Protein AF-A0A7C7XBT0-F1 (afdb_monomer_lite)

Radius of gyration: 28.01 Å; chains: 1; bounding box: 62×60×92 Å

Secondary structure (DSSP, 8-state):
--SSSHHHHHHHHHHHHHHGGGT-SSEEEEEBTTBEEEEPPEEE-SSEEEEEEEEES---TT--SEEEESSTTS--B-------TTT---EEEEE-TTS-EEEEETTTTS----SPP-SS-EEEEEEEE-TT--EEEEETTEEEEEESSPPPPPSEEESEEEESS-SSS-----EEEEEEEEESSPPPHHHHHHHHHHGGGGSPPPSEEE-S-S--SSEEPPSBSS--EEEES--GGGEEE--TTSPEETTEE-TTGGGGB--EEEEEE--BTB-TTTT-GGGGSSSTT-SSS--SSS----EE--BT-EEEEE-SS--B---SSSS--EEEEE-SSS--EEEEEEESSSSS-EEEEEEESSEEEE-SGGGGGGT--TT--B-EEEEEESS--S-TTB-S-EEEEEEES--S-HHHHHHHHHHHHHS-----EE--TT--PPPTTTHHHHHHHHHHHHSGGGTTEEEEEEE---S---SS-EEE-TTS-B-S-GGG-SEEESSHHHHHHHHHHHHHHHHHHHHHHHS---GGGEEEEE-TTS--SSSSTT-GGGSEEEEEEEE-

Structure (mmCIF, N/CA/C/O backbone):
data_AF-A0A7C7XBT0-F1
#
_entry.id   AF-A0A7C7XBT0-F1
#
loop_
_atom_site.group_PDB
_atom_site.id
_atom_site.type_symbol
_atom_site.label_atom_id
_atom_site.label_alt_id
_atom_site.label_comp_id
_atom_site.label_asym_id
_atom_site.label_entity_id
_atom_site.label_seq_id
_atom_site.pdbx_PDB_ins_code
_atom_site.Cartn_x
_atom_site.Cartn_y
_atom_site.Cartn_z
_atom_site.occupancy
_atom_site.B_iso_or_equiv
_atom_site.auth_seq_id
_atom_site.auth_comp_id
_atom_site.auth_asym_id
_atom_site.auth_atom_id
_atom_site.pdbx_PDB_model_num
ATOM 1 N N . MET A 1 1 ? 19.752 -38.143 -22.756 1.00 38.31 1 MET A N 1
ATOM 2 C CA . MET A 1 1 ? 20.437 -37.019 -22.075 1.00 38.31 1 MET A CA 1
ATOM 3 C C . MET A 1 1 ? 19.421 -36.127 -21.348 1.00 38.31 1 MET A C 1
ATOM 5 O O . MET A 1 1 ? 19.382 -34.933 -21.590 1.00 38.31 1 MET A O 1
ATOM 9 N N . GLN A 1 2 ? 18.586 -36.691 -20.465 1.00 30.14 2 GLN A N 1
ATOM 10 C CA . GLN A 1 2 ? 17.463 -35.963 -19.836 1.00 30.14 2 GLN A CA 1
ATOM 11 C C . GLN A 1 2 ? 17.474 -36.006 -18.294 1.00 30.14 2 GLN A C 1
ATOM 13 O O . GLN A 1 2 ? 16.633 -35.385 -17.664 1.00 30.14 2 GLN A O 1
ATOM 18 N N . ASN A 1 3 ? 18.472 -36.656 -17.679 1.00 28.39 3 ASN A N 1
ATOM 19 C CA . ASN A 1 3 ? 18.536 -36.851 -16.221 1.00 28.39 3 ASN A CA 1
ATOM 20 C C . ASN A 1 3 ? 19.531 -35.931 -15.486 1.00 28.39 3 ASN A C 1
ATOM 22 O O . ASN A 1 3 ? 19.706 -36.090 -14.288 1.00 28.39 3 ASN A O 1
ATOM 26 N N . ASN A 1 4 ? 20.175 -34.970 -16.163 1.00 30.59 4 ASN A N 1
ATOM 27 C CA . ASN A 1 4 ? 21.164 -34.073 -15.532 1.00 30.59 4 ASN A CA 1
ATOM 28 C C . ASN A 1 4 ? 20.646 -32.654 -15.233 1.00 30.59 4 ASN A C 1
ATOM 30 O O . ASN A 1 4 ? 21.347 -31.878 -14.585 1.00 30.59 4 ASN A O 1
ATOM 34 N N . THR A 1 5 ? 19.439 -32.303 -15.685 1.00 32.84 5 THR A N 1
ATOM 35 C CA . THR A 1 5 ? 18.875 -30.951 -15.520 1.00 32.84 5 THR A CA 1
ATOM 36 C C . THR A 1 5 ? 18.061 -30.826 -14.229 1.00 32.84 5 THR A C 1
ATOM 38 O O . THR A 1 5 ? 18.164 -29.822 -13.534 1.00 32.84 5 THR A O 1
ATOM 41 N N . ILE A 1 6 ? 17.334 -31.881 -13.841 1.00 30.75 6 ILE A N 1
ATOM 42 C CA . ILE A 1 6 ? 16.465 -31.879 -12.651 1.00 30.75 6 ILE A CA 1
ATOM 43 C C . ILE A 1 6 ? 17.291 -31.955 -11.354 1.00 30.75 6 ILE A C 1
ATOM 45 O O . ILE A 1 6 ? 17.006 -31.250 -10.393 1.00 30.75 6 ILE A O 1
ATOM 49 N N . THR A 1 7 ? 18.388 -32.717 -11.332 1.00 28.88 7 THR A N 1
ATOM 50 C CA . THR A 1 7 ? 19.242 -32.846 -10.136 1.00 28.88 7 THR A CA 1
ATOM 51 C C . THR A 1 7 ? 20.073 -31.588 -9.861 1.00 28.88 7 THR A C 1
ATOM 53 O O . THR A 1 7 ? 20.378 -31.294 -8.708 1.00 28.88 7 THR A O 1
ATOM 56 N N . LYS A 1 8 ? 20.399 -30.802 -10.899 1.00 30.12 8 LYS A N 1
ATOM 57 C CA . LYS A 1 8 ? 21.030 -29.486 -10.722 1.00 30.12 8 LYS A CA 1
ATOM 58 C C . LYS A 1 8 ? 20.042 -28.450 -10.192 1.00 30.12 8 LYS A C 1
ATOM 60 O O . LYS A 1 8 ? 20.445 -27.661 -9.354 1.00 30.12 8 LYS A O 1
ATOM 65 N N . LEU A 1 9 ? 18.770 -28.503 -10.594 1.00 28.83 9 LEU A N 1
ATOM 66 C CA . LEU A 1 9 ? 17.730 -27.590 -10.109 1.00 28.83 9 LEU A CA 1
ATOM 67 C C . LEU A 1 9 ? 17.439 -27.785 -8.609 1.00 28.83 9 LEU A C 1
ATOM 69 O O . LEU A 1 9 ? 17.327 -26.813 -7.874 1.00 28.83 9 LEU A O 1
ATOM 73 N N . VAL A 1 10 ? 17.417 -29.034 -8.130 1.00 30.97 10 VAL A N 1
ATOM 74 C CA . VAL A 1 10 ? 17.135 -29.353 -6.715 1.00 30.97 10 VAL A CA 1
ATOM 75 C C . VAL A 1 10 ? 18.308 -29.001 -5.784 1.00 30.97 10 VAL A C 1
ATOM 77 O O . VAL A 1 10 ? 18.088 -28.524 -4.674 1.00 30.97 10 VAL A O 1
ATOM 80 N N . ILE A 1 11 ? 19.560 -29.161 -6.235 1.00 30.64 11 ILE A N 1
ATOM 81 C CA . ILE A 1 11 ? 20.747 -28.757 -5.452 1.00 30.64 11 ILE A CA 1
ATOM 82 C C . ILE A 1 11 ? 20.946 -27.229 -5.492 1.00 30.64 11 ILE A C 1
ATOM 84 O O . ILE A 1 11 ? 21.426 -26.653 -4.518 1.00 30.64 11 ILE A O 1
ATOM 88 N N . PHE A 1 12 ? 20.521 -26.557 -6.570 1.00 28.55 12 PHE A N 1
ATOM 89 C CA . PHE A 1 12 ? 20.516 -25.092 -6.650 1.00 28.55 12 PHE A CA 1
ATOM 90 C C . PHE A 1 12 ? 19.424 -24.484 -5.750 1.00 28.55 12 PHE A C 1
ATOM 92 O O . PHE A 1 12 ? 19.720 -23.540 -5.028 1.00 28.55 12 PHE A O 1
ATOM 99 N N . LEU A 1 13 ? 18.221 -25.078 -5.675 1.00 30.48 13 LEU A N 1
ATOM 100 C CA . LEU A 1 13 ? 17.164 -24.637 -4.748 1.00 30.48 13 LEU A CA 1
ATOM 101 C C . LEU A 1 13 ? 17.579 -24.740 -3.267 1.00 30.48 13 LEU A C 1
ATOM 103 O O . LEU A 1 13 ? 17.298 -23.828 -2.496 1.00 30.48 13 LEU A O 1
ATOM 107 N N . ALA A 1 14 ? 18.284 -25.806 -2.870 1.00 27.77 14 ALA A N 1
ATOM 108 C CA . ALA A 1 14 ? 18.691 -26.013 -1.474 1.00 27.77 14 ALA A CA 1
ATOM 109 C C . ALA A 1 14 ? 19.860 -25.111 -1.017 1.00 27.77 14 ALA A C 1
ATOM 111 O O . ALA A 1 14 ? 19.977 -24.801 0.171 1.00 27.77 14 ALA A O 1
ATOM 112 N N . LEU A 1 15 ? 20.726 -24.667 -1.941 1.00 27.78 15 LEU A N 1
ATOM 113 C CA . LEU A 1 15 ? 21.741 -23.642 -1.652 1.00 27.78 15 LEU A CA 1
ATOM 114 C C . LEU A 1 15 ? 21.156 -22.222 -1.672 1.00 27.78 15 LEU A C 1
ATOM 116 O O . LEU A 1 15 ? 21.616 -21.376 -0.908 1.00 27.78 15 LEU A O 1
ATOM 120 N N . ILE A 1 16 ? 20.126 -21.980 -2.488 1.00 32.88 16 ILE A N 1
ATOM 121 C CA . ILE A 1 16 ? 19.391 -20.711 -2.540 1.00 32.88 16 ILE A CA 1
ATOM 122 C C . ILE A 1 16 ? 18.647 -20.468 -1.223 1.00 32.88 16 ILE A C 1
ATOM 124 O O . ILE A 1 16 ? 18.780 -19.380 -0.684 1.00 32.88 16 ILE A O 1
ATOM 128 N N . THR A 1 17 ? 18.000 -21.468 -0.613 1.00 31.31 17 THR A N 1
ATOM 129 C CA . THR A 1 17 ? 17.238 -21.281 0.644 1.00 31.31 17 THR A CA 1
ATOM 130 C C . THR A 1 17 ? 18.045 -20.750 1.838 1.00 31.31 17 THR A C 1
ATOM 132 O O . THR A 1 17 ? 17.464 -20.124 2.716 1.00 31.31 17 THR A O 1
ATOM 135 N N . ASN A 1 18 ? 19.370 -20.953 1.881 1.00 33.28 18 ASN A N 1
ATOM 136 C CA . ASN A 1 18 ? 20.229 -20.406 2.946 1.00 33.28 18 ASN A CA 1
ATOM 137 C C . ASN A 1 18 ? 20.965 -19.113 2.547 1.00 33.28 18 ASN A C 1
ATOM 139 O O . ASN A 1 18 ? 21.581 -18.482 3.403 1.00 33.28 18 ASN A O 1
ATOM 143 N N . ILE A 1 19 ? 20.926 -18.721 1.268 1.00 30.55 19 ILE A N 1
ATOM 144 C CA . ILE A 1 19 ? 21.583 -17.509 0.751 1.00 30.55 19 ILE A CA 1
ATOM 145 C C . ILE A 1 19 ? 20.554 -16.400 0.459 1.00 30.55 19 ILE A C 1
ATOM 147 O O . ILE A 1 19 ? 20.890 -15.227 0.594 1.00 30.55 19 ILE A O 1
ATOM 151 N N . THR A 1 20 ? 19.295 -16.733 0.153 1.00 37.12 20 THR A N 1
ATOM 152 C CA . THR A 1 20 ? 18.245 -15.754 -0.187 1.00 37.12 20 THR A CA 1
ATOM 153 C C . THR A 1 20 ? 17.803 -14.875 0.971 1.00 37.12 20 THR A C 1
ATOM 155 O O . THR A 1 20 ? 17.506 -13.708 0.745 1.00 37.12 20 THR A O 1
ATOM 158 N N . LEU A 1 21 ? 17.828 -15.369 2.211 1.00 39.34 21 LEU A N 1
ATOM 159 C CA . LEU A 1 21 ? 17.514 -14.540 3.386 1.00 39.34 21 LEU A CA 1
ATOM 160 C C . LEU A 1 21 ? 18.564 -13.446 3.644 1.00 39.34 21 LEU A C 1
ATOM 162 O O . LEU A 1 21 ? 18.267 -12.450 4.287 1.00 39.34 21 LEU A O 1
ATOM 166 N N . ALA A 1 22 ? 19.792 -13.602 3.136 1.00 35.84 22 ALA A N 1
ATOM 167 C CA . ALA A 1 22 ? 20.868 -12.633 3.345 1.00 35.84 22 ALA A CA 1
ATOM 168 C C . ALA A 1 22 ? 20.976 -11.575 2.228 1.00 35.84 22 ALA A C 1
ATOM 170 O O . ALA A 1 22 ? 21.812 -10.677 2.337 1.00 35.84 22 ALA A O 1
ATOM 171 N N . SER A 1 23 ? 20.174 -11.679 1.157 1.00 38.41 23 SER A N 1
ATOM 172 C CA . SER A 1 23 ? 20.234 -10.775 -0.004 1.00 38.41 23 SER A CA 1
ATOM 173 C C . SER A 1 23 ? 18.881 -10.246 -0.487 1.00 38.41 23 SER A C 1
ATOM 175 O O . SER A 1 23 ? 18.843 -9.613 -1.541 1.00 38.41 23 SER A O 1
ATOM 177 N N . ALA A 1 24 ? 17.778 -10.526 0.207 1.00 43.75 24 ALA A N 1
ATOM 178 C CA . ALA A 1 24 ? 16.483 -9.982 -0.180 1.00 43.75 24 ALA A CA 1
ATOM 179 C C . ALA A 1 24 ? 16.438 -8.471 0.100 1.00 43.75 24 ALA A C 1
ATOM 181 O O . ALA A 1 24 ? 16.856 -8.025 1.166 1.00 43.75 24 ALA A O 1
ATOM 182 N N . ALA A 1 25 ? 15.949 -7.683 -0.857 1.00 55.78 25 ALA A N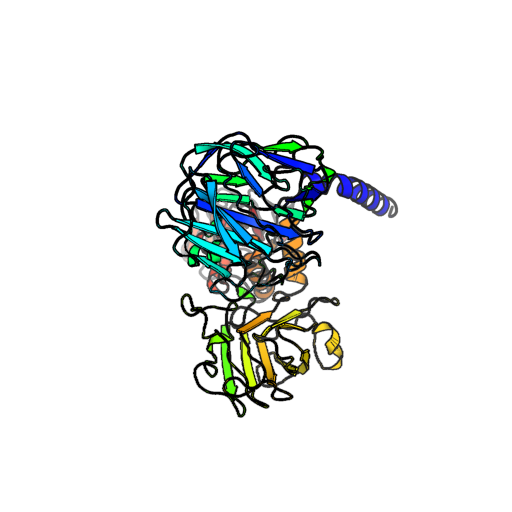 1
ATOM 183 C CA . ALA A 1 25 ? 15.379 -6.377 -0.539 1.00 55.78 25 ALA A CA 1
ATOM 184 C C . ALA A 1 25 ? 14.060 -6.632 0.217 1.00 55.78 25 ALA A C 1
ATOM 186 O O . ALA A 1 25 ? 13.335 -7.530 -0.206 1.00 55.78 25 ALA A O 1
ATOM 187 N N . ASN A 1 26 ? 13.753 -5.861 1.269 1.00 75.38 26 ASN A N 1
ATOM 188 C CA . ASN A 1 26 ? 12.565 -5.949 2.141 1.00 75.38 26 ASN A CA 1
ATOM 189 C C . ASN A 1 26 ? 12.674 -6.933 3.337 1.00 75.38 26 ASN A C 1
ATOM 191 O O . ASN A 1 26 ? 11.845 -7.836 3.507 1.00 75.38 26 ASN A O 1
ATOM 195 N N . ASN A 1 27 ? 13.714 -6.781 4.167 1.00 86.62 27 ASN A N 1
ATOM 196 C CA . ASN A 1 27 ? 13.883 -7.538 5.414 1.00 86.62 27 ASN A CA 1
ATOM 197 C C . ASN A 1 27 ? 13.342 -6.770 6.631 1.00 86.62 27 ASN A C 1
ATOM 199 O O . ASN A 1 27 ? 13.465 -5.559 6.720 1.00 86.62 27 ASN A O 1
ATOM 203 N N . ALA A 1 28 ? 12.871 -7.509 7.631 1.00 92.12 28 ALA A N 1
ATOM 204 C CA . ALA A 1 28 ? 12.618 -7.065 8.995 1.00 92.12 28 ALA A CA 1
ATOM 205 C C . ALA A 1 28 ? 13.650 -7.666 9.958 1.00 92.12 28 ALA A C 1
ATOM 207 O O . ALA A 1 28 ? 14.362 -8.623 9.636 1.00 92.12 28 ALA A O 1
ATOM 208 N N . LEU A 1 29 ? 13.697 -7.137 11.181 1.00 94.69 29 LEU A N 1
ATOM 209 C CA . LEU A 1 29 ? 14.474 -7.719 12.271 1.00 94.69 29 LEU A CA 1
ATOM 210 C C . LEU A 1 29 ? 13.549 -8.304 13.339 1.00 94.69 29 LEU A C 1
ATOM 212 O O . LEU A 1 29 ? 12.648 -7.629 13.837 1.00 94.69 29 LEU A O 1
ATOM 216 N N . LYS A 1 30 ? 13.802 -9.558 13.713 1.00 94.81 30 LYS A N 1
ATOM 217 C CA . LYS A 1 30 ? 13.073 -10.297 14.740 1.00 94.81 30 LYS A CA 1
ATOM 218 C C . LYS A 1 30 ? 13.691 -10.106 16.118 1.00 94.81 30 LYS A C 1
ATOM 220 O O . LYS A 1 30 ? 14.886 -10.312 16.341 1.00 94.81 30 LYS A O 1
ATOM 225 N N . PHE A 1 31 ? 12.828 -9.768 17.062 1.00 93.06 31 PHE A N 1
ATOM 226 C CA . PHE A 1 31 ? 13.111 -9.568 18.471 1.00 93.06 31 PHE A CA 1
ATOM 227 C C . PHE A 1 31 ? 12.440 -10.685 19.263 1.00 93.06 31 PHE A C 1
ATOM 229 O O . PHE A 1 31 ? 11.316 -11.099 18.985 1.00 93.06 31 PHE A O 1
ATOM 236 N N . SER A 1 32 ? 13.159 -11.201 20.248 1.00 89.88 32 SER A N 1
ATOM 237 C CA . SER A 1 32 ? 12.665 -12.228 21.158 1.00 89.88 32 SER A CA 1
ATOM 238 C C . SER A 1 32 ? 13.349 -12.067 22.506 1.00 89.88 32 SER A C 1
ATOM 240 O O . SER A 1 32 ? 14.327 -11.329 22.614 1.00 89.88 32 SER A O 1
ATOM 242 N N . HIS A 1 33 ? 12.927 -12.818 23.521 1.00 82.75 33 HIS A N 1
ATOM 243 C CA . HIS A 1 33 ? 13.588 -12.846 24.833 1.00 82.75 33 HIS A CA 1
ATOM 244 C C . HIS A 1 33 ? 15.131 -12.782 24.774 1.00 82.75 33 HIS A C 1
ATOM 246 O O . HIS A 1 33 ? 15.792 -13.686 24.263 1.00 82.75 33 HIS A O 1
ATOM 252 N N . GLY A 1 34 ? 15.701 -11.698 25.312 1.00 84.44 34 GLY A N 1
ATOM 253 C CA . GLY A 1 34 ? 17.145 -11.444 25.355 1.00 84.44 34 GLY A CA 1
ATOM 254 C C . GLY A 1 34 ? 17.773 -10.856 24.085 1.00 84.44 34 GLY A C 1
ATOM 255 O O . GLY A 1 34 ? 18.959 -10.528 24.130 1.00 84.44 34 GLY A O 1
ATOM 256 N N . LYS A 1 35 ? 17.022 -10.710 22.986 1.00 93.12 35 LYS A N 1
ATOM 257 C CA . LYS A 1 35 ? 17.480 -10.176 21.696 1.00 93.12 35 LYS A CA 1
ATOM 258 C C . LYS A 1 35 ? 16.935 -8.774 21.463 1.00 93.12 35 LYS A C 1
ATOM 260 O O . LYS A 1 35 ? 15.724 -8.593 21.394 1.00 93.12 35 LYS A O 1
ATOM 265 N N . TYR A 1 36 ? 17.821 -7.796 21.316 1.00 93.38 36 TYR A N 1
ATOM 266 C CA . TYR A 1 36 ? 17.428 -6.398 21.130 1.00 93.38 36 TYR A CA 1
ATOM 267 C C . TYR A 1 36 ? 18.518 -5.573 20.449 1.00 93.38 36 TYR A C 1
ATOM 269 O O . TYR A 1 36 ? 19.656 -6.025 20.305 1.00 93.38 36 TYR A O 1
ATOM 277 N N . VAL A 1 37 ? 18.173 -4.351 20.046 1.00 95.19 37 VAL A N 1
ATOM 278 C CA . VAL A 1 37 ? 19.134 -3.388 19.493 1.00 95.19 37 VAL A CA 1
ATOM 279 C C . VAL A 1 37 ? 19.412 -2.296 20.512 1.00 95.19 37 VAL A C 1
ATOM 281 O O . VAL A 1 37 ? 18.485 -1.782 21.127 1.00 95.19 37 VAL A O 1
ATOM 284 N N . GLU A 1 38 ? 20.682 -1.935 20.664 1.00 94.12 38 GLU A N 1
ATOM 285 C CA . GLU A 1 38 ? 21.156 -0.790 21.445 1.00 94.12 38 GLU A CA 1
ATOM 286 C C . GLU A 1 38 ? 21.759 0.252 20.492 1.00 94.12 38 GLU A C 1
ATOM 288 O O . GLU A 1 38 ? 22.805 0.018 19.892 1.00 94.12 38 GLU A O 1
ATOM 293 N N . LEU A 1 39 ? 21.080 1.379 20.307 1.00 94.31 39 LEU A N 1
ATOM 294 C CA . LEU A 1 39 ? 21.490 2.494 19.460 1.00 94.31 39 LEU A CA 1
ATOM 295 C C . LEU A 1 39 ? 22.598 3.328 20.115 1.00 94.31 39 LEU A C 1
ATOM 297 O O . LEU A 1 39 ? 22.603 3.534 21.330 1.00 94.31 39 LEU A O 1
ATOM 301 N N . ASP A 1 40 ? 23.501 3.855 19.287 1.00 95.38 40 ASP A N 1
ATOM 302 C CA . ASP A 1 40 ? 24.476 4.868 19.685 1.00 95.38 40 ASP A CA 1
ATOM 303 C C . ASP A 1 40 ? 23.755 6.088 20.279 1.00 95.38 40 ASP A C 1
ATOM 305 O O . ASP A 1 40 ? 22.656 6.443 19.855 1.00 95.38 40 ASP A O 1
ATOM 309 N N . ALA A 1 41 ? 24.386 6.766 21.241 1.00 91.50 41 ALA A N 1
ATOM 310 C CA . ALA A 1 41 ? 23.775 7.910 21.909 1.00 91.50 41 ALA A CA 1
ATOM 311 C C . ALA A 1 41 ? 23.495 9.066 20.935 1.00 91.50 41 ALA A C 1
ATOM 313 O O . ALA A 1 41 ? 24.349 9.424 20.119 1.00 91.50 41 ALA A O 1
ATOM 314 N N . PHE A 1 42 ? 22.331 9.707 21.063 1.00 91.12 42 PHE A N 1
ATOM 315 C CA . PHE A 1 42 ? 21.945 10.823 20.196 1.00 91.12 42 PHE A CA 1
ATOM 316 C C . PHE A 1 42 ? 21.062 11.848 20.901 1.00 91.12 42 PHE A C 1
ATOM 318 O O . PHE A 1 42 ? 20.382 11.544 21.878 1.00 91.12 42 PHE A O 1
ATOM 325 N N . GLU A 1 43 ? 21.099 13.089 20.421 1.00 90.00 43 GLU A N 1
ATOM 326 C CA . GLU A 1 43 ? 20.313 14.191 20.975 1.00 90.00 43 GLU A CA 1
ATOM 327 C C . GLU A 1 43 ? 18.926 14.280 20.328 1.00 90.00 43 GLU A C 1
ATOM 329 O O . GLU A 1 43 ? 18.792 14.303 19.098 1.00 90.00 43 GLU A O 1
ATOM 334 N N . MET A 1 44 ? 17.903 14.374 21.178 1.00 89.50 44 MET A N 1
ATOM 335 C CA . MET A 1 44 ? 16.505 14.569 20.791 1.00 89.50 44 MET A CA 1
ATOM 336 C C . MET A 1 44 ? 15.728 15.324 21.880 1.00 89.50 44 MET A C 1
ATOM 338 O O . MET A 1 44 ? 16.138 15.347 23.043 1.00 89.50 44 MET A O 1
ATOM 342 N N . GLY A 1 45 ? 14.577 15.879 21.509 1.00 89.31 45 GLY A N 1
ATOM 343 C CA . GLY A 1 45 ? 13.636 16.575 22.385 1.00 89.31 45 GLY A CA 1
ATOM 344 C C . GLY A 1 45 ? 12.719 17.493 21.578 1.00 89.31 45 GLY A C 1
ATOM 345 O O . GLY A 1 45 ? 12.881 17.603 20.364 1.00 89.31 45 GLY A O 1
ATOM 346 N N . GLY A 1 46 ? 11.774 18.146 22.252 1.00 91.94 46 GLY A N 1
ATOM 347 C CA . GLY A 1 46 ? 10.775 19.003 21.622 1.00 91.94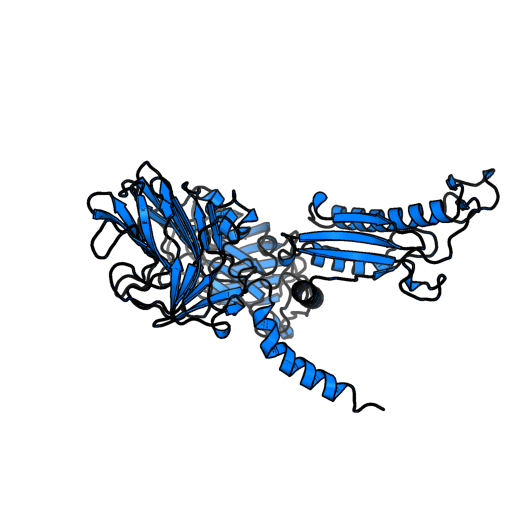 46 GLY A CA 1
ATOM 348 C C . GLY A 1 46 ? 9.810 18.221 20.733 1.00 91.94 46 GLY A C 1
ATOM 349 O O . GLY A 1 46 ? 9.420 17.093 21.055 1.00 91.94 46 GLY A O 1
ATOM 350 N N . SER A 1 47 ? 9.447 18.829 19.606 1.00 94.94 47 SER A N 1
ATOM 351 C CA . SER A 1 47 ? 8.632 18.202 18.569 1.00 94.94 47 SER A CA 1
ATOM 352 C C . SER A 1 47 ? 9.297 16.946 17.985 1.00 94.94 47 SER A C 1
ATOM 354 O O . SER A 1 47 ? 10.405 17.009 17.453 1.00 94.94 47 SER A O 1
ATOM 356 N N . LEU A 1 48 ? 8.604 15.807 18.028 1.00 94.00 48 LEU A N 1
ATOM 357 C CA . LEU A 1 48 ? 9.118 14.506 17.598 1.00 94.00 48 LEU A CA 1
ATOM 358 C C . LEU A 1 48 ? 8.038 13.667 16.906 1.00 94.00 48 LEU A C 1
ATOM 360 O O . LEU A 1 48 ? 6.861 13.739 17.260 1.00 94.00 48 LEU A O 1
ATOM 364 N N . THR A 1 49 ? 8.465 12.821 15.970 1.00 95.81 49 THR A N 1
ATOM 365 C CA . THR A 1 49 ? 7.673 11.704 15.441 1.00 95.81 49 THR A CA 1
ATOM 366 C C . THR A 1 49 ? 8.511 10.449 15.409 1.00 95.81 49 THR A C 1
ATOM 368 O O . THR A 1 49 ? 9.682 10.490 15.033 1.00 95.81 49 THR A O 1
ATOM 371 N N . PHE A 1 50 ? 7.876 9.334 15.735 1.00 94.62 50 PHE A N 1
ATOM 372 C CA . PHE A 1 50 ? 8.434 8.008 15.568 1.00 94.62 50 PHE A CA 1
ATOM 373 C C . PHE A 1 50 ? 7.448 7.151 14.785 1.00 94.62 50 PHE A C 1
ATOM 375 O O . PHE A 1 50 ? 6.247 7.210 15.048 1.00 94.62 50 PHE A O 1
ATOM 382 N N . SER A 1 51 ? 7.953 6.366 13.841 1.00 94.25 51 SER A N 1
ATOM 383 C CA . SER A 1 51 ? 7.161 5.445 13.023 1.00 94.25 51 SER A CA 1
ATOM 384 C C . SER A 1 51 ? 7.873 4.105 12.928 1.00 94.25 51 SER A C 1
ATOM 386 O O . SER A 1 51 ? 9.105 4.055 12.908 1.00 94.25 51 SER A O 1
ATOM 388 N N . SER A 1 52 ? 7.092 3.031 12.892 1.00 93.25 52 SER A N 1
ATOM 389 C CA . SER A 1 52 ? 7.579 1.701 12.563 1.00 93.25 52 SER A CA 1
ATOM 390 C C . SER A 1 52 ? 6.458 0.822 12.046 1.00 93.25 52 SER A C 1
ATOM 392 O O . SER A 1 52 ? 5.326 0.912 12.519 1.00 93.25 52 SER A O 1
ATOM 394 N N . TRP A 1 53 ? 6.792 -0.117 11.171 1.00 92.38 53 TRP A N 1
ATOM 395 C CA . TRP A 1 53 ? 5.986 -1.318 11.011 1.00 92.38 53 TRP A CA 1
ATOM 396 C C . TRP A 1 53 ? 6.380 -2.334 12.080 1.00 92.38 53 TRP A C 1
ATOM 398 O O . TRP A 1 53 ? 7.567 -2.529 12.352 1.00 92.38 53 TRP A O 1
ATOM 408 N N . VAL A 1 54 ? 5.380 -2.944 12.717 1.00 92.06 54 VAL A N 1
ATOM 409 C CA . VAL A 1 54 ? 5.559 -3.905 13.809 1.00 92.06 54 VAL A CA 1
ATOM 410 C C . VAL A 1 54 ? 4.640 -5.106 13.615 1.00 92.06 54 VAL A C 1
ATOM 412 O O . VAL A 1 54 ? 3.434 -4.938 13.453 1.00 92.06 54 VAL A O 1
ATOM 415 N N . LYS A 1 55 ? 5.186 -6.319 13.678 1.00 91.06 55 LYS A N 1
ATOM 416 C CA . LYS A 1 55 ? 4.415 -7.569 13.725 1.00 91.06 55 LYS A CA 1
ATOM 417 C C . LYS A 1 55 ? 4.624 -8.214 15.083 1.00 91.06 55 LYS A C 1
ATOM 419 O O . LYS A 1 55 ? 5.751 -8.541 15.445 1.00 91.06 55 LYS A O 1
ATOM 424 N N . PHE A 1 56 ? 3.561 -8.376 15.861 1.00 89.12 56 PHE A N 1
ATOM 425 C CA . PHE A 1 56 ? 3.672 -8.913 17.215 1.00 89.12 56 PHE A CA 1
ATOM 426 C C . PHE A 1 56 ? 3.582 -10.441 17.186 1.00 89.12 56 PHE A C 1
ATOM 428 O O . PHE A 1 56 ? 2.555 -10.996 16.810 1.00 89.12 56 PHE A O 1
ATOM 435 N N . ASP A 1 57 ? 4.630 -11.132 17.641 1.00 90.12 57 ASP A N 1
ATOM 436 C CA . ASP A 1 57 ? 4.571 -12.590 17.821 1.00 90.12 57 ASP A CA 1
ATOM 437 C C . ASP A 1 57 ? 3.774 -12.940 19.086 1.00 90.12 57 ASP A C 1
ATOM 439 O O . ASP A 1 57 ? 3.107 -13.974 19.165 1.00 90.12 57 ASP A O 1
ATOM 443 N N . LYS A 1 58 ? 3.858 -12.081 20.113 1.00 87.75 58 LYS A N 1
ATOM 444 C CA . LYS A 1 58 ? 3.074 -12.203 21.345 1.00 87.75 58 LYS A CA 1
ATOM 445 C C . LYS A 1 58 ? 2.663 -10.851 21.894 1.00 87.75 58 LYS A C 1
ATOM 447 O O . LYS A 1 58 ? 3.439 -9.901 21.931 1.00 87.75 58 LYS A O 1
ATOM 452 N N . ALA A 1 59 ? 1.467 -10.829 22.473 1.00 81.94 59 ALA A N 1
ATOM 453 C CA . ALA A 1 59 ? 0.929 -9.676 23.170 1.00 81.94 59 ALA A CA 1
ATOM 454 C C . ALA A 1 59 ? 1.272 -9.705 24.675 1.00 81.94 59 ALA A C 1
ATOM 456 O O . ALA A 1 59 ? 0.389 -9.863 25.526 1.00 81.94 59 ALA A O 1
ATOM 457 N N . THR A 1 60 ? 2.559 -9.628 25.019 1.00 80.75 60 THR A N 1
ATOM 458 C CA . THR A 1 60 ? 3.018 -9.660 26.421 1.00 80.75 60 THR A CA 1
ATOM 459 C C . THR A 1 60 ? 2.895 -8.277 27.059 1.00 80.75 60 THR A C 1
ATOM 461 O O . THR A 1 60 ? 3.213 -7.272 26.430 1.00 80.75 60 THR A O 1
ATOM 464 N N . SER A 1 61 ? 2.430 -8.210 28.314 1.00 80.56 61 SER A N 1
ATOM 465 C CA . SER A 1 61 ? 2.376 -6.930 29.034 1.00 80.56 61 SER A CA 1
ATOM 466 C C . SER A 1 61 ? 3.759 -6.308 29.104 1.00 80.56 61 SER A C 1
ATOM 468 O O . SER A 1 61 ? 4.735 -7.016 29.351 1.00 80.56 61 SER A O 1
ATOM 470 N N . TRP A 1 62 ? 3.829 -4.992 28.944 1.00 78.50 62 TRP A N 1
ATOM 471 C CA . TRP A 1 62 ? 5.083 -4.248 29.005 1.00 78.50 62 TRP A CA 1
ATOM 472 C C . TRP A 1 62 ? 6.125 -4.637 27.942 1.00 78.50 62 TRP A C 1
ATOM 474 O O . TRP A 1 62 ? 7.306 -4.353 28.135 1.00 78.50 62 TRP A O 1
ATOM 484 N N . SER A 1 63 ? 5.721 -5.184 26.793 1.00 81.38 63 SER A N 1
ATOM 485 C CA . SER A 1 63 ? 6.595 -5.196 25.610 1.00 81.38 63 SER A CA 1
ATOM 486 C C . SER A 1 63 ? 6.924 -3.766 25.138 1.00 81.38 63 SER A C 1
ATOM 488 O O . SER A 1 63 ? 6.252 -2.801 25.502 1.00 81.38 63 SER A O 1
ATOM 490 N N . ARG A 1 64 ? 8.014 -3.600 24.390 1.00 83.94 64 ARG A N 1
ATOM 491 C CA . ARG A 1 64 ? 8.527 -2.331 23.855 1.00 83.94 64 ARG A CA 1
ATOM 492 C C . ARG A 1 64 ? 8.911 -2.516 22.393 1.00 83.94 64 ARG A C 1
ATOM 494 O O . ARG A 1 64 ? 9.784 -3.321 22.088 1.00 83.94 64 ARG A O 1
ATOM 501 N N . VAL A 1 65 ? 8.339 -1.715 21.499 1.00 87.12 65 VAL A N 1
ATOM 502 C CA . VAL A 1 65 ? 8.910 -1.559 20.150 1.00 87.12 65 VAL A CA 1
ATOM 503 C C . VAL A 1 65 ? 10.227 -0.793 20.259 1.00 87.12 65 VAL A C 1
ATOM 505 O O . VAL A 1 65 ? 11.244 -1.244 19.737 1.00 87.12 65 VAL A O 1
ATOM 508 N N . PHE A 1 66 ? 10.251 0.284 21.046 1.00 88.62 66 PHE A N 1
ATOM 509 C CA . PHE A 1 66 ? 11.473 0.972 21.445 1.00 88.62 66 PHE A CA 1
ATOM 510 C C . PHE A 1 66 ? 11.337 1.661 22.809 1.00 88.62 66 PHE A C 1
ATOM 512 O O . PHE A 1 66 ? 10.242 1.746 23.363 1.00 88.62 66 PHE A O 1
ATOM 519 N N . ASP A 1 67 ? 12.462 2.101 23.373 1.00 86.12 67 ASP A N 1
ATOM 520 C CA . ASP A 1 67 ? 12.528 2.838 24.640 1.00 86.12 67 ASP A CA 1
ATOM 521 C C . ASP A 1 67 ? 13.832 3.645 24.726 1.00 86.12 67 ASP A C 1
ATOM 523 O O . ASP A 1 67 ? 14.924 3.069 24.658 1.00 86.12 67 ASP A O 1
ATOM 527 N N . PHE A 1 68 ? 13.727 4.975 24.851 1.00 86.00 68 PHE A N 1
ATOM 528 C CA . PHE A 1 68 ? 14.866 5.892 24.824 1.00 86.00 68 PHE A CA 1
ATOM 529 C C . PHE A 1 68 ? 15.005 6.690 26.130 1.00 86.00 68 PHE A C 1
ATOM 531 O O . PHE A 1 68 ? 14.173 7.529 26.473 1.00 86.00 68 PHE A O 1
ATOM 538 N N . GLY A 1 69 ? 16.117 6.516 26.844 1.00 78.50 69 GLY A N 1
ATOM 539 C CA . GLY A 1 69 ? 16.340 7.139 28.153 1.00 78.50 69 GLY A CA 1
ATOM 540 C C . GLY A 1 69 ? 17.770 7.617 28.401 1.00 78.50 69 GLY A C 1
ATOM 541 O O . GLY A 1 69 ? 18.676 7.426 27.585 1.00 78.50 69 GLY A O 1
ATOM 542 N N . ASP A 1 70 ? 17.982 8.247 29.560 1.00 72.88 70 ASP A N 1
ATOM 543 C CA . ASP A 1 70 ? 19.310 8.674 30.042 1.00 72.88 70 ASP A CA 1
ATOM 544 C C . ASP A 1 70 ? 19.711 7.997 31.374 1.00 72.88 70 ASP A C 1
ATOM 546 O O . ASP A 1 70 ? 20.619 8.446 32.076 1.00 72.88 70 ASP A O 1
ATOM 550 N N . GLY A 1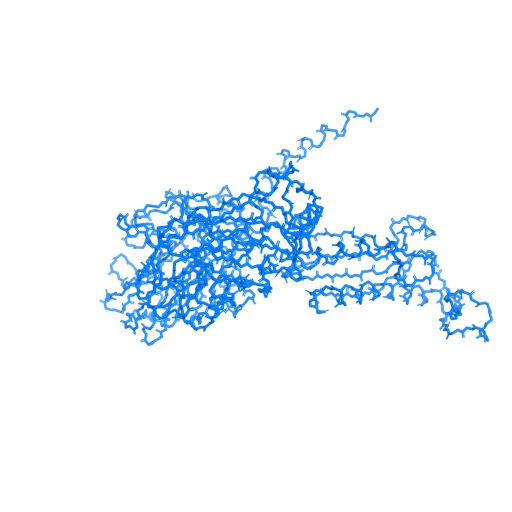 71 ? 19.039 6.896 31.739 1.00 62.56 71 GLY A N 1
ATOM 551 C CA . GLY A 1 71 ? 19.375 6.055 32.892 1.00 62.56 71 GLY A CA 1
ATOM 552 C C . GLY A 1 71 ? 18.172 5.385 33.551 1.00 62.56 71 GLY A C 1
ATOM 553 O O . GLY A 1 71 ? 17.025 5.790 33.379 1.00 62.56 71 GLY A O 1
ATOM 554 N N . ARG A 1 72 ? 18.462 4.360 34.361 1.00 54.03 72 ARG A N 1
ATOM 555 C CA . ARG A 1 72 ? 17.498 3.706 35.253 1.00 54.03 72 ARG A CA 1
ATOM 556 C C . ARG A 1 72 ? 17.108 4.732 36.324 1.00 54.03 72 ARG A C 1
ATOM 558 O O . ARG A 1 72 ? 17.879 4.936 37.258 1.00 54.03 72 ARG A O 1
ATOM 565 N N . ASN A 1 73 ? 15.964 5.401 36.151 1.00 52.16 73 ASN A N 1
ATOM 566 C CA . ASN A 1 73 ? 15.415 6.494 36.983 1.00 52.16 73 ASN A CA 1
ATOM 567 C C . ASN A 1 73 ? 15.741 7.949 36.564 1.00 52.16 73 ASN A C 1
ATOM 569 O O . ASN A 1 73 ? 15.600 8.850 37.392 1.00 52.16 73 ASN A O 1
ATOM 573 N N . SER A 1 74 ? 16.138 8.225 35.317 1.00 50.97 74 SER A N 1
ATOM 574 C CA . SER A 1 74 ? 16.268 9.604 34.800 1.00 50.97 74 SER A CA 1
ATOM 575 C C . SER A 1 74 ? 15.454 9.806 33.518 1.00 50.97 74 SER A C 1
ATOM 577 O O . SER A 1 74 ? 15.571 9.011 32.592 1.00 50.97 74 SER A O 1
ATOM 579 N N . ASN A 1 75 ? 14.637 10.873 33.497 1.00 49.44 75 ASN A N 1
ATOM 580 C CA . ASN A 1 75 ? 13.816 11.421 32.397 1.00 49.44 75 ASN A CA 1
ATOM 581 C C . ASN A 1 75 ? 13.781 10.560 31.127 1.00 49.44 75 ASN A C 1
ATOM 583 O O . ASN A 1 75 ? 14.601 10.709 30.216 1.00 49.44 75 ASN A O 1
ATOM 587 N N . ILE A 1 76 ? 12.836 9.634 31.095 1.00 48.56 76 ILE A N 1
ATOM 588 C CA . ILE A 1 76 ? 12.772 8.549 30.122 1.00 48.56 76 ILE A CA 1
ATOM 589 C C . ILE A 1 76 ? 11.842 8.991 29.012 1.00 48.56 76 ILE A C 1
ATOM 591 O O . ILE A 1 76 ? 10.668 9.156 29.262 1.00 48.56 76 ILE A O 1
ATOM 595 N N . ASN A 1 77 ? 12.308 9.185 27.786 1.00 52.84 77 ASN A N 1
ATOM 596 C CA . ASN A 1 77 ? 11.384 9.364 26.669 1.00 52.84 77 ASN A CA 1
ATOM 597 C C . ASN A 1 77 ? 11.030 7.983 26.122 1.00 52.84 77 ASN A C 1
ATOM 599 O O . ASN A 1 77 ? 11.535 7.567 25.079 1.00 52.84 77 ASN A O 1
ATOM 603 N N . ALA A 1 78 ? 10.190 7.245 26.833 1.00 46.81 78 ALA A N 1
ATOM 604 C CA . ALA A 1 78 ? 9.690 5.999 26.293 1.00 46.81 78 ALA A CA 1
ATOM 605 C C . ALA A 1 78 ? 8.538 6.326 25.352 1.00 46.81 78 ALA A C 1
ATOM 607 O O . ALA A 1 78 ? 7.405 6.395 25.818 1.00 46.81 78 ALA A O 1
ATOM 608 N N . LEU A 1 79 ? 8.770 6.412 24.036 1.00 48.62 79 LEU A N 1
ATOM 609 C CA . LEU A 1 79 ? 7.668 6.002 23.178 1.00 48.62 79 LEU A CA 1
ATOM 610 C C . LEU A 1 79 ? 7.493 4.502 23.386 1.00 48.62 79 LEU A C 1
ATOM 612 O O . LEU A 1 79 ? 8.113 3.664 22.736 1.00 48.62 79 LEU A O 1
ATOM 616 N N . MET A 1 80 ? 6.690 4.160 24.382 1.00 56.00 80 MET A N 1
ATOM 617 C CA . MET A 1 80 ? 6.195 2.816 24.462 1.00 56.00 80 MET A CA 1
ATOM 618 C C . MET A 1 80 ? 5.391 2.584 23.184 1.00 56.00 80 MET A C 1
ATOM 620 O O . MET A 1 80 ? 4.804 3.489 22.600 1.00 56.00 80 MET A O 1
ATOM 624 N N . VAL A 1 81 ? 5.436 1.356 22.715 1.00 52.38 81 VAL A N 1
ATOM 625 C CA . VAL A 1 81 ? 4.264 0.739 22.123 1.00 52.38 81 VAL A CA 1
ATOM 626 C C . VAL A 1 81 ? 4.031 -0.434 23.055 1.00 52.38 81 VAL A C 1
ATOM 628 O O . VAL A 1 81 ? 4.459 -1.564 22.822 1.00 52.38 81 VAL A O 1
ATOM 631 N N . GLY A 1 82 ? 3.612 -0.054 24.257 1.00 53.94 82 GLY A N 1
ATOM 632 C CA . GLY A 1 82 ? 3.530 -0.912 25.419 1.00 53.94 82 GLY A CA 1
ATOM 633 C C . GLY A 1 82 ? 2.151 -1.510 25.488 1.00 53.94 82 GLY A C 1
ATOM 634 O O . GLY A 1 82 ? 1.170 -0.800 25.616 1.00 53.94 82 GLY A O 1
ATOM 635 N N . LEU A 1 83 ? 2.071 -2.824 25.413 1.00 62.16 83 LEU A N 1
ATOM 636 C CA . LEU A 1 83 ? 0.824 -3.511 25.685 1.00 62.16 83 LEU A CA 1
ATOM 637 C C . LEU A 1 83 ? 0.562 -3.358 27.179 1.00 62.16 83 LEU A C 1
ATOM 639 O O . LEU A 1 83 ? 1.200 -4.046 27.983 1.00 62.16 83 LEU A O 1
ATOM 643 N N . GLU A 1 84 ? -0.271 -2.390 27.559 1.00 61.41 84 GLU A N 1
ATOM 644 C CA . GLU A 1 84 ? -0.621 -2.194 28.962 1.00 61.41 84 GLU A CA 1
ATOM 645 C C . GLU A 1 84 ? -1.283 -3.483 29.485 1.00 61.41 84 GLU A C 1
ATOM 647 O O . GLU A 1 84 ? -1.947 -4.216 28.738 1.00 61.41 84 GLU A O 1
ATOM 652 N N . ASP A 1 85 ? -1.020 -3.787 30.760 1.00 62.56 85 ASP A N 1
ATOM 653 C CA . ASP A 1 85 ? -1.880 -4.604 31.617 1.00 62.56 85 ASP A CA 1
ATOM 654 C C . ASP A 1 85 ? -2.517 -5.865 30.957 1.00 62.56 85 ASP A C 1
ATOM 656 O O . ASP A 1 85 ? -1.848 -6.649 30.268 1.00 62.56 85 ASP A O 1
ATOM 660 N N . SER A 1 86 ? -3.791 -6.138 31.250 1.00 64.00 86 SER A N 1
ATOM 661 C CA . SER A 1 86 ? -4.649 -7.123 30.599 1.00 64.00 86 SER A CA 1
ATOM 662 C C . SER A 1 86 ? -5.223 -6.672 29.243 1.00 64.00 86 SER A C 1
ATOM 664 O O . SER A 1 86 ? -5.638 -7.545 28.478 1.00 64.00 86 SER A O 1
ATOM 666 N N . SER A 1 87 ? -5.222 -5.369 28.921 1.00 75.25 87 SER A N 1
ATOM 667 C CA . SER A 1 87 ? -5.887 -4.794 27.737 1.00 75.25 87 SER A CA 1
ATOM 668 C C . SER A 1 87 ? -5.178 -5.104 26.419 1.00 75.25 87 SER A C 1
ATOM 670 O O . SER A 1 87 ? -5.836 -5.284 25.393 1.00 75.25 87 SER A O 1
ATOM 672 N N . LYS A 1 88 ? -3.844 -5.229 26.450 1.00 82.56 88 LYS A N 1
ATOM 673 C CA . LYS A 1 88 ? -3.000 -5.534 25.281 1.00 82.56 88 LYS A CA 1
ATOM 674 C C . LYS A 1 88 ? -3.130 -4.526 24.131 1.00 82.56 88 LYS A C 1
ATOM 676 O O . LYS A 1 88 ? -3.043 -4.916 22.964 1.00 82.56 88 LYS A O 1
ATOM 681 N N . LYS A 1 89 ? -3.347 -3.255 24.459 1.00 86.44 89 LYS A N 1
ATOM 682 C CA . LYS A 1 89 ? -3.470 -2.162 23.488 1.00 86.44 89 LYS A CA 1
ATOM 683 C C . LYS A 1 89 ? -2.180 -1.360 23.340 1.00 86.44 89 LYS A C 1
ATOM 685 O O . LYS A 1 89 ? -1.302 -1.452 24.188 1.00 86.44 89 LYS A O 1
ATOM 690 N N . LEU A 1 90 ? -2.068 -0.575 22.271 1.00 88.25 90 LEU A N 1
ATOM 691 C CA . LEU A 1 90 ? -0.942 0.339 22.056 1.00 88.25 90 LEU A CA 1
ATOM 692 C C . LEU A 1 90 ? -1.011 1.515 23.056 1.00 88.25 90 LEU A C 1
ATOM 694 O O . LEU A 1 90 ? -2.102 1.976 23.394 1.00 88.25 90 LEU A O 1
ATOM 698 N N . VAL A 1 91 ? 0.145 2.021 23.494 1.00 88.25 91 VAL A N 1
ATOM 699 C CA . VAL A 1 91 ? 0.272 3.196 24.378 1.00 88.25 91 VAL A CA 1
ATOM 700 C C . VAL A 1 91 ? 1.547 3.959 24.064 1.00 88.25 91 VAL A C 1
ATOM 702 O O . VAL A 1 91 ? 2.558 3.305 23.836 1.00 88.25 91 VAL A O 1
ATOM 705 N N . PHE A 1 92 ? 1.527 5.291 24.133 1.00 88.50 92 PHE A N 1
ATOM 706 C CA . PHE A 1 92 ? 2.684 6.183 24.002 1.00 88.50 92 PHE A CA 1
ATOM 707 C C . PHE A 1 92 ? 2.929 6.965 25.304 1.00 88.50 92 PHE A C 1
ATOM 709 O O . PHE A 1 92 ? 2.009 7.607 25.804 1.00 88.50 92 PHE A O 1
ATOM 716 N N . TYR A 1 93 ? 4.168 6.981 25.822 1.00 87.44 93 TYR A N 1
ATOM 717 C CA . TYR A 1 93 ? 4.556 7.845 26.941 1.00 87.44 93 TYR A CA 1
ATOM 718 C C . TYR A 1 93 ? 5.493 8.990 26.526 1.00 87.44 93 TYR A C 1
ATOM 720 O O . TYR A 1 93 ? 6.423 8.837 25.738 1.00 87.44 93 TYR A O 1
ATOM 728 N N . SER A 1 94 ? 5.310 10.162 27.121 1.00 86.62 94 SER A N 1
ATOM 729 C CA . SER A 1 94 ? 6.246 11.282 26.988 1.00 86.62 94 SER A CA 1
ATOM 730 C C . SER A 1 94 ? 6.573 11.845 28.362 1.00 86.62 94 SER A C 1
ATOM 732 O O . SER A 1 94 ? 5.681 11.955 29.198 1.00 86.62 94 SER A O 1
ATOM 734 N N . PHE A 1 95 ? 7.842 12.176 28.617 1.00 86.00 95 PHE A N 1
ATOM 735 C CA . PHE A 1 95 ? 8.299 12.654 29.923 1.00 86.00 95 PHE A CA 1
ATOM 736 C C . PHE A 1 95 ? 8.993 14.012 29.805 1.00 86.00 95 PHE A C 1
ATOM 738 O O . PHE A 1 95 ? 9.753 14.247 28.865 1.00 86.00 95 PHE A O 1
ATOM 745 N N . ASP A 1 96 ? 8.777 14.891 30.785 1.00 84.88 96 ASP A N 1
ATOM 746 C CA . ASP A 1 96 ? 9.507 16.154 30.897 1.00 84.88 96 ASP A CA 1
ATOM 747 C C . ASP A 1 96 ? 10.864 15.995 31.617 1.00 84.88 96 ASP A C 1
ATOM 749 O O . ASP A 1 96 ? 11.306 14.906 31.996 1.00 84.88 96 ASP A O 1
ATOM 753 N N . LYS A 1 97 ? 11.558 17.122 31.809 1.00 80.25 97 LYS A N 1
ATOM 754 C CA . LYS A 1 97 ? 12.847 17.196 32.520 1.00 80.25 97 LYS A CA 1
ATOM 755 C C . LYS A 1 97 ? 12.775 16.883 34.023 1.00 80.25 97 LYS A C 1
ATOM 757 O O . LYS A 1 97 ? 13.828 16.752 34.645 1.00 80.25 97 LYS A O 1
ATOM 762 N N . ASP A 1 98 ? 11.581 16.843 34.606 1.00 82.19 98 ASP A N 1
ATOM 763 C CA . ASP A 1 98 ? 11.355 16.596 36.031 1.00 82.19 98 ASP A CA 1
ATOM 764 C C . ASP A 1 98 ? 10.793 15.179 36.266 1.00 82.19 98 ASP A C 1
ATOM 766 O O . ASP A 1 98 ? 10.459 14.821 37.396 1.00 82.19 98 ASP A O 1
ATOM 770 N N . GLY A 1 99 ? 10.698 14.366 35.205 1.00 78.75 99 GLY A N 1
ATOM 771 C CA . GLY A 1 99 ? 10.207 12.993 35.243 1.00 78.75 99 GLY A CA 1
ATOM 772 C C . GLY A 1 99 ? 8.684 12.873 35.287 1.00 78.75 99 GLY A C 1
ATOM 773 O O . GLY A 1 99 ? 8.177 11.777 35.531 1.00 78.75 99 GLY A O 1
ATOM 774 N N . LYS A 1 100 ? 7.939 13.963 35.061 1.00 85.56 100 LYS A N 1
ATOM 775 C CA . LYS A 1 100 ? 6.480 13.888 34.896 1.00 85.56 100 LYS A CA 1
ATOM 776 C C . LYS A 1 100 ? 6.160 13.348 33.518 1.00 85.56 100 LYS A C 1
ATOM 778 O O . LYS A 1 100 ? 6.866 13.677 32.569 1.00 85.56 100 LYS A O 1
ATOM 783 N N . TYR A 1 101 ? 5.093 12.563 33.414 1.00 86.81 101 TYR A N 1
ATOM 784 C CA . TYR A 1 101 ? 4.750 11.887 32.173 1.00 86.81 101 TYR A CA 1
ATOM 785 C C . TYR A 1 101 ? 3.300 12.054 31.758 1.00 86.81 101 TYR A C 1
ATOM 787 O O . TYR A 1 101 ? 2.410 12.289 32.578 1.00 86.81 101 TYR A O 1
ATOM 795 N N . THR A 1 102 ? 3.087 11.936 30.453 1.00 89.88 102 THR A N 1
ATOM 796 C CA . THR A 1 102 ? 1.775 11.781 29.840 1.00 89.88 102 THR A CA 1
ATOM 797 C C . THR A 1 102 ? 1.734 10.448 29.136 1.00 89.88 102 THR A C 1
ATOM 799 O O . THR A 1 102 ? 2.693 10.064 28.476 1.00 89.88 102 THR A O 1
ATOM 802 N N . GLU A 1 103 ? 0.608 9.773 29.289 1.00 89.38 103 GLU A N 1
ATOM 803 C CA . GLU A 1 103 ? 0.260 8.555 28.585 1.00 89.38 103 GLU A CA 1
ATOM 804 C C . GLU A 1 103 ? -0.815 8.885 27.541 1.00 89.38 103 GLU A C 1
ATOM 806 O O . GLU A 1 103 ? -1.788 9.584 27.846 1.00 89.38 103 GLU A O 1
ATOM 811 N N . VAL A 1 104 ? -0.615 8.415 26.313 1.00 90.56 104 VAL A N 1
ATOM 812 C CA . VAL A 1 104 ? -1.612 8.421 25.240 1.00 90.56 104 VAL A CA 1
ATOM 813 C C . VAL A 1 104 ? -1.937 6.970 24.916 1.00 90.56 104 VAL A C 1
ATOM 815 O O . VAL A 1 104 ? -1.138 6.285 24.277 1.00 90.56 104 VAL A O 1
ATOM 818 N N . SER A 1 105 ? -3.097 6.513 25.364 1.00 89.75 105 SER A N 1
ATOM 819 C CA . SER A 1 105 ? -3.554 5.135 25.197 1.00 89.75 105 SER A CA 1
ATOM 820 C C . SER A 1 105 ? -4.519 5.007 24.024 1.00 89.75 105 SER A C 1
ATOM 822 O O . SER A 1 105 ? -5.239 5.941 23.670 1.00 89.75 105 SER A O 1
ATOM 824 N N . ASP A 1 106 ? -4.530 3.841 23.388 1.00 87.94 106 ASP A N 1
ATOM 825 C CA . ASP A 1 106 ? -5.491 3.515 22.336 1.00 87.94 106 ASP A CA 1
ATOM 826 C C . ASP A 1 106 ? -6.942 3.577 22.868 1.00 87.94 106 ASP A C 1
ATOM 828 O O . ASP A 1 106 ? -7.332 2.850 23.791 1.00 87.94 106 ASP A O 1
ATOM 832 N N . GLY A 1 107 ? -7.744 4.447 22.252 1.00 84.19 107 GLY A N 1
ATOM 833 C CA . GLY A 1 107 ? -9.098 4.822 22.656 1.00 84.19 107 GLY A CA 1
ATOM 834 C C . GLY A 1 107 ? -9.184 6.184 23.355 1.00 84.19 107 GLY A C 1
ATOM 835 O O . GLY A 1 107 ? -10.288 6.654 23.631 1.00 84.19 107 GLY A O 1
ATOM 836 N N . ASP A 1 108 ? -8.058 6.850 23.634 1.00 87.75 108 ASP A N 1
ATOM 837 C CA . ASP A 1 108 ? -8.065 8.199 24.205 1.00 87.75 108 ASP A CA 1
ATOM 838 C C . ASP A 1 108 ? -8.550 9.232 23.180 1.00 87.75 108 ASP A C 1
ATOM 840 O O . ASP A 1 108 ? -7.803 9.624 22.284 1.00 87.75 108 ASP A O 1
ATOM 844 N N . ASN A 1 109 ? -9.777 9.735 23.346 1.00 88.06 109 ASN A N 1
ATOM 845 C CA . ASN A 1 109 ? -10.367 10.768 22.479 1.00 88.06 109 ASN A CA 1
ATOM 846 C C . ASN A 1 109 ? -10.282 10.421 20.974 1.00 88.06 109 ASN A C 1
ATOM 848 O O . ASN A 1 109 ? -10.106 11.303 20.136 1.00 88.06 109 ASN A O 1
ATOM 852 N N . ALA A 1 110 ? -10.329 9.132 20.636 1.00 80.50 110 ALA A N 1
ATOM 853 C CA . ALA A 1 110 ? -10.222 8.614 19.276 1.00 80.50 110 ALA A CA 1
ATOM 854 C C . ALA A 1 110 ? -10.842 7.208 19.196 1.00 80.50 110 ALA A C 1
ATOM 856 O O . ALA A 1 110 ? -11.023 6.544 20.221 1.00 80.50 110 ALA A O 1
ATOM 857 N N . LYS A 1 111 ? -11.166 6.747 17.980 1.00 77.50 111 LYS A N 1
ATOM 858 C CA . LYS A 1 111 ? -11.659 5.380 17.746 1.00 77.50 111 LYS A CA 1
ATOM 859 C C . LYS A 1 111 ? -10.552 4.392 18.105 1.00 77.50 111 LYS A C 1
ATOM 861 O O . LYS A 1 111 ? -9.420 4.537 17.655 1.00 77.50 111 LYS A O 1
ATOM 866 N N . SER A 1 112 ? -10.885 3.399 18.926 1.00 81.44 112 SER A N 1
ATOM 867 C CA . SER A 1 112 ? -9.887 2.435 19.376 1.00 81.44 112 SER A CA 1
ATOM 868 C C . SER A 1 112 ? -9.537 1.446 18.263 1.00 81.44 112 SER A C 1
ATOM 870 O O . SER A 1 112 ? -10.443 0.899 17.636 1.00 81.44 112 SER A O 1
ATOM 872 N N . PHE A 1 113 ? -8.246 1.182 18.059 1.00 81.81 113 PHE A N 1
ATOM 873 C CA . PHE A 1 113 ? -7.769 0.077 17.218 1.00 81.81 113 PHE A CA 1
ATOM 874 C C . PHE A 1 113 ? -8.004 -1.273 17.902 1.00 81.81 113 PHE A C 1
ATOM 876 O O . PHE A 1 113 ? -8.394 -2.249 17.268 1.00 81.81 113 PHE A O 1
ATOM 883 N N . GLY A 1 114 ? -7.833 -1.310 19.223 1.00 82.50 114 GLY A N 1
ATOM 884 C CA . GLY A 1 114 ? -8.080 -2.477 20.048 1.00 82.50 114 GLY A CA 1
ATOM 885 C C . GLY A 1 114 ? -6.803 -3.237 20.387 1.00 82.50 114 GLY A C 1
ATOM 886 O O . GLY A 1 114 ? -5.692 -2.708 20.410 1.00 82.50 114 GLY A O 1
ATOM 887 N N . LYS A 1 115 ? -6.972 -4.509 20.741 1.00 84.69 115 LYS A N 1
ATOM 888 C CA . LYS A 1 115 ? -5.840 -5.367 21.090 1.00 84.69 115 LYS A CA 1
ATOM 889 C C . LYS A 1 115 ? -4.958 -5.583 19.861 1.00 84.69 115 LYS A C 1
ATOM 891 O O . LYS A 1 115 ? -5.470 -5.856 18.781 1.00 84.69 115 LYS A O 1
ATOM 896 N N . VAL A 1 116 ? -3.639 -5.554 20.050 1.00 84.44 116 VAL A N 1
ATOM 897 C CA . VAL A 1 116 ? -2.718 -5.837 18.944 1.00 84.44 116 VAL A CA 1
ATOM 898 C C . VAL A 1 116 ? -2.898 -7.259 18.396 1.00 84.44 116 VAL A C 1
ATOM 900 O O . VAL A 1 116 ? -3.049 -8.206 19.186 1.00 84.44 116 VAL A O 1
ATOM 903 N N . PRO A 1 117 ? -2.860 -7.431 17.064 1.00 81.94 117 PRO A N 1
ATOM 904 C CA . PRO A 1 117 ? -2.946 -8.744 16.445 1.00 81.94 117 PRO A CA 1
ATOM 905 C C . PRO A 1 117 ? -1.683 -9.562 16.734 1.00 81.94 117 PRO A C 1
ATOM 907 O O . PRO A 1 117 ? -0.578 -9.028 16.793 1.00 81.94 117 PRO A O 1
ATOM 910 N N . VAL A 1 118 ? -1.863 -10.870 16.928 1.00 85.94 118 VAL A N 1
ATOM 911 C CA . VAL A 1 118 ? -0.785 -11.871 17.101 1.00 85.94 118 VAL A CA 1
ATOM 912 C C . VAL A 1 118 ? -0.947 -13.031 16.114 1.00 85.94 118 VAL A C 1
ATOM 914 O O . VAL A 1 118 ? -0.581 -14.170 16.387 1.00 85.94 118 VAL A O 1
ATOM 917 N N . ASP A 1 119 ? -1.572 -12.735 14.980 1.00 75.88 119 ASP A N 1
ATOM 918 C CA . ASP A 1 119 ? -1.897 -13.656 13.887 1.00 75.88 119 ASP A CA 1
ATOM 919 C C . ASP A 1 119 ? -0.871 -13.600 12.740 1.00 75.88 119 ASP A C 1
ATOM 921 O O . ASP A 1 119 ? -1.020 -14.292 11.738 1.00 75.88 119 ASP A O 1
ATOM 925 N N . GLY A 1 120 ? 0.194 -12.808 12.902 1.00 77.94 120 GLY A N 1
ATOM 926 C CA . GLY A 1 120 ? 1.213 -12.576 11.880 1.00 77.94 120 GLY A CA 1
ATOM 927 C C . GLY A 1 120 ? 1.010 -11.294 11.067 1.00 77.94 120 GLY A C 1
ATOM 928 O O . GLY A 1 120 ? 1.843 -11.003 10.209 1.00 77.94 120 GLY A O 1
ATOM 929 N N . SER A 1 121 ? -0.032 -10.509 11.351 1.00 78.50 121 SER A N 1
ATOM 930 C CA . SER A 1 121 ? -0.277 -9.228 10.683 1.00 78.50 121 SER A CA 1
ATOM 931 C C . SER A 1 121 ? 0.697 -8.136 11.130 1.00 78.50 121 SER A C 1
ATOM 933 O O . SER A 1 121 ? 1.046 -8.017 12.309 1.00 78.50 121 SER A O 1
ATOM 935 N N . TRP A 1 122 ? 1.104 -7.295 10.179 1.00 86.00 122 TRP A N 1
ATOM 936 C CA . TRP A 1 122 ? 1.870 -6.079 10.440 1.00 86.00 122 TRP A CA 1
ATOM 937 C C . TRP A 1 122 ? 0.949 -4.908 10.797 1.00 86.00 122 TRP A C 1
ATOM 939 O O . TRP A 1 122 ? -0.111 -4.724 10.201 1.00 86.00 122 TRP A O 1
ATOM 949 N N . VAL A 1 123 ? 1.393 -4.076 11.738 1.00 86.31 123 VAL A N 1
ATOM 950 C CA . VAL A 1 123 ? 0.744 -2.822 12.130 1.00 86.31 123 VAL A CA 1
ATOM 951 C C . VAL A 1 123 ? 1.732 -1.679 11.939 1.00 86.31 123 VAL A C 1
ATOM 953 O O . VAL A 1 123 ? 2.835 -1.711 12.486 1.00 86.31 123 VAL A O 1
ATOM 956 N N . HIS A 1 124 ? 1.342 -0.653 11.188 1.00 89.81 124 HIS A N 1
ATOM 957 C CA . HIS A 1 124 ? 2.112 0.582 11.099 1.00 89.81 124 HIS A CA 1
ATOM 958 C C . HIS A 1 124 ? 1.772 1.471 12.294 1.00 89.81 124 HIS A C 1
ATOM 960 O O . HIS A 1 124 ? 0.667 2.003 12.377 1.00 89.81 124 HIS A O 1
ATOM 966 N N . VAL A 1 125 ? 2.701 1.619 13.233 1.00 92.38 125 VAL A N 1
ATOM 967 C CA . VAL A 1 125 ? 2.507 2.404 14.454 1.00 92.38 125 VAL A CA 1
ATOM 968 C C . VAL A 1 125 ? 3.264 3.714 14.330 1.00 92.38 125 VAL A C 1
ATOM 970 O O . VAL A 1 125 ? 4.473 3.719 14.092 1.00 92.38 125 VAL A O 1
ATOM 973 N N . VAL A 1 126 ? 2.559 4.827 14.522 1.00 94.25 126 VAL A N 1
ATOM 974 C CA . VAL A 1 126 ? 3.152 6.167 14.510 1.00 94.25 126 VAL A CA 1
ATOM 975 C C . VAL A 1 126 ? 2.726 6.921 15.751 1.00 94.25 126 VAL A C 1
ATOM 977 O O . VAL A 1 126 ? 1.562 6.887 16.139 1.00 94.25 126 VAL A O 1
ATOM 980 N N . ALA A 1 127 ? 3.647 7.649 16.366 1.00 94.31 127 ALA A N 1
ATOM 981 C CA . ALA A 1 127 ? 3.293 8.577 17.423 1.00 94.31 127 ALA A CA 1
ATOM 982 C C . ALA A 1 127 ? 4.075 9.882 17.305 1.00 94.31 127 ALA A C 1
ATOM 984 O O . ALA A 1 127 ? 5.261 9.909 16.967 1.00 94.31 127 ALA A O 1
ATOM 985 N N . THR A 1 128 ? 3.359 10.976 17.546 1.00 95.44 128 THR A N 1
ATOM 986 C CA . THR A 1 128 ? 3.817 12.346 17.319 1.00 95.44 128 THR A CA 1
ATOM 987 C C . THR A 1 128 ? 3.594 13.167 18.577 1.00 95.44 128 THR A C 1
ATOM 989 O O . THR A 1 128 ? 2.555 13.019 19.220 1.00 95.44 128 THR A O 1
ATOM 992 N N . ILE A 1 129 ? 4.495 14.092 18.882 1.00 94.69 129 ILE A N 1
ATOM 993 C CA . ILE A 1 129 ? 4.293 15.147 19.879 1.00 94.69 129 ILE A CA 1
ATOM 994 C C . ILE A 1 129 ? 4.881 16.447 19.343 1.00 94.69 129 ILE A C 1
ATOM 996 O O . ILE A 1 129 ? 5.955 16.426 18.750 1.00 94.69 129 ILE A O 1
ATOM 1000 N N . ASN A 1 130 ? 4.190 17.572 19.515 1.00 95.69 130 ASN A N 1
ATOM 1001 C CA . ASN A 1 130 ? 4.726 18.893 19.176 1.00 95.69 130 ASN A CA 1
ATOM 1002 C C . ASN A 1 130 ? 5.135 19.682 20.435 1.00 95.69 130 ASN A C 1
ATOM 1004 O O . ASN A 1 130 ? 4.813 19.299 21.559 1.00 95.69 130 ASN A O 1
ATOM 1008 N N . ASP A 1 131 ? 5.795 20.825 20.244 1.00 95.31 131 ASP A N 1
ATOM 1009 C CA . ASP A 1 131 ? 6.242 21.695 21.346 1.00 95.31 131 ASP A CA 1
ATOM 1010 C C . ASP A 1 131 ? 5.092 22.321 22.159 1.00 95.31 131 ASP A C 1
ATOM 1012 O O . ASP A 1 131 ? 5.320 22.830 23.255 1.00 95.31 131 ASP A O 1
ATOM 1016 N N . ALA A 1 132 ? 3.856 22.275 21.648 1.00 96.69 132 ALA A N 1
ATOM 1017 C CA . ALA A 1 132 ? 2.661 22.705 22.371 1.00 96.69 132 ALA A CA 1
ATOM 1018 C C . ALA A 1 132 ? 2.076 21.607 23.283 1.00 96.69 132 ALA A C 1
ATOM 1020 O O . ALA A 1 132 ? 1.161 21.891 24.051 1.00 96.69 132 ALA A O 1
ATOM 1021 N N . GLY A 1 133 ? 2.594 20.374 23.224 1.00 94.31 133 GLY A N 1
ATOM 1022 C CA . GLY A 1 133 ? 2.082 19.240 23.996 1.00 94.31 133 GLY A CA 1
ATOM 1023 C C . GLY A 1 133 ? 0.926 18.491 23.326 1.00 94.31 133 GLY A C 1
ATOM 1024 O O . GLY A 1 133 ? 0.276 17.678 23.982 1.00 94.31 133 GLY A O 1
ATOM 1025 N N . ASN A 1 134 ? 0.664 18.706 22.030 1.00 96.25 134 ASN A N 1
ATOM 1026 C CA . ASN A 1 134 ? -0.279 17.867 21.289 1.00 96.25 134 ASN A CA 1
ATOM 1027 C C . ASN A 1 134 ? 0.393 16.536 20.945 1.00 96.25 134 ASN A C 1
ATOM 1029 O O . ASN A 1 134 ? 1.170 16.453 19.992 1.00 96.25 134 ASN A O 1
ATOM 1033 N N . ALA A 1 135 ? 0.085 15.503 21.725 1.00 94.56 135 ALA A N 1
ATOM 1034 C CA . ALA A 1 135 ? 0.516 14.135 21.487 1.00 94.56 135 ALA A CA 1
ATOM 1035 C C . ALA A 1 135 ? -0.587 13.340 20.775 1.00 94.56 135 ALA A C 1
ATOM 1037 O O . ALA A 1 135 ? -1.774 13.465 21.102 1.00 94.56 135 ALA A O 1
ATOM 1038 N N . ARG A 1 136 ? -0.200 12.542 19.780 1.00 93.94 136 ARG A N 1
ATOM 1039 C CA . ARG A 1 136 ? -1.091 11.705 18.966 1.00 93.94 136 ARG A CA 1
ATOM 1040 C C . ARG A 1 136 ? -0.461 10.339 18.745 1.00 93.94 136 ARG A C 1
ATOM 1042 O O . ARG A 1 136 ? 0.760 10.242 18.623 1.00 93.94 136 ARG A O 1
ATOM 1049 N N . MET A 1 137 ? -1.300 9.318 18.655 1.00 92.25 137 MET A N 1
ATOM 1050 C CA . MET A 1 137 ? -0.914 7.957 18.311 1.00 92.25 137 MET A CA 1
ATOM 1051 C C . MET A 1 137 ? -1.798 7.453 17.179 1.00 92.25 137 MET A C 1
ATOM 1053 O O . MET A 1 137 ? -3.005 7.700 17.174 1.00 92.25 137 MET A O 1
ATOM 1057 N N . TYR A 1 138 ? -1.186 6.746 16.240 1.00 89.62 138 TYR A N 1
ATOM 1058 C CA . TYR A 1 138 ? -1.817 6.231 15.043 1.00 89.62 138 TYR A CA 1
ATOM 1059 C C . TYR A 1 138 ? -1.479 4.754 14.864 1.00 89.62 138 TYR A C 1
ATOM 1061 O O . TYR A 1 138 ? -0.341 4.342 15.110 1.00 89.62 138 TYR A O 1
ATOM 1069 N N . ALA A 1 139 ? -2.452 3.983 14.390 1.00 86.69 139 ALA A N 1
ATOM 1070 C CA . ALA A 1 139 ? -2.232 2.647 13.855 1.00 86.69 139 ALA A CA 1
ATOM 1071 C C . ALA A 1 139 ? -2.783 2.598 12.434 1.00 86.69 139 ALA A C 1
ATOM 1073 O O . ALA A 1 139 ? -3.912 3.019 12.189 1.00 86.69 139 ALA A O 1
ATOM 1074 N N . ASN A 1 140 ? -1.981 2.085 11.502 1.00 82.88 140 ASN A N 1
ATOM 1075 C CA . ASN A 1 140 ? -2.360 1.927 10.102 1.00 82.88 140 ASN A CA 1
ATOM 1076 C C . ASN A 1 140 ? -2.858 3.240 9.468 1.00 82.88 140 ASN A C 1
ATOM 1078 O O . ASN A 1 140 ? -3.856 3.259 8.765 1.00 82.88 140 ASN A O 1
ATOM 1082 N N . GLY A 1 141 ? -2.192 4.356 9.786 1.00 81.38 141 GLY A N 1
ATOM 1083 C CA . GLY A 1 141 ? -2.547 5.693 9.289 1.00 81.38 141 GLY A CA 1
ATOM 1084 C C . GLY A 1 141 ? -3.667 6.401 10.066 1.00 81.38 141 GLY A C 1
ATOM 1085 O O . GLY A 1 141 ? -3.735 7.628 10.041 1.00 81.38 141 GLY A O 1
ATOM 1086 N N . PHE A 1 142 ? -4.491 5.674 10.825 1.00 79.81 142 PHE A N 1
ATOM 1087 C CA . PHE A 1 142 ? -5.638 6.235 11.546 1.00 79.81 142 PHE A CA 1
ATOM 1088 C C . PHE A 1 142 ? -5.274 6.701 12.949 1.00 79.81 142 PHE A C 1
ATOM 1090 O O . PHE A 1 142 ? -4.489 6.052 13.636 1.00 79.81 142 PHE A O 1
ATOM 1097 N N . LEU A 1 143 ? -5.873 7.808 13.399 1.00 85.06 143 LEU A N 1
ATOM 1098 C CA . LEU A 1 143 ? -5.711 8.305 14.765 1.00 85.06 143 LEU A CA 1
ATOM 1099 C C . LEU A 1 143 ? -6.424 7.377 15.757 1.00 85.06 143 LEU A C 1
ATOM 1101 O O . LEU A 1 143 ? -7.632 7.184 15.655 1.00 85.06 143 LEU A O 1
ATOM 1105 N N . ILE A 1 144 ? -5.685 6.871 16.744 1.00 86.75 144 ILE A N 1
ATOM 1106 C CA . ILE A 1 144 ? -6.191 5.926 17.755 1.00 86.75 144 ILE A CA 1
ATOM 1107 C C . ILE A 1 144 ? -6.069 6.449 19.186 1.00 86.75 144 ILE A C 1
ATOM 1109 O O . ILE A 1 144 ? -6.631 5.864 20.104 1.00 86.75 144 ILE A O 1
ATOM 1113 N N . GLY A 1 145 ? -5.359 7.558 19.402 1.00 90.50 145 GLY A N 1
ATOM 1114 C CA . GLY A 1 145 ? -5.254 8.190 20.715 1.00 90.50 145 GLY A CA 1
ATOM 1115 C C . GLY A 1 145 ? -4.742 9.625 20.637 1.00 90.50 145 GLY A C 1
ATOM 1116 O O . GLY A 1 145 ? -3.873 9.939 19.817 1.00 90.50 145 GLY A O 1
ATOM 1117 N N . SER A 1 146 ? -5.258 10.513 21.491 1.00 95.00 146 SER A N 1
ATOM 1118 C CA . SER A 1 146 ? -4.844 11.917 21.529 1.00 95.00 146 SER A CA 1
ATOM 1119 C C . SER A 1 146 ? -4.891 12.569 22.919 1.00 95.00 146 SER A C 1
ATOM 1121 O O . SER A 1 146 ? -5.809 12.360 23.716 1.00 95.00 146 SER A O 1
ATOM 1123 N N . LYS A 1 147 ? -3.891 13.422 23.196 1.00 95.31 147 LYS A N 1
ATOM 1124 C CA . LYS A 1 147 ? -3.824 14.325 24.361 1.00 95.31 147 LYS A CA 1
ATOM 1125 C C . LYS A 1 147 ? -3.286 15.690 23.930 1.00 95.31 147 LYS A C 1
ATOM 1127 O O . LYS A 1 147 ? -2.335 15.758 23.159 1.00 95.31 147 LYS A O 1
ATOM 1132 N N . ASP A 1 148 ? -3.853 16.773 24.456 1.00 95.12 148 ASP A N 1
ATOM 1133 C CA . ASP A 1 148 ? -3.469 18.147 24.077 1.00 95.12 148 ASP A CA 1
ATOM 1134 C C . ASP A 1 148 ? -2.559 18.869 25.071 1.00 95.12 148 ASP A C 1
ATOM 1136 O O . ASP A 1 148 ? -2.112 19.974 24.796 1.00 95.12 148 ASP A O 1
ATOM 1140 N N . ASN A 1 149 ? -2.272 18.250 26.216 1.00 94.62 149 ASN A N 1
ATOM 1141 C CA . ASN A 1 149 ? -1.445 18.829 27.277 1.00 94.62 149 ASN A CA 1
ATOM 1142 C C . ASN A 1 149 ? -0.371 17.835 27.734 1.00 94.62 149 ASN A C 1
ATOM 1144 O O . ASN A 1 149 ? -0.194 17.603 28.931 1.00 94.62 149 ASN A O 1
ATOM 1148 N N . ALA A 1 150 ? 0.283 17.179 26.776 1.00 92.88 150 ALA A N 1
ATOM 1149 C CA . ALA A 1 150 ? 1.311 16.197 27.063 1.00 92.88 150 ALA A CA 1
ATOM 1150 C C . ALA A 1 150 ? 2.615 16.848 27.543 1.00 92.88 150 ALA A C 1
ATOM 1152 O O . ALA A 1 150 ? 3.012 17.911 27.063 1.00 92.88 150 ALA A O 1
ATOM 1153 N N . TYR A 1 151 ? 3.316 16.189 28.467 1.00 91.56 151 TYR A N 1
ATOM 1154 C CA . TYR A 1 151 ? 4.652 16.609 28.884 1.00 91.56 151 TYR A CA 1
ATOM 1155 C C . TYR A 1 151 ? 5.646 16.437 27.733 1.00 91.56 151 TYR A C 1
ATOM 1157 O O . TYR A 1 151 ? 5.873 15.323 27.255 1.00 91.56 151 TYR A O 1
ATOM 1165 N N . VAL A 1 152 ? 6.228 17.550 27.283 1.00 90.38 152 VAL A N 1
ATOM 1166 C CA . VAL A 1 152 ? 7.124 17.573 26.121 1.00 90.38 152 VAL A CA 1
ATOM 1167 C C . VAL A 1 152 ? 8.527 17.077 26.506 1.00 90.38 152 VAL A C 1
ATOM 1169 O O . VAL A 1 152 ? 9.111 17.584 27.471 1.00 90.38 152 VAL A O 1
ATOM 1172 N N . PRO A 1 153 ? 9.105 16.144 25.729 1.00 87.94 153 PRO A N 1
ATOM 1173 C CA . PRO A 1 153 ? 10.488 15.710 25.856 1.00 87.94 153 PRO A CA 1
ATOM 1174 C C . PRO A 1 153 ? 11.499 16.861 25.928 1.00 87.94 153 PRO A C 1
ATOM 1176 O O . PRO A 1 153 ? 11.555 17.681 25.010 1.00 87.94 153 PRO A O 1
ATOM 1179 N N . PRO A 1 154 ? 12.373 16.931 26.946 1.00 87.31 154 PRO A N 1
ATOM 1180 C CA . PRO A 1 154 ? 13.430 17.932 26.961 1.00 87.31 154 PRO A CA 1
ATOM 1181 C C . PRO A 1 154 ? 14.501 17.603 25.917 1.00 87.31 154 PRO A C 1
ATOM 1183 O O . PRO A 1 154 ? 14.798 16.432 25.667 1.00 87.31 154 PRO A O 1
ATOM 1186 N N . MET A 1 155 ? 15.126 18.639 25.357 1.00 89.56 155 MET A N 1
ATOM 1187 C CA . MET A 1 155 ? 16.332 18.489 24.540 1.00 89.56 155 MET A CA 1
ATOM 1188 C C . MET A 1 155 ? 17.468 17.914 25.388 1.00 89.56 155 MET A C 1
ATOM 1190 O O . MET A 1 155 ? 17.970 18.582 26.294 1.00 89.56 155 MET A O 1
ATOM 1194 N N . SER A 1 156 ? 17.848 16.664 25.118 1.00 86.12 156 SER A N 1
ATOM 1195 C CA . SER A 1 156 ? 18.970 16.003 25.785 1.00 86.12 156 SER A CA 1
ATOM 1196 C C . SER A 1 156 ? 19.536 14.843 24.966 1.00 86.12 156 SER A C 1
ATOM 1198 O O . SER A 1 156 ? 18.854 14.239 24.133 1.00 86.12 156 SER A O 1
ATOM 1200 N N . VAL A 1 157 ? 20.790 14.487 25.250 1.00 87.56 157 VAL A N 1
ATOM 1201 C CA . VAL A 1 157 ? 21.409 13.259 24.736 1.00 87.56 157 VAL A CA 1
ATOM 1202 C C . VAL A 1 157 ? 20.779 12.053 25.426 1.00 87.56 157 VAL A C 1
ATOM 1204 O O . VAL A 1 157 ? 20.756 11.972 26.653 1.00 87.56 157 VAL A O 1
ATOM 1207 N N . ARG A 1 158 ? 20.276 11.106 24.639 1.00 86.00 158 ARG A N 1
ATOM 1208 C CA . ARG A 1 158 ? 19.732 9.830 25.107 1.00 86.00 158 ARG A CA 1
ATOM 1209 C C . ARG A 1 158 ? 20.829 8.787 25.003 1.00 86.00 158 ARG A C 1
ATOM 1211 O O . ARG A 1 158 ? 21.290 8.485 23.907 1.00 86.00 158 ARG A O 1
ATOM 1218 N N . LYS A 1 159 ? 21.300 8.306 26.157 1.00 84.94 159 LYS A N 1
ATOM 1219 C CA . LYS A 1 159 ? 22.407 7.339 26.249 1.00 84.94 159 LYS A CA 1
ATOM 1220 C C . LYS A 1 159 ? 21.957 5.896 26.069 1.00 84.94 159 LYS A C 1
ATOM 1222 O O . LYS A 1 159 ? 22.773 5.067 25.693 1.00 84.94 159 LYS A O 1
ATOM 1227 N N . TYR A 1 160 ? 20.690 5.609 26.355 1.00 83.38 160 TYR A N 1
ATOM 1228 C CA . TYR A 1 160 ? 20.122 4.270 26.279 1.00 83.38 160 TYR A CA 1
ATOM 1229 C C . TYR A 1 160 ? 19.008 4.282 25.247 1.00 83.38 160 TYR A C 1
ATOM 1231 O O . TYR A 1 160 ? 17.880 4.654 25.565 1.00 83.38 160 TYR A O 1
ATOM 1239 N N . GLY A 1 161 ? 19.351 3.954 24.002 1.00 86.94 161 GLY A N 1
ATOM 1240 C CA . GLY A 1 161 ? 18.392 3.867 22.913 1.00 86.94 161 GLY A CA 1
ATOM 1241 C C . GLY A 1 161 ? 18.092 2.413 22.568 1.00 86.94 161 GLY A C 1
ATOM 1242 O O . GLY A 1 161 ? 18.924 1.795 21.919 1.00 86.94 161 GLY A O 1
ATOM 1243 N N . TYR A 1 162 ? 16.957 1.843 22.971 1.00 89.56 162 TYR A N 1
ATOM 1244 C CA . TYR A 1 162 ? 16.670 0.430 22.701 1.00 89.56 162 TYR A CA 1
ATOM 1245 C C . TYR A 1 162 ? 15.558 0.229 21.681 1.00 89.56 162 TYR A C 1
ATOM 1247 O O . TYR A 1 162 ? 14.560 0.937 21.725 1.00 89.56 162 TYR A O 1
ATOM 1255 N N . LEU A 1 163 ? 15.701 -0.784 20.820 1.00 92.12 163 LEU A N 1
ATOM 1256 C CA . LEU A 1 163 ? 14.596 -1.385 20.063 1.00 92.12 163 LEU A CA 1
ATOM 1257 C C . LEU A 1 163 ? 14.339 -2.791 20.616 1.00 92.12 163 LEU A C 1
ATOM 1259 O O . LEU A 1 163 ? 15.294 -3.545 20.816 1.00 92.12 163 LEU A O 1
ATOM 1263 N N . GLY A 1 164 ? 13.080 -3.146 20.875 1.00 88.62 164 GLY A N 1
ATOM 1264 C CA . GLY A 1 164 ? 12.691 -4.459 21.406 1.00 88.62 164 GLY A CA 1
ATOM 1265 C C . GLY A 1 164 ? 13.006 -4.708 22.889 1.00 88.62 164 GLY A C 1
ATOM 1266 O O . GLY A 1 164 ? 12.829 -5.833 23.361 1.00 88.62 164 GLY A O 1
ATOM 1267 N N . ASN A 1 165 ? 13.467 -3.695 23.631 1.00 86.94 165 ASN A N 1
ATOM 1268 C CA . ASN A 1 165 ? 13.817 -3.789 25.054 1.00 86.94 165 ASN A CA 1
ATOM 1269 C C . ASN A 1 165 ? 13.470 -2.491 25.808 1.00 86.94 165 ASN A C 1
ATOM 1271 O O . ASN A 1 165 ? 13.151 -1.477 25.191 1.00 86.94 165 ASN A O 1
ATOM 1275 N N . SER A 1 166 ? 13.532 -2.539 27.139 1.00 81.75 166 SER A N 1
ATOM 1276 C CA . SER A 1 166 ? 13.210 -1.436 28.051 1.00 81.75 166 SER A CA 1
ATOM 1277 C C . SER A 1 166 ? 14.469 -0.791 28.643 1.00 81.75 166 SER A C 1
ATOM 1279 O O . SER A 1 166 ? 15.473 -1.453 28.918 1.00 81.75 166 SER A O 1
ATOM 1281 N N . ALA A 1 167 ? 14.408 0.527 28.850 1.00 76.44 167 ALA A N 1
ATOM 1282 C CA . ALA A 1 167 ? 15.439 1.296 29.546 1.00 76.44 167 ALA A CA 1
ATOM 1283 C C . ALA A 1 167 ? 15.210 1.358 31.072 1.00 76.44 167 ALA A C 1
ATOM 1285 O O . ALA A 1 167 ? 16.112 1.752 31.818 1.00 76.44 167 ALA A O 1
ATOM 1286 N N . TRP A 1 168 ? 14.022 0.964 31.547 1.00 72.75 168 TRP A N 1
ATOM 1287 C CA . TRP A 1 168 ? 13.633 0.975 32.966 1.00 72.75 168 TRP A CA 1
ATOM 1288 C C . TRP A 1 168 ? 14.005 -0.325 33.696 1.00 72.75 168 TRP A C 1
ATOM 1290 O O . TRP A 1 168 ? 14.549 -0.328 34.807 1.00 72.75 168 TRP A O 1
ATOM 1300 N N . ASP A 1 169 ? 13.715 -1.447 33.054 1.00 71.12 169 ASP A N 1
ATOM 1301 C CA . ASP A 1 169 ? 13.829 -2.811 33.556 1.00 71.12 169 ASP A CA 1
ATOM 1302 C C . ASP A 1 169 ? 14.042 -3.787 32.392 1.00 71.12 169 ASP A C 1
ATOM 1304 O O . ASP A 1 169 ? 13.871 -3.435 31.232 1.00 71.12 169 ASP A O 1
ATOM 1308 N N . ASN A 1 170 ? 14.444 -5.025 32.678 1.00 64.44 170 ASN A N 1
ATOM 1309 C CA . ASN A 1 170 ? 14.601 -6.022 31.620 1.00 64.44 170 ASN A CA 1
ATOM 1310 C C . ASN A 1 170 ? 13.225 -6.571 31.228 1.00 64.44 170 ASN A C 1
ATOM 1312 O O . ASN A 1 170 ? 12.800 -7.592 31.769 1.00 64.44 170 ASN A O 1
ATOM 1316 N N . ASN A 1 171 ? 12.565 -5.903 30.285 1.00 69.06 171 ASN A N 1
ATOM 1317 C CA . ASN A 1 171 ? 11.340 -6.372 29.647 1.00 69.06 171 ASN A CA 1
ATOM 1318 C C . ASN A 1 171 ? 11.610 -6.615 28.163 1.00 69.06 171 ASN A C 1
ATOM 1320 O O . ASN A 1 171 ? 11.950 -5.695 27.420 1.00 69.06 171 ASN A O 1
ATOM 1324 N N . TYR A 1 172 ? 11.476 -7.873 27.749 1.00 74.12 172 TYR A N 1
ATOM 1325 C CA . TYR A 1 172 ? 11.744 -8.296 26.381 1.00 74.12 172 TYR A CA 1
ATOM 1326 C C . TYR A 1 172 ? 10.470 -8.315 25.545 1.00 74.12 172 TYR A C 1
ATOM 1328 O O . TYR A 1 172 ? 9.374 -8.578 26.049 1.00 74.12 172 TYR A O 1
ATOM 1336 N N . SER A 1 173 ? 10.641 -8.087 24.249 1.00 86.44 173 SER A N 1
ATOM 1337 C CA . SER A 1 173 ? 9.547 -8.091 23.283 1.00 86.44 173 SER A CA 1
ATOM 1338 C C . SER A 1 173 ? 9.707 -9.253 22.318 1.00 86.44 173 SER A C 1
ATOM 1340 O O . SER A 1 173 ? 10.809 -9.508 21.839 1.00 86.44 173 SER A O 1
ATOM 1342 N N . ASP A 1 174 ? 8.606 -9.952 22.053 1.00 90.44 174 ASP A N 1
ATOM 1343 C CA . ASP A 1 174 ? 8.523 -10.985 21.022 1.00 90.44 174 ASP A CA 1
ATOM 1344 C C . ASP A 1 174 ? 7.749 -10.368 19.835 1.00 90.44 174 ASP A C 1
ATOM 1346 O O . ASP A 1 174 ? 6.514 -10.325 19.844 1.00 90.44 174 ASP A O 1
ATOM 1350 N N . LEU A 1 175 ? 8.481 -9.788 18.878 1.00 92.00 175 LEU A N 1
ATOM 1351 C CA . LEU A 1 175 ? 7.943 -9.035 17.736 1.00 92.00 175 LEU A CA 1
ATOM 1352 C C . LEU A 1 175 ? 8.961 -8.939 16.589 1.00 92.00 175 LEU A C 1
ATOM 1354 O O . LEU A 1 175 ? 10.143 -9.216 16.770 1.00 92.00 175 LEU A O 1
ATOM 1358 N N . GLU A 1 176 ? 8.524 -8.488 15.421 1.00 94.25 176 GLU A N 1
ATOM 1359 C CA . GLU A 1 176 ? 9.373 -8.089 14.296 1.00 94.25 176 GLU A CA 1
ATOM 1360 C C . GLU A 1 176 ? 9.188 -6.591 14.026 1.00 94.25 176 GLU A C 1
ATOM 1362 O O . GLU A 1 176 ? 8.077 -6.073 14.149 1.00 94.25 176 GLU A O 1
ATOM 1367 N N . ILE A 1 177 ? 10.281 -5.898 13.696 1.00 93.88 177 ILE A N 1
ATOM 1368 C CA . ILE A 1 177 ? 10.300 -4.465 13.371 1.00 93.88 177 ILE A CA 1
ATOM 1369 C C . ILE A 1 177 ? 10.825 -4.291 11.955 1.00 93.88 177 ILE A C 1
ATOM 1371 O O . ILE A 1 177 ? 11.846 -4.881 11.593 1.00 93.88 177 ILE A O 1
ATOM 1375 N N . ASP A 1 178 ? 10.157 -3.426 11.204 1.00 93.69 178 ASP A N 1
ATOM 1376 C CA . ASP A 1 178 ? 10.647 -2.898 9.942 1.00 93.69 178 ASP A CA 1
ATOM 1377 C C . ASP A 1 178 ? 10.408 -1.378 9.864 1.00 93.69 178 ASP A C 1
ATOM 1379 O O . ASP A 1 178 ? 9.556 -0.827 10.572 1.00 93.69 178 ASP A O 1
ATOM 1383 N N . ASN A 1 179 ? 11.162 -0.699 8.998 1.00 91.62 179 ASN A N 1
ATOM 1384 C CA . ASN A 1 179 ? 10.972 0.698 8.616 1.00 91.62 179 ASN A CA 1
ATOM 1385 C C . ASN A 1 179 ? 10.873 1.663 9.810 1.00 91.62 179 ASN A C 1
ATOM 1387 O O . ASN A 1 179 ? 9.974 2.498 9.879 1.00 91.62 179 ASN A O 1
ATOM 1391 N N . PHE A 1 180 ? 11.821 1.564 10.744 1.00 94.75 180 PHE A N 1
ATOM 1392 C CA . PHE A 1 180 ? 11.861 2.408 11.935 1.00 94.75 180 PHE A CA 1
ATOM 1393 C C . PHE A 1 180 ? 12.426 3.794 11.604 1.00 94.75 180 PHE A C 1
ATOM 1395 O O . PHE A 1 180 ? 13.573 3.911 11.164 1.00 94.75 180 PHE A O 1
ATOM 1402 N N . GLY A 1 181 ? 11.641 4.848 11.830 1.00 94.75 181 GLY A N 1
ATOM 1403 C CA . GLY A 1 181 ? 11.990 6.232 11.507 1.00 94.75 181 GLY A CA 1
ATOM 1404 C C . GLY A 1 181 ? 11.788 7.202 12.670 1.00 94.75 181 GLY A C 1
ATOM 1405 O O . GLY A 1 181 ? 10.877 7.037 13.483 1.00 94.75 181 GLY A O 1
ATOM 1406 N N . ILE A 1 182 ? 12.627 8.241 12.723 1.00 95.06 182 ILE A N 1
ATOM 1407 C CA . ILE A 1 182 ? 12.558 9.337 13.698 1.00 95.06 182 ILE A CA 1
ATOM 1408 C C . ILE A 1 182 ? 12.623 10.683 12.971 1.00 95.06 182 ILE A C 1
ATOM 1410 O O . ILE A 1 182 ? 13.567 10.940 12.222 1.00 95.06 182 ILE A O 1
ATOM 1414 N N . TRP A 1 183 ? 11.674 11.571 13.265 1.00 95.69 183 TRP A N 1
ATOM 1415 C CA . TRP A 1 183 ? 11.671 12.967 12.827 1.00 95.69 183 TRP A CA 1
ATOM 1416 C C . TRP A 1 183 ? 11.778 13.893 14.037 1.00 95.69 183 TRP A C 1
ATOM 1418 O O . TRP A 1 183 ? 11.079 13.707 15.032 1.00 95.69 183 TRP A O 1
ATOM 1428 N N . LYS A 1 184 ? 12.574 14.955 13.922 1.00 94.62 184 LYS A N 1
ATOM 1429 C CA . LYS A 1 184 ? 12.675 16.073 14.878 1.00 94.62 184 LYS A CA 1
ATOM 1430 C C . LYS A 1 184 ? 11.593 17.131 14.634 1.00 94.62 184 LYS A C 1
ATOM 1432 O O . LYS A 1 184 ? 11.837 18.334 14.688 1.00 94.62 184 LYS A O 1
ATOM 1437 N N . ARG A 1 185 ? 10.396 16.651 14.290 1.00 95.81 185 ARG A N 1
ATOM 1438 C CA . ARG A 1 185 ? 9.155 17.412 14.135 1.00 95.81 185 ARG A CA 1
ATOM 1439 C C . ARG A 1 185 ? 7.957 16.487 14.334 1.00 95.81 185 ARG A C 1
ATOM 1441 O O . ARG A 1 185 ? 8.071 15.279 14.129 1.00 95.81 185 ARG A O 1
ATOM 1448 N N . ALA A 1 186 ? 6.801 17.056 14.653 1.00 95.50 186 ALA A N 1
ATOM 1449 C CA . ALA A 1 186 ? 5.535 16.335 14.596 1.00 95.50 186 ALA A CA 1
ATOM 1450 C C . ALA A 1 186 ? 5.056 16.233 13.135 1.00 95.50 186 ALA A C 1
ATOM 1452 O O . ALA A 1 186 ? 4.950 17.255 12.452 1.00 95.50 186 ALA A O 1
ATOM 1453 N N . LEU A 1 187 ? 4.791 15.018 12.652 1.00 95.88 187 LEU A N 1
ATOM 1454 C CA . LEU A 1 187 ? 4.065 14.794 11.402 1.00 95.88 187 LEU A CA 1
ATOM 1455 C C . LEU A 1 187 ? 2.583 15.141 11.607 1.00 95.88 187 LEU A C 1
ATOM 1457 O O . LEU A 1 187 ? 2.009 14.893 12.668 1.00 95.88 187 LEU A O 1
ATOM 1461 N N . SER A 1 188 ? 1.958 15.720 10.586 1.00 92.81 188 SER A N 1
ATOM 1462 C CA . SER A 1 188 ? 0.504 15.911 10.539 1.00 92.81 188 SER A CA 1
ATOM 1463 C C . SER A 1 188 ? -0.222 14.598 10.226 1.00 92.81 188 SER A C 1
ATOM 1465 O O . SER A 1 188 ? 0.376 13.682 9.671 1.00 92.81 188 SER A O 1
ATOM 1467 N N . ALA A 1 189 ? -1.527 14.515 10.508 1.00 84.94 189 ALA A N 1
ATOM 1468 C CA . ALA A 1 189 ? -2.330 13.324 10.197 1.00 84.94 189 ALA A CA 1
ATOM 1469 C C . ALA A 1 189 ? -2.232 12.907 8.715 1.00 84.94 189 ALA A C 1
ATOM 1471 O O . ALA A 1 189 ? -2.053 11.731 8.427 1.00 84.94 189 ALA A O 1
ATOM 1472 N N . LYS A 1 190 ? -2.232 13.877 7.788 1.00 79.25 190 LYS A N 1
ATOM 1473 C CA . LYS A 1 190 ? -2.057 13.619 6.348 1.00 79.25 190 LYS A CA 1
ATOM 1474 C C . LYS A 1 190 ? -0.684 13.046 6.011 1.00 79.25 190 LYS A C 1
ATOM 1476 O O . LYS A 1 190 ? -0.572 12.177 5.165 1.00 79.25 190 LYS A O 1
ATOM 1481 N N . GLU A 1 191 ? 0.368 13.527 6.668 1.00 88.44 191 GLU A N 1
ATOM 1482 C CA . GLU A 1 191 ? 1.706 12.962 6.476 1.00 88.44 191 GLU A CA 1
ATOM 1483 C C . GLU A 1 191 ? 1.803 11.552 7.064 1.00 88.44 191 GLU A C 1
ATOM 1485 O O . GLU A 1 191 ? 2.454 10.699 6.479 1.00 88.44 191 GLU A O 1
ATOM 1490 N N . VAL A 1 192 ? 1.146 11.276 8.194 1.00 86.56 192 VAL A N 1
ATOM 1491 C CA . VAL A 1 192 ? 1.094 9.922 8.769 1.00 86.56 192 VAL A CA 1
ATOM 1492 C C . VAL A 1 192 ? 0.345 8.953 7.853 1.00 86.56 192 VAL A C 1
ATOM 1494 O O . VAL A 1 192 ? 0.797 7.825 7.661 1.00 86.56 192 VAL A O 1
ATOM 1497 N N . GLU A 1 193 ? -0.756 9.403 7.258 1.00 78.19 193 GLU A N 1
ATOM 1498 C CA . GLU A 1 193 ? -1.485 8.670 6.225 1.00 78.19 193 GLU A CA 1
ATOM 1499 C C . GLU A 1 193 ? -0.591 8.412 5.004 1.00 78.19 193 GLU A C 1
ATOM 1501 O O . GLU A 1 193 ? -0.366 7.258 4.658 1.00 78.19 193 GLU A O 1
ATOM 1506 N N . SER A 1 194 ? 0.041 9.435 4.419 1.00 75.06 194 SER A N 1
ATOM 1507 C CA . SER A 1 194 ? 0.980 9.240 3.301 1.00 75.06 194 SER A CA 1
ATOM 1508 C C . SER A 1 194 ? 2.151 8.318 3.657 1.00 75.06 194 SER A C 1
ATOM 1510 O O . SER A 1 194 ? 2.575 7.519 2.831 1.00 75.06 194 SER A O 1
ATOM 1512 N N . LEU A 1 195 ? 2.663 8.372 4.889 1.00 83.62 195 LEU A N 1
ATOM 1513 C CA . LEU A 1 195 ? 3.711 7.461 5.356 1.00 83.62 195 LEU A CA 1
ATOM 1514 C C . LEU A 1 195 ? 3.221 6.008 5.442 1.00 83.62 195 LEU A C 1
ATOM 1516 O O . LEU A 1 195 ? 3.995 5.094 5.167 1.00 83.62 195 LEU A O 1
ATOM 1520 N N . TYR A 1 196 ? 1.960 5.785 5.815 1.00 80.88 196 TYR A N 1
ATOM 1521 C CA . TYR A 1 196 ? 1.353 4.455 5.825 1.00 80.88 196 TYR A CA 1
ATOM 1522 C C . TYR A 1 196 ? 1.155 3.905 4.408 1.00 80.88 196 TYR A C 1
ATOM 1524 O O . TYR A 1 196 ? 1.497 2.753 4.152 1.00 80.88 196 TYR A O 1
ATOM 1532 N N . LEU A 1 197 ? 0.631 4.736 3.503 1.00 68.62 197 LEU A N 1
ATOM 1533 C CA . LEU A 1 197 ? 0.232 4.334 2.154 1.00 68.62 197 LEU A CA 1
ATOM 1534 C C . LEU A 1 197 ? 1.421 4.222 1.189 1.00 68.62 197 LEU A C 1
ATOM 1536 O O . LEU A 1 197 ? 1.520 3.267 0.423 1.00 68.62 197 LEU A O 1
ATOM 1540 N N . ASP A 1 198 ? 2.337 5.188 1.239 1.00 67.31 198 ASP A N 1
ATOM 1541 C CA . ASP A 1 198 ? 3.415 5.343 0.255 1.00 67.31 198 ASP A CA 1
ATOM 1542 C C . ASP A 1 198 ? 4.804 5.050 0.849 1.00 67.31 198 ASP A C 1
ATOM 1544 O O . ASP A 1 198 ? 5.831 5.167 0.167 1.00 67.31 198 ASP A O 1
ATOM 1548 N N . GLY A 1 199 ? 4.871 4.698 2.136 1.00 78.12 199 GLY A N 1
ATOM 1549 C CA . GLY A 1 199 ? 6.121 4.558 2.873 1.00 78.12 199 GLY A CA 1
ATOM 1550 C C . GLY A 1 199 ? 6.887 5.881 2.981 1.00 78.12 199 GLY A C 1
ATOM 1551 O O . GLY A 1 199 ? 6.336 6.977 2.882 1.00 78.12 199 GLY A O 1
ATOM 1552 N N . ILE A 1 200 ? 8.207 5.793 3.167 1.00 80.69 200 ILE A N 1
ATOM 1553 C CA . ILE A 1 200 ? 9.065 6.969 3.393 1.00 80.69 200 ILE A CA 1
ATOM 1554 C C . ILE A 1 200 ? 9.041 7.991 2.242 1.00 80.69 200 ILE A C 1
ATOM 1556 O O . ILE A 1 200 ? 9.293 9.167 2.476 1.00 80.69 200 ILE A O 1
ATOM 1560 N N . SER A 1 201 ? 8.708 7.569 1.016 1.00 73.25 201 SER A N 1
ATOM 1561 C CA . SER A 1 201 ? 8.556 8.455 -0.148 1.00 73.25 201 SER A CA 1
ATOM 1562 C C . SER A 1 201 ? 7.342 9.383 -0.069 1.00 73.25 201 SER A C 1
ATOM 1564 O O . SER A 1 201 ? 7.339 10.413 -0.743 1.00 73.25 201 SER A O 1
ATOM 1566 N N . GLY A 1 202 ? 6.334 9.044 0.742 1.00 68.38 202 GLY A N 1
ATOM 1567 C CA . GLY A 1 202 ? 5.128 9.857 0.933 1.00 68.38 202 GLY A CA 1
ATOM 1568 C C . GLY A 1 202 ? 5.328 11.076 1.835 1.00 68.38 202 GLY A C 1
ATOM 1569 O O . GLY A 1 202 ? 4.457 11.939 1.916 1.00 68.38 202 GLY A O 1
ATOM 1570 N N . VAL A 1 203 ? 6.469 11.176 2.522 1.00 80.56 203 VAL A N 1
ATOM 1571 C CA . VAL A 1 203 ? 6.748 12.233 3.502 1.00 80.56 203 VAL A CA 1
ATOM 1572 C C . VAL A 1 203 ? 8.154 12.798 3.348 1.00 80.56 203 VAL A C 1
ATOM 1574 O O . VAL A 1 203 ? 9.019 12.226 2.692 1.00 80.56 203 VAL A O 1
ATOM 1577 N N . SER A 1 204 ? 8.420 13.946 3.978 1.00 84.88 204 SER A N 1
ATOM 1578 C CA . SER A 1 204 ? 9.795 14.447 4.058 1.00 84.88 204 SER A CA 1
ATOM 1579 C C . SER A 1 204 ? 10.687 13.430 4.768 1.00 84.88 204 SER A C 1
ATOM 1581 O O . SER A 1 204 ? 10.271 12.879 5.791 1.00 84.88 204 SER A O 1
ATOM 1583 N N . ASN A 1 205 ? 11.933 13.289 4.317 1.00 88.31 205 ASN A N 1
ATOM 1584 C CA . ASN A 1 205 ? 12.880 12.363 4.930 1.00 88.31 205 ASN A CA 1
ATOM 1585 C C . ASN A 1 205 ? 12.965 12.527 6.467 1.00 88.31 205 ASN A C 1
ATOM 1587 O O . ASN A 1 205 ? 13.038 13.662 6.949 1.00 88.31 205 ASN A O 1
ATOM 1591 N N . PRO A 1 206 ? 12.976 11.419 7.227 1.00 94.94 206 PRO A N 1
ATOM 1592 C CA . PRO A 1 206 ? 13.303 11.412 8.649 1.00 94.94 206 PRO A CA 1
ATOM 1593 C C . PRO A 1 206 ? 14.746 11.850 8.900 1.00 94.94 206 PRO A C 1
ATOM 1595 O O . PRO A 1 206 ? 15.614 11.737 8.032 1.00 94.94 206 PRO A O 1
ATOM 1598 N N . ASP A 1 207 ? 15.018 12.283 10.129 1.00 96.25 207 ASP A N 1
ATOM 1599 C CA . ASP A 1 207 ? 16.372 12.569 10.607 1.00 96.25 207 ASP A CA 1
ATOM 1600 C C . ASP A 1 207 ? 17.191 11.280 10.784 1.00 96.25 207 ASP A C 1
ATOM 1602 O O . ASP A 1 207 ? 18.397 11.261 10.523 1.00 96.25 207 ASP A O 1
ATOM 1606 N N . TYR A 1 208 ? 16.527 10.195 11.203 1.00 96.06 208 TYR A N 1
ATOM 1607 C CA . TYR A 1 208 ? 17.120 8.867 11.365 1.00 96.06 208 TYR A CA 1
ATOM 1608 C C . TYR A 1 208 ? 16.171 7.788 10.850 1.00 96.06 208 TYR A C 1
ATOM 1610 O O . TYR A 1 208 ? 14.981 7.824 11.157 1.00 96.06 208 TYR A O 1
ATOM 1618 N N . TYR A 1 209 ? 16.689 6.823 10.088 1.00 95.44 209 TYR A N 1
ATOM 1619 C CA . TYR A 1 209 ? 15.870 5.751 9.524 1.00 95.44 209 TYR A CA 1
ATOM 1620 C C . TYR A 1 209 ? 16.637 4.457 9.320 1.00 95.44 209 TYR A C 1
ATOM 1622 O O . TYR A 1 209 ? 17.764 4.458 8.815 1.00 95.44 209 TYR A O 1
ATOM 1630 N N . TRP A 1 210 ? 15.973 3.357 9.650 1.00 94.44 210 TRP A N 1
ATOM 1631 C CA . TRP A 1 210 ? 16.431 1.992 9.458 1.00 94.44 210 TRP A CA 1
ATOM 1632 C C . TRP A 1 210 ? 15.318 1.207 8.759 1.00 94.44 210 TRP A C 1
ATOM 1634 O O . TRP A 1 210 ? 14.273 0.951 9.345 1.00 94.44 210 TRP A O 1
ATOM 1644 N N . ASN A 1 211 ? 15.559 0.817 7.509 1.00 90.38 211 ASN A N 1
ATOM 1645 C CA . ASN A 1 211 ? 14.666 -0.037 6.713 1.00 90.38 211 ASN A CA 1
ATOM 1646 C C . ASN A 1 211 ? 15.004 -1.529 6.834 1.00 90.38 211 ASN A C 1
ATOM 1648 O O . ASN A 1 211 ? 14.528 -2.318 6.045 1.00 90.38 211 ASN A O 1
ATOM 1652 N N . PHE A 1 212 ? 15.957 -1.885 7.700 1.00 92.06 212 PHE A N 1
ATOM 1653 C CA . PHE A 1 212 ? 16.365 -3.265 7.977 1.00 92.06 212 PHE A CA 1
ATOM 1654 C C . PHE A 1 212 ? 16.803 -4.129 6.766 1.00 92.06 212 PHE A C 1
ATOM 1656 O O . PHE A 1 212 ? 17.141 -5.294 6.927 1.00 92.06 212 PHE A O 1
ATOM 1663 N N . ASP A 1 213 ? 16.995 -3.552 5.580 1.00 86.31 213 ASP A N 1
ATOM 1664 C CA . ASP A 1 213 ? 17.423 -4.304 4.388 1.00 86.31 213 ASP A CA 1
ATOM 1665 C C . ASP A 1 213 ? 18.921 -4.624 4.344 1.00 86.31 213 ASP A C 1
ATOM 1667 O O . ASP A 1 213 ? 19.372 -5.515 3.624 1.00 86.31 213 ASP A O 1
ATOM 1671 N N . LYS A 1 214 ? 19.732 -3.891 5.113 1.00 85.88 214 LYS A N 1
ATOM 1672 C CA . LYS A 1 214 ? 21.186 -4.091 5.176 1.00 85.88 214 LYS A CA 1
ATOM 1673 C C . LYS A 1 214 ? 21.534 -5.126 6.241 1.00 85.88 214 LYS A C 1
ATOM 1675 O O . LYS A 1 214 ? 22.009 -4.768 7.322 1.00 85.88 214 LYS A O 1
ATOM 1680 N N . VAL A 1 215 ? 21.333 -6.401 5.906 1.00 87.19 215 VAL A N 1
ATOM 1681 C CA . VAL A 1 215 ? 21.613 -7.540 6.793 1.00 87.19 215 VAL A CA 1
ATOM 1682 C C . VAL A 1 215 ? 23.045 -7.482 7.327 1.00 87.19 215 VAL A C 1
ATOM 1684 O O . VAL A 1 215 ? 24.028 -7.413 6.582 1.00 87.19 215 VAL A O 1
ATOM 1687 N N . ASN A 1 216 ? 23.175 -7.534 8.650 1.00 88.12 216 ASN A N 1
ATOM 1688 C CA . ASN A 1 216 ? 24.464 -7.543 9.326 1.00 88.12 216 ASN A CA 1
ATOM 1689 C C . ASN A 1 216 ? 24.373 -8.321 10.650 1.00 88.12 216 ASN A C 1
ATOM 1691 O O . ASN A 1 216 ? 23.435 -8.119 11.415 1.00 88.12 216 ASN A O 1
ATOM 1695 N N . PRO A 1 217 ? 25.350 -9.180 10.986 1.00 86.81 217 PRO A N 1
ATOM 1696 C CA . PRO A 1 217 ? 25.287 -9.998 12.199 1.00 86.81 217 PRO A CA 1
ATOM 1697 C C . PRO A 1 217 ? 25.541 -9.234 13.508 1.00 86.81 217 PRO A C 1
ATOM 1699 O O . PRO A 1 217 ? 25.419 -9.832 14.572 1.00 86.81 217 PRO A O 1
ATOM 1702 N N . LYS A 1 218 ? 26.001 -7.975 13.467 1.00 90.94 218 LYS A N 1
ATOM 1703 C CA . LYS A 1 218 ? 26.490 -7.265 14.667 1.00 90.94 218 LYS A CA 1
ATOM 1704 C C . LYS A 1 218 ? 26.022 -5.824 14.793 1.00 90.94 218 LYS A C 1
ATOM 1706 O O . LYS A 1 218 ? 25.928 -5.324 15.913 1.00 90.94 218 LYS A O 1
ATOM 1711 N N . ILE A 1 219 ? 25.816 -5.143 13.670 1.00 94.50 219 ILE A N 1
ATOM 1712 C CA . ILE A 1 219 ? 25.557 -3.706 13.640 1.00 94.50 219 ILE A CA 1
ATOM 1713 C C . ILE A 1 219 ? 24.313 -3.438 12.803 1.00 94.50 219 ILE A C 1
ATOM 1715 O O . ILE A 1 219 ? 24.307 -3.738 11.616 1.00 94.50 219 ILE A O 1
ATOM 1719 N N . LEU A 1 220 ? 23.308 -2.802 13.391 1.00 95.88 220 LEU A N 1
ATOM 1720 C CA . LEU A 1 220 ? 22.221 -2.175 12.657 1.00 95.88 220 LEU A CA 1
ATOM 1721 C C . LEU A 1 220 ? 22.739 -0.884 12.005 1.00 95.88 220 LEU A C 1
ATOM 1723 O O . LEU A 1 220 ? 23.179 0.045 12.690 1.00 95.88 220 LEU A O 1
ATOM 1727 N N . ILE A 1 221 ? 22.723 -0.838 10.674 1.00 91.69 221 ILE A N 1
ATOM 1728 C CA . ILE A 1 221 ? 23.244 0.284 9.886 1.00 91.69 221 ILE A CA 1
ATOM 1729 C C . ILE A 1 221 ? 22.074 1.193 9.484 1.00 91.69 221 ILE A C 1
ATOM 1731 O O . ILE A 1 221 ? 21.118 0.683 8.903 1.00 91.69 221 ILE A O 1
ATOM 1735 N N . PRO A 1 222 ? 22.135 2.513 9.742 1.00 94.12 222 PRO A N 1
ATOM 1736 C CA . PRO A 1 222 ? 21.098 3.433 9.290 1.00 94.12 222 PRO A CA 1
ATOM 1737 C C . PRO A 1 222 ? 21.089 3.557 7.764 1.00 94.12 222 PRO A C 1
ATOM 1739 O O . PRO A 1 222 ? 22.132 3.529 7.098 1.00 94.12 222 PRO A O 1
ATOM 1742 N N . THR A 1 223 ? 19.895 3.736 7.216 1.00 93.12 223 THR A N 1
ATOM 1743 C CA . THR A 1 223 ? 19.669 4.116 5.818 1.00 93.12 223 THR A CA 1
ATOM 1744 C C . THR A 1 223 ? 19.670 5.630 5.661 1.00 93.12 223 THR A C 1
ATOM 1746 O O . THR A 1 223 ? 20.260 6.127 4.703 1.00 93.12 223 THR A O 1
ATOM 1749 N N . ILE A 1 224 ? 19.125 6.363 6.640 1.00 91.56 224 ILE A N 1
ATOM 1750 C CA . ILE A 1 224 ? 19.261 7.824 6.757 1.00 91.56 224 ILE A CA 1
ATOM 1751 C C . ILE A 1 224 ? 19.793 8.172 8.148 1.00 91.56 224 ILE A C 1
ATOM 1753 O O . ILE A 1 224 ? 19.412 7.558 9.146 1.00 91.56 224 ILE A O 1
ATOM 1757 N N . GLY A 1 225 ? 20.682 9.162 8.208 1.00 94.44 225 GLY A N 1
ATOM 1758 C CA . GLY A 1 225 ? 21.335 9.595 9.439 1.00 94.44 225 GLY A CA 1
ATOM 1759 C C . GLY A 1 225 ? 22.605 8.800 9.754 1.00 94.44 225 GLY A C 1
ATOM 1760 O O . GLY A 1 225 ? 23.155 8.088 8.913 1.00 94.44 225 GLY A O 1
ATOM 1761 N N . ASN A 1 226 ? 23.122 8.975 10.968 1.00 95.06 226 ASN A N 1
ATOM 1762 C CA . ASN A 1 226 ? 24.446 8.482 11.367 1.00 95.06 226 ASN A CA 1
ATOM 1763 C C . ASN A 1 226 ? 24.453 7.637 12.649 1.00 95.06 226 ASN A C 1
ATOM 1765 O O . ASN A 1 226 ? 25.528 7.228 13.086 1.00 95.06 226 ASN A O 1
ATOM 1769 N N . ILE A 1 227 ? 23.287 7.365 13.235 1.00 96.00 227 ILE A N 1
ATOM 1770 C CA . ILE A 1 227 ? 23.159 6.583 14.469 1.00 96.00 227 ILE A CA 1
ATOM 1771 C C . ILE A 1 227 ? 23.162 5.097 14.116 1.00 96.00 227 ILE A C 1
ATOM 1773 O O . ILE A 1 227 ? 22.320 4.631 13.349 1.00 96.00 227 ILE A O 1
ATOM 1777 N N . LYS A 1 228 ? 24.133 4.341 14.629 1.00 96.44 228 LYS A N 1
ATOM 1778 C CA . LYS A 1 228 ? 24.189 2.886 14.442 1.00 96.44 228 LYS A CA 1
ATOM 1779 C C . LYS A 1 228 ? 23.555 2.192 15.636 1.00 96.44 228 LYS A C 1
ATOM 1781 O O . LYS A 1 228 ? 23.409 2.788 16.695 1.00 96.44 228 LYS A O 1
ATOM 1786 N N . GLY A 1 229 ? 23.193 0.927 15.463 1.00 96.06 229 GLY A N 1
ATOM 1787 C CA . GLY A 1 229 ? 22.774 0.061 16.559 1.00 96.06 229 GLY A CA 1
ATOM 1788 C C . GLY A 1 229 ? 23.713 -1.118 16.727 1.00 96.06 229 GLY A C 1
ATOM 1789 O O . GLY A 1 229 ? 24.160 -1.709 15.751 1.00 96.06 229 GLY A O 1
ATOM 1790 N N . LYS A 1 230 ? 24.001 -1.499 17.962 1.00 96.75 230 LYS A N 1
ATOM 1791 C CA . LYS A 1 230 ? 24.615 -2.774 18.306 1.00 96.75 230 LYS A CA 1
ATOM 1792 C C . LYS A 1 230 ? 23.516 -3.816 18.468 1.00 96.75 230 LYS A C 1
ATOM 1794 O O . LYS A 1 230 ? 22.566 -3.612 19.218 1.00 96.75 230 LYS A O 1
ATOM 1799 N N . LEU A 1 231 ? 23.665 -4.944 17.785 1.00 96.25 231 LEU A N 1
ATOM 1800 C CA . LEU A 1 231 ? 22.747 -6.069 17.912 1.00 96.25 231 LEU A CA 1
ATOM 1801 C C . LEU A 1 231 ? 23.148 -6.932 19.117 1.00 96.25 231 LEU A C 1
ATOM 1803 O O . LEU A 1 231 ? 24.277 -7.429 19.187 1.00 96.25 231 LEU A O 1
ATOM 1807 N N . ILE A 1 232 ? 22.247 -7.103 20.082 1.00 95.31 232 ILE A N 1
ATOM 1808 C CA . ILE A 1 232 ? 22.490 -7.857 21.315 1.00 95.31 232 ILE A CA 1
ATOM 1809 C C . ILE A 1 232 ? 21.849 -9.237 21.198 1.00 95.31 232 ILE A C 1
ATOM 1811 O O . ILE A 1 232 ? 20.645 -9.347 21.007 1.00 95.31 232 ILE A O 1
ATOM 1815 N N . ASN A 1 233 ? 22.665 -10.292 21.318 1.00 94.06 233 ASN A N 1
ATOM 1816 C CA . ASN A 1 233 ? 22.262 -11.705 21.205 1.00 94.06 233 ASN A CA 1
ATOM 1817 C C . ASN A 1 233 ? 21.542 -12.082 19.896 1.00 94.06 233 ASN A C 1
ATOM 1819 O O . ASN A 1 233 ? 20.867 -13.110 19.832 1.00 94.06 233 ASN A O 1
ATOM 1823 N N . MET A 1 234 ? 21.706 -11.274 18.852 1.00 93.88 234 MET A N 1
ATOM 1824 C CA . MET A 1 234 ? 21.126 -11.503 17.533 1.00 93.88 234 MET A CA 1
ATOM 1825 C C . MET A 1 234 ? 22.174 -12.016 16.545 1.00 93.88 234 MET A C 1
ATOM 1827 O O . MET A 1 234 ? 23.381 -11.853 16.741 1.00 93.88 234 MET A O 1
ATOM 1831 N N . ASN A 1 235 ? 21.702 -12.635 15.468 1.00 90.06 235 ASN A N 1
ATOM 1832 C CA . ASN A 1 235 ? 22.520 -13.128 14.369 1.00 90.06 235 ASN A CA 1
ATOM 1833 C C . ASN A 1 235 ? 21.765 -13.024 13.026 1.00 90.06 235 ASN A C 1
ATOM 1835 O O . ASN A 1 235 ? 20.658 -12.502 12.970 1.00 90.06 235 ASN A O 1
ATOM 1839 N N . ILE A 1 236 ? 22.360 -13.509 11.932 1.00 88.00 236 ILE A N 1
ATOM 1840 C CA . ILE A 1 236 ? 21.765 -13.412 10.584 1.00 88.00 236 ILE A CA 1
ATOM 1841 C C . ILE A 1 236 ? 20.389 -14.097 10.499 1.00 88.00 236 ILE A C 1
ATOM 1843 O O . ILE A 1 236 ? 19.534 -13.613 9.773 1.00 88.00 236 ILE A O 1
ATOM 1847 N N . SER A 1 237 ? 20.134 -15.162 11.269 1.00 89.31 237 SER A N 1
ATOM 1848 C CA . SER A 1 237 ? 18.831 -15.846 11.271 1.00 89.31 237 SER A CA 1
ATOM 1849 C C . SER A 1 237 ? 17.688 -15.019 11.863 1.00 89.31 237 SER A C 1
ATOM 1851 O O . SER A 1 237 ? 16.541 -15.445 11.794 1.00 89.31 237 SER A O 1
ATOM 1853 N N . ASP A 1 238 ? 18.003 -13.913 12.538 1.00 92.81 238 ASP A N 1
ATOM 1854 C CA . ASP A 1 238 ? 17.004 -13.020 13.125 1.00 92.81 238 ASP A CA 1
ATOM 1855 C C . ASP A 1 238 ? 16.503 -11.981 12.115 1.00 92.81 238 ASP A C 1
ATOM 1857 O O . ASP A 1 238 ? 15.562 -11.257 12.413 1.00 92.81 238 ASP A O 1
ATOM 1861 N N . TRP A 1 239 ? 17.097 -11.917 10.923 1.00 90.88 239 TRP A N 1
ATOM 1862 C CA . TRP A 1 239 ? 16.571 -11.135 9.811 1.00 90.88 239 TRP A CA 1
ATOM 1863 C C . TRP A 1 239 ? 15.549 -11.988 9.058 1.00 90.88 239 TRP A C 1
ATOM 1865 O O . TRP A 1 239 ? 15.839 -13.123 8.668 1.00 90.88 239 TRP A O 1
ATOM 1875 N N . THR A 1 240 ? 14.341 -11.464 8.896 1.00 88.44 240 THR A N 1
ATOM 1876 C CA . THR A 1 240 ? 13.197 -12.148 8.277 1.00 88.44 240 THR A CA 1
ATOM 1877 C C . THR A 1 240 ? 12.716 -11.354 7.071 1.00 88.44 240 THR A C 1
ATOM 1879 O O . THR A 1 240 ? 12.971 -10.162 6.980 1.00 88.44 240 THR A O 1
ATOM 1882 N N . LEU A 1 241 ? 12.009 -11.980 6.130 1.00 81.12 241 LEU A N 1
ATOM 1883 C CA . LEU A 1 241 ? 11.314 -11.225 5.083 1.00 81.12 241 LEU A CA 1
ATOM 1884 C C . LEU A 1 241 ? 10.135 -10.479 5.712 1.00 81.12 241 LEU A C 1
ATOM 1886 O O . LEU A 1 241 ? 9.321 -11.102 6.402 1.00 81.12 241 LEU A O 1
ATOM 1890 N N . SER A 1 242 ? 10.047 -9.165 5.495 1.00 72.50 242 SER A N 1
ATOM 1891 C CA . SER A 1 242 ? 8.987 -8.357 6.104 1.00 72.50 242 SER A CA 1
ATOM 1892 C C . SER A 1 242 ? 7.695 -8.410 5.294 1.00 72.50 242 SER A C 1
ATOM 1894 O O . SER A 1 242 ? 6.618 -8.478 5.877 1.00 72.50 242 SER A O 1
ATOM 1896 N N . ASN A 1 243 ? 7.784 -8.426 3.959 1.00 66.44 243 ASN A N 1
ATOM 1897 C CA . ASN A 1 243 ? 6.657 -8.193 3.046 1.00 66.44 243 ASN A CA 1
ATOM 1898 C C . ASN A 1 243 ? 5.937 -6.847 3.294 1.00 66.44 243 ASN A C 1
ATOM 1900 O O . ASN A 1 243 ? 4.865 -6.629 2.756 1.00 66.44 243 ASN A O 1
ATOM 1904 N N . VAL A 1 244 ? 6.519 -5.917 4.061 1.00 57.81 244 VAL A N 1
ATOM 1905 C CA . VAL A 1 244 ? 5.896 -4.627 4.423 1.00 57.81 244 VAL A CA 1
ATOM 1906 C C . VAL A 1 244 ? 5.827 -3.649 3.244 1.00 57.81 244 VAL A C 1
ATOM 1908 O O . VAL A 1 244 ? 4.986 -2.757 3.237 1.00 57.81 244 VAL A O 1
ATOM 1911 N N . ASP A 1 245 ? 6.634 -3.848 2.197 1.00 56.53 245 ASP A N 1
ATOM 1912 C CA . ASP A 1 245 ? 6.416 -3.204 0.891 1.00 56.53 245 ASP A CA 1
ATOM 1913 C C . ASP A 1 245 ? 5.033 -3.532 0.260 1.00 56.53 245 ASP A C 1
ATOM 1915 O O . ASP A 1 245 ? 4.662 -2.893 -0.725 1.00 56.53 245 ASP A O 1
ATOM 1919 N N . THR A 1 246 ? 4.241 -4.474 0.800 1.00 61.53 246 THR A N 1
ATOM 1920 C CA . THR A 1 246 ? 2.833 -4.625 0.401 1.00 61.53 246 THR A CA 1
ATOM 1921 C C . THR A 1 246 ? 1.970 -3.569 1.079 1.00 61.53 246 THR A C 1
ATOM 1923 O O . THR A 1 246 ? 1.950 -3.468 2.304 1.00 61.53 246 THR A O 1
ATOM 1926 N N . PHE A 1 247 ? 1.206 -2.824 0.289 1.00 69.00 247 PHE A N 1
ATOM 1927 C CA . PHE A 1 247 ? 0.232 -1.863 0.787 1.00 69.00 247 PHE A CA 1
ATOM 1928 C C . PHE A 1 247 ? -0.816 -2.558 1.666 1.00 69.00 247 PHE A C 1
ATOM 1930 O O . PHE A 1 247 ? -1.540 -3.433 1.196 1.00 69.00 247 PHE A O 1
ATOM 1937 N N . MET A 1 248 ? -0.881 -2.195 2.948 1.00 70.06 248 MET A N 1
ATOM 1938 C CA . MET A 1 248 ? -1.856 -2.748 3.890 1.00 70.06 248 MET A CA 1
ATOM 1939 C C . MET A 1 248 ? -2.971 -1.737 4.132 1.00 70.06 248 MET A C 1
ATOM 1941 O O . MET A 1 248 ? -2.724 -0.536 4.094 1.00 70.06 248 MET A O 1
ATOM 1945 N N . VAL A 1 249 ? -4.166 -2.217 4.471 1.00 72.19 249 VAL A N 1
ATOM 1946 C CA . VAL A 1 249 ? -5.287 -1.397 4.946 1.00 72.19 249 VAL A CA 1
ATOM 1947 C C . VAL A 1 249 ? -5.965 -2.117 6.108 1.00 72.19 249 VAL A C 1
ATOM 1949 O O . VAL A 1 249 ? -6.433 -3.240 5.955 1.00 72.19 249 VAL A O 1
ATOM 1952 N N . GLN A 1 250 ? -5.951 -1.501 7.296 1.00 71.44 250 GLN A N 1
ATOM 1953 C CA . GLN A 1 250 ? -6.475 -2.060 8.558 1.00 71.44 250 GLN A CA 1
ATOM 1954 C C . GLN A 1 250 ? -6.071 -3.533 8.828 1.00 71.44 250 GLN A C 1
ATOM 1956 O O . GLN A 1 250 ? -6.835 -4.305 9.394 1.00 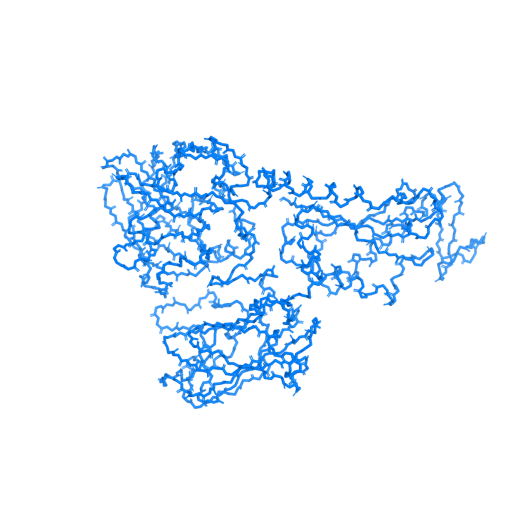71.44 250 GLN A O 1
ATOM 1961 N N . GLY A 1 251 ? -4.843 -3.919 8.460 1.00 66.19 251 GLY A N 1
ATOM 1962 C CA . GLY A 1 251 ? -4.302 -5.270 8.686 1.00 66.19 251 GLY A CA 1
ATOM 1963 C C . GLY A 1 251 ? -4.459 -6.243 7.512 1.00 66.19 251 GLY A C 1
ATOM 1964 O O . GLY A 1 251 ? -3.910 -7.338 7.567 1.00 66.19 251 GLY A O 1
ATOM 1965 N N . VAL A 1 252 ? -5.118 -5.835 6.427 1.00 72.62 252 VAL A N 1
ATOM 1966 C CA . VAL A 1 252 ? -5.299 -6.641 5.209 1.00 72.62 252 VAL A CA 1
ATOM 1967 C C . VAL A 1 252 ? -4.332 -6.177 4.128 1.00 72.62 252 VAL A C 1
ATOM 1969 O O . VAL A 1 252 ? -4.166 -4.975 3.932 1.00 72.62 252 VAL A O 1
ATOM 1972 N N . SER A 1 253 ? -3.687 -7.112 3.430 1.00 74.44 253 SER A N 1
ATOM 1973 C CA . SER A 1 253 ? -2.767 -6.797 2.332 1.00 74.44 253 SER A CA 1
ATOM 1974 C C . SER A 1 253 ? -3.524 -6.575 1.027 1.00 74.44 253 SER A C 1
ATOM 1976 O O . SER A 1 253 ? -4.357 -7.389 0.639 1.00 74.44 253 SER A O 1
ATOM 1978 N N . PHE A 1 254 ? -3.188 -5.495 0.332 1.00 77.81 254 PHE A N 1
ATOM 1979 C CA . PHE A 1 254 ? -3.686 -5.130 -0.989 1.00 77.81 254 PHE A CA 1
ATOM 1980 C C . PHE A 1 254 ? -2.481 -4.902 -1.906 1.00 77.81 254 PHE A C 1
ATOM 1982 O O . PHE A 1 254 ? -2.026 -3.770 -2.067 1.00 77.81 254 PHE A O 1
ATOM 1989 N N . PRO A 1 255 ? -1.929 -5.958 -2.529 1.00 72.69 255 PRO A N 1
ATOM 1990 C CA . PRO A 1 255 ? -0.674 -5.872 -3.282 1.00 72.69 255 PRO A CA 1
ATOM 1991 C C . PRO A 1 255 ? -0.679 -4.844 -4.424 1.00 72.69 255 PRO A C 1
ATOM 1993 O O . PRO A 1 255 ? 0.377 -4.356 -4.826 1.00 72.69 255 PRO A O 1
ATOM 1996 N N . GLN A 1 256 ? -1.860 -4.510 -4.957 1.00 71.88 256 GLN A N 1
ATOM 1997 C CA . GLN A 1 256 ? -2.013 -3.501 -6.008 1.00 71.88 256 GLN A CA 1
ATOM 1998 C C . GLN A 1 256 ? -2.094 -2.065 -5.474 1.00 71.88 256 GLN A C 1
ATOM 2000 O O . GLN A 1 256 ? -2.092 -1.130 -6.268 1.00 71.88 256 GLN A O 1
ATOM 2005 N N . GLY A 1 257 ? -2.079 -1.851 -4.158 1.00 72.69 257 GLY A N 1
ATOM 2006 C CA . GLY A 1 257 ? -2.071 -0.515 -3.572 1.00 72.69 257 GLY A CA 1
ATOM 2007 C C . GLY A 1 257 ? -3.465 0.097 -3.403 1.00 72.69 257 GLY A C 1
ATOM 2008 O O . GLY A 1 257 ? -4.469 -0.620 -3.465 1.00 72.69 257 GLY A O 1
ATOM 2009 N N . PRO A 1 258 ? -3.549 1.433 -3.250 1.00 75.44 258 PRO A N 1
ATOM 2010 C CA . PRO A 1 258 ? -4.814 2.165 -3.146 1.00 75.44 258 PRO A CA 1
ATOM 2011 C C . PRO A 1 258 ? -5.766 1.938 -4.323 1.00 75.44 258 PRO A C 1
ATOM 2013 O O . PRO A 1 258 ? -6.978 1.994 -4.142 1.00 75.44 258 PRO A O 1
ATOM 2016 N N . ILE A 1 259 ? -5.228 1.602 -5.504 1.00 77.75 259 ILE A N 1
ATOM 2017 C CA . ILE A 1 259 ? -6.016 1.233 -6.686 1.00 77.75 259 ILE A CA 1
ATOM 2018 C C . ILE A 1 259 ? -6.821 -0.051 -6.462 1.00 77.75 259 ILE A C 1
ATOM 2020 O O . ILE A 1 259 ? -7.451 -0.525 -7.377 1.00 77.75 259 ILE A O 1
ATOM 2024 N N . SER A 1 260 ? -6.769 -0.699 -5.303 1.00 87.00 260 SER A N 1
ATOM 2025 C CA . SER A 1 260 ? -7.565 -1.896 -5.010 1.00 87.00 260 SER A CA 1
ATOM 2026 C C . SER A 1 260 ? -9.003 -1.565 -4.597 1.00 87.00 260 SER A C 1
ATOM 2028 O O . SER A 1 260 ? -9.847 -2.453 -4.531 1.00 87.00 260 SER A O 1
ATOM 2030 N N . PHE A 1 261 ? -9.295 -0.302 -4.291 1.00 90.88 261 PHE A N 1
ATOM 2031 C CA . PHE A 1 261 ? -10.558 0.117 -3.691 1.00 90.88 261 PHE A CA 1
ATOM 2032 C C . PHE A 1 261 ? -11.568 0.581 -4.735 1.00 90.88 261 PHE A C 1
ATOM 2034 O O . PHE A 1 261 ? -11.197 1.003 -5.826 1.00 90.88 261 PHE A O 1
ATOM 2041 N N . ALA A 1 262 ? -12.857 0.460 -4.419 1.00 94.19 262 ALA A N 1
ATOM 2042 C CA . ALA A 1 262 ? -13.910 0.903 -5.321 1.00 94.19 262 ALA A CA 1
ATOM 2043 C C . ALA A 1 262 ? -13.859 2.421 -5.524 1.00 94.19 262 ALA A C 1
ATOM 2045 O O . ALA A 1 262 ? -13.661 3.169 -4.574 1.00 94.19 262 ALA A O 1
ATOM 2046 N N . ASP A 1 263 ? -14.099 2.879 -6.748 1.00 88.38 263 ASP A N 1
ATOM 2047 C CA . ASP A 1 263 ? -13.964 4.292 -7.119 1.00 88.38 263 ASP A CA 1
ATOM 2048 C C . ASP A 1 263 ? -15.278 5.062 -7.030 1.00 88.38 263 ASP A C 1
ATOM 2050 O O . ASP A 1 263 ? -15.299 6.291 -6.936 1.00 88.38 263 ASP A O 1
ATOM 2054 N N . LYS A 1 264 ? -16.401 4.350 -7.172 1.00 93.69 264 LYS A N 1
ATOM 2055 C CA . LYS A 1 264 ? -17.703 4.985 -7.360 1.00 93.69 264 LYS A CA 1
ATOM 2056 C C . LYS A 1 264 ? -18.863 4.131 -6.872 1.00 93.69 264 LYS A C 1
ATOM 2058 O O . LYS A 1 264 ? -18.915 2.936 -7.137 1.00 93.69 264 LYS A O 1
ATOM 2063 N N . VAL A 1 265 ? -19.862 4.782 -6.279 1.00 96.19 265 VAL A N 1
ATOM 2064 C CA . VAL A 1 265 ? -21.190 4.197 -6.065 1.00 96.19 265 VAL A CA 1
ATOM 2065 C C . VAL A 1 265 ? -22.076 4.438 -7.289 1.00 96.19 265 VAL A C 1
ATOM 2067 O O . VAL A 1 265 ? -22.181 5.556 -7.801 1.00 96.19 265 VAL A O 1
ATOM 2070 N N . ILE A 1 266 ? -22.697 3.371 -7.788 1.00 96.56 266 ILE A N 1
ATOM 2071 C CA . ILE A 1 266 ? -23.554 3.384 -8.985 1.00 96.56 266 ILE A CA 1
ATOM 2072 C C . ILE A 1 266 ? -25.033 3.398 -8.627 1.00 96.56 266 ILE A C 1
ATOM 2074 O O . ILE A 1 266 ? -25.825 4.015 -9.338 1.00 96.56 266 ILE A O 1
ATOM 2078 N N . ASP A 1 267 ? -25.398 2.732 -7.538 1.00 97.44 267 ASP A N 1
ATOM 2079 C CA . ASP A 1 267 ? -26.759 2.696 -7.021 1.00 97.44 267 ASP A CA 1
ATOM 2080 C C . ASP A 1 267 ? -26.698 2.528 -5.505 1.00 97.44 267 ASP A C 1
ATOM 2082 O O . ASP A 1 267 ? -25.882 1.760 -4.993 1.00 97.44 267 ASP A O 1
ATOM 2086 N N . TYR A 1 268 ? -27.565 3.239 -4.798 1.00 97.19 268 TYR A N 1
ATOM 2087 C CA . TYR A 1 268 ? -27.717 3.126 -3.356 1.00 97.19 268 TYR A CA 1
ATOM 2088 C C . TYR A 1 268 ? -29.194 3.258 -3.011 1.00 97.19 268 TYR A C 1
ATOM 2090 O O . TYR A 1 268 ? -29.858 4.228 -3.384 1.00 97.19 268 TYR A O 1
ATOM 2098 N N . LYS A 1 269 ? -29.718 2.238 -2.337 1.00 96.75 269 LYS A N 1
ATOM 2099 C CA . LYS A 1 269 ? -31.113 2.133 -1.916 1.00 96.75 269 LYS A CA 1
ATOM 2100 C C . LYS A 1 269 ? -31.119 1.739 -0.445 1.00 96.75 269 LYS A C 1
ATOM 2102 O O . LYS A 1 269 ? -31.138 0.538 -0.170 1.00 96.75 269 LYS A O 1
ATOM 2107 N N . PRO A 1 270 ? -31.065 2.712 0.479 1.00 94.62 270 PRO A N 1
ATOM 2108 C CA . PRO A 1 270 ? -31.123 2.404 1.894 1.00 94.62 270 PRO A CA 1
ATOM 2109 C C . PRO A 1 270 ? -32.438 1.712 2.239 1.00 94.62 270 PRO A C 1
ATOM 2111 O O . PRO A 1 270 ? -33.505 2.043 1.708 1.00 94.62 270 PRO A O 1
ATOM 2114 N N . GLY A 1 271 ? -32.343 0.749 3.142 1.00 91.25 271 GLY A N 1
ATOM 2115 C CA . GLY A 1 271 ? -33.472 0.146 3.819 1.00 91.25 271 GLY A CA 1
ATOM 2116 C C . GLY A 1 271 ? -34.073 1.091 4.857 1.00 91.25 271 GLY A C 1
ATOM 2117 O O . GLY A 1 271 ? -33.755 2.277 4.942 1.00 91.25 271 GLY A O 1
ATOM 2118 N N . THR A 1 272 ? -34.963 0.564 5.691 1.00 89.75 272 THR A N 1
ATOM 2119 C CA . THR A 1 272 ? -35.494 1.343 6.817 1.00 89.75 272 THR A CA 1
ATOM 2120 C C . THR A 1 272 ? -34.436 1.527 7.901 1.00 89.75 272 THR A C 1
ATOM 2122 O O . THR A 1 272 ? -33.602 0.647 8.094 1.00 89.75 272 THR A O 1
ATOM 2125 N N . GLY A 1 273 ? -34.532 2.619 8.662 1.00 86.25 273 GLY A N 1
ATOM 2126 C CA . GLY A 1 273 ? -33.702 2.836 9.848 1.00 86.25 273 GLY A CA 1
ATOM 2127 C C . GLY A 1 273 ? -32.423 3.634 9.612 1.00 86.25 273 GLY A C 1
ATOM 2128 O O . GLY A 1 273 ? -31.711 3.855 10.584 1.00 86.25 273 GLY A O 1
ATOM 2129 N N . VAL A 1 274 ? -32.189 4.101 8.382 1.00 88.94 274 VAL A N 1
ATOM 2130 C CA . VAL A 1 274 ? -31.061 4.965 8.007 1.00 88.94 274 VAL A CA 1
ATOM 2131 C C . VAL A 1 274 ? -31.488 6.431 8.011 1.00 88.94 274 VAL A C 1
ATOM 2133 O O . VAL A 1 274 ? -32.502 6.776 7.400 1.00 88.94 274 VAL A O 1
ATOM 2136 N N . GLU A 1 275 ? -30.715 7.293 8.667 1.00 86.56 275 GLU A N 1
ATOM 2137 C CA . GLU A 1 275 ? -30.833 8.753 8.569 1.00 86.56 275 GLU A CA 1
ATOM 2138 C C . GLU A 1 275 ? -29.452 9.416 8.495 1.00 86.56 275 GLU A C 1
ATOM 2140 O O . GLU A 1 275 ? -28.440 8.845 8.903 1.00 86.56 275 GLU A O 1
ATOM 2145 N N . SER A 1 276 ? -29.425 10.660 8.014 1.00 83.31 276 SER A N 1
ATOM 2146 C CA . SER A 1 276 ? -28.233 11.509 8.034 1.00 83.31 276 SER A CA 1
ATOM 2147 C C . SER A 1 276 ? -27.586 11.547 9.430 1.00 83.31 276 SER A C 1
ATOM 2149 O O . SER A 1 276 ? -28.288 11.799 10.414 1.00 83.31 276 SER A O 1
ATOM 2151 N N . PRO A 1 277 ? -26.249 11.413 9.536 1.00 79.69 277 PRO A N 1
ATOM 2152 C CA . PRO A 1 277 ? -25.274 11.429 8.435 1.00 79.69 277 PRO A CA 1
ATOM 2153 C C . PRO A 1 277 ? -24.938 10.055 7.821 1.00 79.69 277 PRO A C 1
ATOM 2155 O O . PRO A 1 277 ? -24.095 9.996 6.933 1.00 79.69 277 PRO A O 1
ATOM 2158 N N . HIS A 1 278 ? -25.579 8.966 8.252 1.00 84.31 278 HIS A N 1
ATOM 2159 C CA . HIS A 1 278 ? -25.241 7.593 7.840 1.00 84.31 278 HIS A CA 1
ATOM 2160 C C . HIS A 1 278 ? -25.817 7.202 6.464 1.00 84.31 278 HIS A C 1
ATOM 2162 O O . HIS A 1 278 ? -25.743 6.045 6.058 1.00 84.31 278 HIS A O 1
ATOM 2168 N N . ASP A 1 279 ? -26.416 8.151 5.739 1.00 87.25 279 ASP A N 1
ATOM 2169 C CA . ASP A 1 279 ? -26.967 7.977 4.394 1.00 87.25 279 ASP A CA 1
ATOM 2170 C C . ASP A 1 279 ? -26.043 8.492 3.270 1.00 87.25 279 ASP A C 1
ATOM 2172 O O . ASP A 1 279 ? -26.424 8.433 2.094 1.00 87.25 279 ASP A O 1
ATOM 2176 N N . ASP A 1 280 ? -24.825 8.956 3.582 1.00 87.62 280 ASP A N 1
ATOM 2177 C CA . ASP A 1 280 ? -23.857 9.388 2.566 1.00 87.62 280 ASP A CA 1
ATOM 2178 C C . ASP A 1 280 ? -23.130 8.205 1.916 1.00 87.62 280 ASP A C 1
ATOM 2180 O O . ASP A 1 280 ? -22.090 7.734 2.370 1.00 87.62 280 ASP A O 1
ATOM 2184 N N . MET A 1 281 ? -23.648 7.768 0.769 1.00 89.25 281 MET A N 1
ATOM 2185 C CA . MET A 1 281 ? -23.079 6.662 -0.004 1.00 89.25 281 MET A CA 1
ATOM 2186 C C . MET A 1 281 ? -21.611 6.845 -0.406 1.00 89.25 281 MET A C 1
ATOM 2188 O O . MET A 1 281 ? -20.927 5.852 -0.641 1.00 89.25 281 MET A O 1
ATOM 2192 N N . ASN A 1 282 ? -21.116 8.084 -0.528 1.00 85.56 282 ASN A N 1
ATOM 2193 C CA . ASN A 1 282 ? -19.757 8.324 -1.025 1.00 85.56 282 ASN A CA 1
ATOM 2194 C C . ASN A 1 282 ? -18.679 7.905 -0.025 1.00 85.56 282 ASN A C 1
ATOM 2196 O O . ASN A 1 282 ? -17.506 7.894 -0.384 1.00 85.56 282 ASN A O 1
ATOM 2200 N N . VAL A 1 283 ? -19.067 7.556 1.202 1.00 81.56 283 VAL A N 1
ATOM 2201 C CA . VAL A 1 283 ? -18.142 7.021 2.194 1.00 81.56 283 VAL A CA 1
ATOM 2202 C C . VAL A 1 283 ? -17.620 5.642 1.784 1.00 81.56 283 VAL A C 1
ATOM 2204 O O . VAL A 1 283 ? -16.436 5.405 1.936 1.00 81.56 283 VAL A O 1
ATOM 2207 N N . ALA A 1 284 ? -18.438 4.790 1.150 1.00 88.44 284 ALA A N 1
ATOM 2208 C CA . ALA A 1 284 ? -18.081 3.404 0.802 1.00 88.44 284 ALA A CA 1
ATOM 2209 C C . ALA A 1 284 ? -17.033 3.233 -0.326 1.00 88.44 284 ALA A C 1
ATOM 2211 O O . ALA A 1 284 ? -16.838 2.114 -0.819 1.00 88.44 284 ALA A O 1
ATOM 2212 N N . VAL A 1 285 ? -16.410 4.315 -0.804 1.00 87.88 285 VAL A N 1
ATOM 2213 C CA . VAL A 1 285 ? -15.458 4.305 -1.928 1.00 87.88 285 VAL A CA 1
ATOM 2214 C C . VAL A 1 285 ? -14.113 4.919 -1.544 1.00 87.88 285 VAL A C 1
ATOM 2216 O O . VAL A 1 285 ? -14.018 5.840 -0.737 1.00 87.88 285 VAL A O 1
ATOM 2219 N N . GLY A 1 286 ? -13.051 4.433 -2.180 1.00 82.75 286 GLY A N 1
ATOM 2220 C CA . GLY A 1 286 ? -11.674 4.721 -1.806 1.00 82.75 286 GLY A CA 1
ATOM 2221 C C . GLY A 1 286 ? -11.246 3.962 -0.551 1.00 82.75 286 GLY A C 1
ATOM 2222 O O . GLY A 1 286 ? -11.832 2.945 -0.187 1.00 82.75 286 GLY A O 1
ATOM 2223 N N . LEU A 1 287 ? -10.173 4.435 0.079 1.00 78.38 287 LEU A N 1
ATOM 2224 C CA . LEU A 1 287 ? -9.666 3.834 1.310 1.00 78.38 287 LEU A CA 1
ATOM 2225 C C . LEU A 1 287 ? -10.657 4.040 2.460 1.00 78.38 287 LEU A C 1
ATOM 2227 O O . LEU A 1 287 ? -11.320 5.071 2.490 1.00 78.38 287 LEU A O 1
ATOM 2231 N N . PRO A 1 288 ? -10.739 3.125 3.434 1.00 77.12 288 PRO A N 1
ATOM 2232 C CA . PRO A 1 288 ? -11.564 3.355 4.612 1.00 77.12 288 PRO A CA 1
ATOM 2233 C C . PRO A 1 288 ? -11.170 4.674 5.292 1.00 77.12 288 PRO A C 1
ATOM 2235 O O . PRO A 1 288 ? -9.986 5.011 5.377 1.00 77.12 288 PRO A O 1
ATOM 2238 N N . GLY A 1 289 ? -12.156 5.446 5.747 1.00 67.12 289 GLY A N 1
ATOM 2239 C CA . GLY A 1 289 ? -11.952 6.739 6.407 1.00 67.12 289 GLY A CA 1
ATOM 2240 C C . GLY A 1 289 ? -11.550 7.927 5.510 1.00 67.12 289 GLY A C 1
ATOM 2241 O O . GLY A 1 289 ? -11.055 8.920 6.047 1.00 67.12 289 GLY A O 1
ATOM 2242 N N . ASN A 1 290 ? -11.781 7.879 4.188 1.00 48.00 290 ASN A N 1
ATOM 2243 C CA . ASN A 1 290 ? -11.316 8.850 3.169 1.00 48.00 290 ASN A CA 1
ATOM 2244 C C . ASN A 1 290 ? -11.875 10.296 3.220 1.00 48.00 290 ASN A C 1
ATOM 2246 O O . ASN A 1 290 ? -11.956 10.978 2.194 1.00 48.00 290 ASN A O 1
ATOM 2250 N N . THR A 1 291 ? -12.236 10.839 4.382 1.00 40.72 291 THR A N 1
ATOM 2251 C CA . THR A 1 291 ? -12.473 12.285 4.516 1.00 40.72 291 THR A CA 1
ATOM 2252 C C . THR A 1 291 ? -11.555 12.851 5.595 1.00 40.72 291 THR A C 1
ATOM 2254 O O . THR A 1 291 ? -11.732 12.637 6.790 1.00 40.72 291 THR A O 1
ATOM 2257 N N . GLY A 1 292 ? -10.528 13.593 5.156 1.00 36.22 292 GLY A N 1
ATOM 2258 C CA . GLY A 1 292 ? -9.454 14.195 5.968 1.00 36.22 292 GLY A CA 1
ATOM 2259 C C . GLY A 1 292 ? -9.871 15.270 6.989 1.00 36.22 292 GLY A C 1
ATOM 2260 O O . GLY A 1 292 ? -9.124 16.218 7.230 1.00 36.22 292 GLY A O 1
ATOM 2261 N N . ASN A 1 293 ? -11.067 15.150 7.546 1.00 38.34 293 ASN A N 1
ATOM 2262 C CA . ASN A 1 293 ? -11.576 15.729 8.778 1.00 38.34 293 ASN A CA 1
ATOM 2263 C C . ASN A 1 293 ? -12.991 15.165 8.908 1.00 38.34 293 ASN A C 1
ATOM 2265 O O . ASN A 1 293 ? -13.816 15.602 8.126 1.00 38.34 293 ASN A O 1
ATOM 2269 N N . PHE A 1 294 ? -13.245 14.220 9.815 1.00 38.88 294 PHE A N 1
ATOM 2270 C CA . PHE A 1 294 ? -14.469 14.080 10.633 1.00 38.88 294 PHE A CA 1
ATOM 2271 C C . PHE A 1 294 ? -1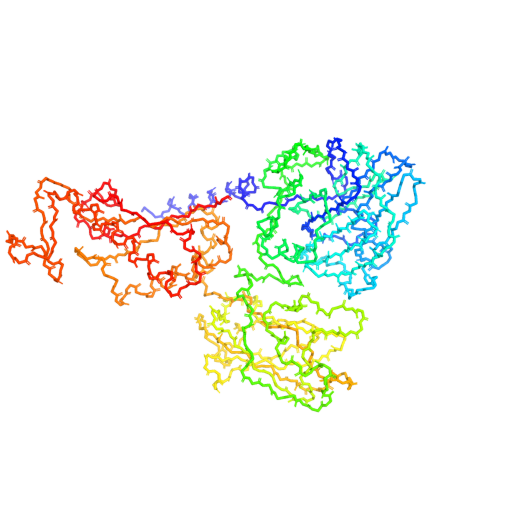4.390 12.791 11.472 1.00 38.88 294 PHE A C 1
ATOM 2273 O O . PHE A 1 294 ? -15.227 11.906 11.396 1.00 38.88 294 PHE A O 1
ATOM 2280 N N . CYS A 1 295 ? -13.366 12.733 12.327 1.00 48.84 295 CYS A N 1
ATOM 2281 C CA . CYS A 1 295 ? -13.312 11.834 13.481 1.00 48.84 295 CYS A CA 1
ATOM 2282 C C . CYS A 1 295 ? -13.087 12.682 14.740 1.00 48.84 295 CYS A C 1
ATOM 2284 O O . CYS A 1 295 ? -12.017 12.640 15.343 1.00 48.84 295 CYS A O 1
ATOM 2286 N N . ASP A 1 296 ? -14.066 13.504 15.118 1.00 39.66 296 ASP A N 1
ATOM 2287 C CA . ASP A 1 296 ? -14.120 14.075 16.469 1.00 39.66 296 ASP A CA 1
ATOM 2288 C C . ASP A 1 296 ? -15.086 13.225 17.291 1.00 39.66 296 ASP A C 1
ATOM 2290 O O . ASP A 1 296 ? -16.287 13.468 17.248 1.00 39.66 296 ASP A O 1
ATOM 2294 N N . ALA A 1 297 ? -14.548 12.175 17.926 1.00 43.69 297 ALA A N 1
ATOM 2295 C CA . ALA A 1 297 ? -15.076 11.378 19.047 1.00 43.69 297 ALA A CA 1
ATOM 2296 C C . ALA A 1 297 ? -16.584 10.991 19.104 1.00 43.69 297 ALA A C 1
ATOM 2298 O O . ALA A 1 297 ? -17.003 10.394 20.095 1.00 43.69 297 ALA A O 1
ATOM 2299 N N . SER A 1 298 ? -17.411 11.295 18.100 1.00 44.69 298 SER A N 1
ATOM 2300 C CA . SER A 1 298 ? -18.878 11.316 18.217 1.00 44.69 298 SER A CA 1
ATOM 2301 C C . SER A 1 298 ? -19.665 11.019 16.933 1.00 44.69 298 SER A C 1
ATOM 2303 O O . SER A 1 298 ? -20.855 10.742 17.044 1.00 44.69 298 SER A O 1
ATOM 2305 N N . VAL A 1 299 ? -19.051 11.023 15.742 1.00 51.34 299 VAL A N 1
ATOM 2306 C CA . VAL A 1 299 ? -19.703 10.652 14.468 1.00 51.34 299 VAL A CA 1
ATOM 2307 C C . VAL A 1 299 ? -18.676 9.931 13.593 1.00 51.34 299 VAL A C 1
ATOM 2309 O O . VAL A 1 299 ? -17.542 10.399 13.496 1.00 51.34 299 VAL A O 1
ATOM 2312 N N . CYS A 1 300 ? -19.044 8.777 13.037 1.00 54.56 300 CYS A N 1
ATOM 2313 C CA . CYS A 1 300 ? -18.155 7.912 12.263 1.00 54.56 300 CYS A CA 1
ATOM 2314 C C . CYS A 1 300 ? -18.435 8.038 10.744 1.00 54.56 300 CYS A C 1
ATOM 2316 O O . CYS A 1 300 ? -19.520 8.456 10.339 1.00 54.56 300 CYS A O 1
ATOM 2318 N N . ASN A 1 301 ? -17.408 7.765 9.925 1.00 65.62 301 ASN A N 1
ATOM 2319 C CA . ASN A 1 301 ? -17.466 7.707 8.460 1.00 65.62 301 ASN A CA 1
ATOM 2320 C C . ASN A 1 301 ? -17.921 6.297 8.039 1.00 65.62 301 ASN A C 1
ATOM 2322 O O . ASN A 1 301 ? -17.086 5.447 7.740 1.00 65.62 301 ASN A O 1
ATOM 2326 N N . GLU A 1 302 ? -19.227 6.064 7.963 1.00 77.81 302 GLU A N 1
ATOM 2327 C CA . GLU A 1 302 ? -19.804 4.879 7.316 1.00 77.81 302 GLU A CA 1
ATOM 2328 C C . GLU A 1 302 ? -21.085 5.248 6.568 1.00 77.81 302 GLU A C 1
ATOM 2330 O O . GLU A 1 302 ? -21.757 6.227 6.907 1.00 77.81 302 GLU A O 1
ATOM 2335 N N . VAL A 1 303 ? -21.449 4.432 5.578 1.00 88.75 303 VAL A N 1
ATOM 2336 C CA . VAL A 1 303 ? -22.810 4.402 5.038 1.00 88.75 303 VAL A CA 1
ATOM 2337 C C . VAL A 1 303 ? -23.537 3.167 5.552 1.00 88.75 303 VAL A C 1
ATOM 2339 O O . VAL A 1 303 ? -23.117 2.038 5.313 1.00 88.75 303 VAL A O 1
ATOM 2342 N N . SER A 1 304 ? -24.660 3.380 6.224 1.00 91.38 304 SER A N 1
ATOM 2343 C CA . SER A 1 304 ? -25.494 2.296 6.728 1.00 91.38 304 SER A CA 1
ATOM 2344 C C . SER A 1 304 ? -26.463 1.826 5.651 1.00 91.38 304 SER A C 1
ATOM 2346 O O . SER A 1 304 ? -27.167 2.631 5.044 1.00 91.38 304 SER A O 1
ATOM 2348 N N . LEU A 1 305 ? -26.537 0.521 5.393 1.00 92.94 305 LEU A N 1
ATOM 2349 C CA . LEU A 1 305 ? -27.414 -0.001 4.349 1.00 92.94 305 LEU A CA 1
ATOM 2350 C C . LEU A 1 305 ? -28.890 0.067 4.725 1.00 92.94 305 LEU A C 1
ATOM 2352 O O . LEU A 1 305 ? -29.720 0.116 3.824 1.00 92.94 305 LEU A O 1
ATOM 2356 N N . GLY A 1 306 ? -29.272 0.092 5.997 1.00 91.06 306 GLY A N 1
ATOM 2357 C CA . GLY A 1 306 ? -30.672 -0.080 6.383 1.00 91.06 306 GLY A CA 1
ATOM 2358 C C . GLY A 1 306 ? -31.122 -1.528 6.261 1.00 91.06 306 GLY A C 1
ATOM 2359 O O . GLY A 1 306 ? -30.541 -2.333 5.532 1.00 91.06 306 GLY A O 1
ATOM 2360 N N . VAL A 1 307 ? -32.242 -1.854 6.908 1.00 89.56 307 VAL A N 1
ATOM 2361 C CA . VAL A 1 307 ? -32.827 -3.200 6.819 1.00 89.56 307 VAL A CA 1
ATOM 2362 C C . VAL A 1 307 ? -33.172 -3.531 5.362 1.00 89.56 307 VAL A C 1
ATOM 2364 O O . VAL A 1 307 ? -34.063 -2.903 4.782 1.00 89.56 307 VAL A O 1
ATOM 2367 N N . HIS A 1 308 ? -32.491 -4.525 4.786 1.00 91.06 308 HIS A N 1
ATOM 2368 C CA . HIS A 1 308 ? -32.611 -4.933 3.377 1.00 91.06 308 HIS A CA 1
ATOM 2369 C C . HIS A 1 308 ? -32.199 -3.896 2.328 1.00 91.06 308 HIS A C 1
ATOM 2371 O O . HIS A 1 308 ? -32.567 -4.035 1.155 1.00 91.06 308 HIS A O 1
ATOM 2377 N N . GLY A 1 309 ? -31.466 -2.855 2.716 1.00 95.50 309 GLY A N 1
ATOM 2378 C CA . GLY A 1 309 ? -30.948 -1.926 1.726 1.00 95.50 309 GLY A CA 1
ATOM 2379 C C . GLY A 1 309 ? -29.762 -2.483 0.960 1.00 95.50 309 GLY A C 1
ATOM 2380 O O . GLY A 1 309 ? -29.181 -3.520 1.292 1.00 95.50 309 GLY A O 1
ATOM 2381 N N . THR A 1 310 ? -29.437 -1.787 -0.122 1.00 97.19 310 THR A N 1
ATOM 2382 C CA . THR A 1 310 ? -28.430 -2.221 -1.086 1.00 97.19 310 THR A CA 1
ATOM 2383 C C . THR A 1 310 ? -27.535 -1.073 -1.505 1.00 97.19 310 THR A C 1
ATOM 2385 O O . THR A 1 310 ? -28.034 0.020 -1.784 1.00 97.19 310 THR A O 1
ATOM 2388 N N . ILE A 1 311 ? -26.249 -1.356 -1.683 1.00 97.62 311 ILE A N 1
ATOM 2389 C CA . ILE A 1 311 ? -25.297 -0.459 -2.343 1.00 97.62 311 ILE A CA 1
ATOM 2390 C C . ILE A 1 311 ? -24.568 -1.211 -3.456 1.00 97.62 311 ILE A C 1
ATOM 2392 O O . ILE A 1 311 ? -24.275 -2.401 -3.328 1.00 97.62 311 ILE A O 1
ATOM 2396 N N . ILE A 1 312 ? -24.305 -0.526 -4.567 1.00 98.31 312 ILE A N 1
ATOM 2397 C CA . ILE A 1 312 ? -23.531 -1.044 -5.694 1.00 98.31 312 ILE A CA 1
ATOM 2398 C C . ILE A 1 312 ? -22.317 -0.153 -5.901 1.00 98.31 312 ILE A C 1
ATOM 2400 O O . ILE A 1 312 ? -22.461 1.011 -6.281 1.00 98.31 312 ILE A O 1
ATOM 2404 N N . THR A 1 313 ? -21.131 -0.719 -5.717 1.00 97.75 313 THR A N 1
ATOM 2405 C CA . THR A 1 313 ? -19.857 -0.050 -5.976 1.00 97.75 313 THR A CA 1
ATOM 2406 C C . THR A 1 313 ? -19.260 -0.511 -7.307 1.00 97.75 313 THR A C 1
ATOM 2408 O O . THR A 1 313 ? -19.581 -1.587 -7.824 1.00 97.75 313 THR A O 1
ATOM 2411 N N . GLN A 1 314 ? -18.427 0.340 -7.905 1.00 97.25 314 GLN A N 1
ATOM 2412 C CA . GLN A 1 314 ? -17.740 0.096 -9.165 1.00 97.25 314 GLN A CA 1
ATOM 2413 C C . GLN A 1 314 ? -16.242 0.359 -9.039 1.00 97.25 314 GLN A C 1
ATOM 2415 O O . GLN A 1 314 ? -15.815 1.393 -8.531 1.00 97.25 314 GLN A O 1
ATOM 2420 N N . PHE A 1 315 ? -15.496 -0.565 -9.626 1.00 94.25 315 PHE A N 1
ATOM 2421 C CA . PHE A 1 315 ? -14.080 -0.518 -9.941 1.00 94.25 315 PHE A CA 1
ATOM 2422 C C . PHE A 1 315 ? -13.899 0.052 -11.368 1.00 94.25 315 PHE A C 1
ATOM 2424 O O . PHE A 1 315 ? -14.327 -0.565 -12.355 1.00 94.25 315 PHE A O 1
ATOM 2431 N N . ILE A 1 316 ? -13.388 1.280 -11.497 1.00 85.94 316 ILE A N 1
ATOM 2432 C CA . ILE A 1 316 ? -13.240 2.030 -12.758 1.00 85.94 316 ILE A CA 1
ATOM 2433 C C . ILE A 1 316 ? -11.891 1.723 -13.403 1.00 85.94 316 ILE A C 1
ATOM 2435 O O . ILE A 1 316 ? -11.851 1.369 -14.586 1.00 85.94 316 ILE A O 1
ATOM 2439 N N . ASP A 1 317 ? -10.802 1.871 -12.652 1.00 73.06 317 ASP A N 1
ATOM 2440 C CA . ASP A 1 317 ? -9.431 1.669 -13.136 1.00 73.06 317 ASP A CA 1
ATOM 2441 C C . ASP A 1 317 ? -8.808 0.342 -12.660 1.00 73.06 317 ASP A C 1
ATOM 2443 O O . ASP A 1 317 ? -7.784 -0.094 -13.184 1.00 73.06 317 ASP A O 1
ATOM 2447 N N . ASN A 1 318 ? -9.516 -0.378 -11.793 1.00 83.62 318 ASN A N 1
ATOM 2448 C CA . ASN A 1 318 ? -9.191 -1.688 -11.236 1.00 83.62 318 ASN A CA 1
ATOM 2449 C C . ASN A 1 318 ? -10.342 -2.688 -11.417 1.00 83.62 318 ASN A C 1
ATOM 2451 O O . ASN A 1 318 ? -11.375 -2.390 -12.018 1.00 83.62 318 ASN A O 1
ATOM 2455 N N . TYR A 1 319 ? -10.164 -3.917 -10.954 1.00 91.31 319 TYR A N 1
ATOM 2456 C CA . TYR A 1 319 ? -11.180 -4.963 -11.028 1.00 91.31 319 TYR A CA 1
ATOM 2457 C C . TYR A 1 319 ? -10.965 -5.981 -9.922 1.00 91.31 319 TYR A C 1
ATOM 2459 O O . TYR A 1 319 ? -9.848 -6.136 -9.464 1.00 91.31 319 TYR A O 1
ATOM 2467 N N . LEU A 1 320 ? -12.003 -6.718 -9.548 1.00 95.00 320 LEU A N 1
ATOM 2468 C CA . LEU A 1 320 ? -11.877 -7.950 -8.781 1.00 95.00 320 LEU A CA 1
ATOM 2469 C C . LEU A 1 320 ? -11.673 -9.126 -9.748 1.00 95.00 320 LEU A C 1
ATOM 2471 O O . LEU A 1 320 ? -12.336 -9.198 -10.786 1.00 95.00 320 LEU A O 1
ATOM 2475 N N . THR A 1 321 ? -10.781 -10.051 -9.414 1.00 92.88 321 THR A N 1
ATOM 2476 C CA . THR A 1 321 ? -10.607 -11.342 -10.099 1.00 92.88 321 THR A CA 1
ATOM 2477 C C . THR A 1 321 ? -10.244 -12.424 -9.081 1.00 92.88 321 THR A C 1
ATOM 2479 O O . THR A 1 321 ? -9.932 -12.115 -7.940 1.00 92.88 321 THR A O 1
ATOM 2482 N N . THR A 1 322 ? -10.256 -13.688 -9.483 1.00 90.19 322 THR A N 1
ATOM 2483 C CA . THR A 1 322 ? -9.832 -14.833 -8.660 1.00 90.19 322 THR A CA 1
ATOM 2484 C C . THR A 1 322 ? -8.333 -14.809 -8.315 1.00 90.19 322 THR A C 1
ATOM 2486 O O . THR A 1 322 ? -7.488 -14.420 -9.140 1.00 90.19 322 THR A O 1
ATOM 2489 N N . SER A 1 323 ? -7.983 -15.263 -7.116 1.00 83.19 323 SER A N 1
ATOM 2490 C CA . SER A 1 323 ? -6.619 -15.507 -6.635 1.00 83.19 323 SER A CA 1
ATOM 2491 C C . SER A 1 323 ? -6.050 -16.800 -7.233 1.00 83.19 323 SER A C 1
ATOM 2493 O O . SER A 1 323 ? -4.848 -16.879 -7.525 1.00 83.19 323 SER A O 1
ATOM 2495 N N . GLY A 1 324 ? -6.932 -17.761 -7.524 1.00 83.62 324 GLY A N 1
ATOM 2496 C CA . GLY A 1 324 ? -6.595 -19.099 -8.004 1.00 83.62 324 GLY A CA 1
ATOM 2497 C C . GLY A 1 324 ? -6.286 -20.095 -6.879 1.00 83.62 324 GLY A C 1
ATOM 2498 O O . GLY A 1 324 ? -5.898 -21.229 -7.175 1.00 83.62 324 GLY A O 1
ATOM 2499 N N . ASP A 1 325 ? -6.445 -19.694 -5.616 1.00 83.25 325 ASP A N 1
ATOM 2500 C CA . ASP A 1 325 ? -6.295 -20.531 -4.423 1.00 83.25 325 ASP A CA 1
ATOM 2501 C C . ASP A 1 325 ? -7.412 -20.241 -3.398 1.00 83.25 325 ASP A C 1
ATOM 2503 O O . ASP A 1 325 ? -8.484 -19.800 -3.791 1.00 83.25 325 ASP A O 1
ATOM 2507 N N . ASP A 1 326 ? -7.222 -20.607 -2.126 1.00 86.12 326 ASP A N 1
ATOM 2508 C CA . ASP A 1 326 ? -8.197 -20.415 -1.040 1.00 86.12 326 ASP A CA 1
ATOM 2509 C C . ASP A 1 326 ? -7.987 -19.099 -0.265 1.00 86.12 326 ASP A C 1
ATOM 2511 O O . ASP A 1 326 ? -8.512 -18.918 0.841 1.00 86.12 326 ASP A O 1
ATOM 2515 N N . SER A 1 327 ? -7.185 -18.180 -0.813 1.00 84.56 327 SER A N 1
ATOM 2516 C CA . SER A 1 327 ? -7.028 -16.843 -0.252 1.00 84.56 327 SER A CA 1
ATOM 2517 C C . SER A 1 327 ? -8.220 -15.944 -0.587 1.00 84.56 327 SER A C 1
ATOM 2519 O O . SER A 1 327 ? -8.943 -16.133 -1.560 1.00 84.56 327 SER A O 1
ATOM 2521 N N . LEU A 1 328 ? -8.445 -14.942 0.262 1.00 89.81 328 LEU A N 1
ATOM 2522 C CA . LEU A 1 328 ? -9.542 -13.997 0.081 1.00 89.81 328 LEU A CA 1
ATOM 2523 C C . LEU A 1 328 ? -9.246 -13.049 -1.086 1.00 89.81 328 LEU A C 1
ATOM 2525 O O . LEU A 1 328 ? -8.156 -12.486 -1.182 1.00 89.81 328 LEU A O 1
ATOM 2529 N N . ASP A 1 329 ? -10.254 -12.811 -1.920 1.00 92.75 329 ASP A N 1
ATOM 2530 C CA . ASP A 1 329 ? -10.150 -11.980 -3.122 1.00 92.75 329 ASP A CA 1
ATOM 2531 C C . ASP A 1 329 ? -10.734 -10.585 -2.935 1.00 92.75 329 ASP A C 1
ATOM 2533 O O . ASP A 1 329 ? -10.289 -9.622 -3.562 1.00 92.75 329 ASP A O 1
ATOM 2537 N N . LEU A 1 330 ? -11.755 -10.481 -2.091 1.00 95.19 330 LEU A N 1
ATOM 2538 C CA . LEU A 1 330 ? -12.533 -9.280 -1.832 1.00 95.19 330 LEU A CA 1
ATOM 2539 C C . LEU A 1 330 ? -12.600 -9.049 -0.329 1.00 95.19 330 LEU A C 1
ATOM 2541 O O . LEU A 1 330 ? -12.698 -9.993 0.452 1.00 95.19 330 LEU A O 1
ATOM 2545 N N . TRP A 1 331 ? -12.601 -7.786 0.070 1.00 93.25 331 TRP A N 1
ATOM 2546 C CA . TRP A 1 331 ? -12.719 -7.384 1.457 1.00 93.25 331 TRP A CA 1
ATOM 2547 C C . TRP A 1 331 ? -13.737 -6.256 1.612 1.00 93.25 331 TRP A C 1
ATOM 2549 O O . TRP A 1 331 ? -13.708 -5.273 0.863 1.00 93.25 331 TRP A O 1
ATOM 2559 N N . ILE A 1 332 ? -14.633 -6.409 2.585 1.00 92.44 332 ILE A N 1
ATOM 2560 C CA . ILE A 1 332 ? -15.648 -5.422 2.942 1.00 92.44 332 ILE A CA 1
ATOM 2561 C C . ILE A 1 332 ? -15.281 -4.862 4.312 1.00 92.44 332 ILE A C 1
ATOM 2563 O O . ILE A 1 332 ? -15.240 -5.592 5.305 1.00 92.44 332 ILE A O 1
ATOM 2567 N N . PHE A 1 333 ? -14.991 -3.564 4.341 1.00 87.00 333 PHE A N 1
ATOM 2568 C CA . PHE A 1 333 ? -14.767 -2.820 5.570 1.00 87.00 333 PHE A CA 1
ATOM 2569 C C . PHE A 1 333 ? -16.120 -2.359 6.088 1.00 87.00 333 PHE A C 1
ATOM 2571 O O . PHE A 1 333 ? -16.773 -1.537 5.443 1.00 87.00 333 PHE A O 1
ATOM 2578 N N . GLU A 1 334 ? -16.526 -2.900 7.232 1.00 81.25 334 GLU A N 1
ATOM 2579 C CA . GLU A 1 334 ? -17.683 -2.407 7.972 1.00 81.25 334 GLU A CA 1
ATOM 2580 C C . GLU A 1 334 ? -17.208 -1.669 9.243 1.00 81.25 334 GLU A C 1
ATOM 2582 O O . GLU A 1 334 ? -16.055 -1.777 9.677 1.00 81.25 334 GLU A O 1
ATOM 2587 N N . THR A 1 335 ? -18.072 -0.853 9.834 1.00 73.19 335 THR A N 1
ATOM 2588 C CA . THR A 1 335 ? -17.852 -0.221 11.139 1.00 73.19 335 THR A CA 1
ATOM 2589 C C . THR A 1 335 ? -18.920 -0.701 12.122 1.00 73.19 335 THR A C 1
ATOM 2591 O O . THR A 1 335 ? -19.987 -1.138 11.740 1.00 73.19 335 THR A O 1
ATOM 2594 N N . GLY A 1 336 ? -18.626 -0.673 13.423 1.00 65.56 336 GLY A N 1
ATOM 2595 C CA . GLY A 1 336 ? -19.592 -1.052 14.457 1.00 65.56 336 GLY A CA 1
ATOM 2596 C C . GLY A 1 336 ? -19.331 -2.428 15.069 1.00 65.56 336 GLY A C 1
ATOM 2597 O O . GLY A 1 336 ? -18.506 -3.209 14.609 1.00 65.56 336 GLY A O 1
ATOM 2598 N N . SER A 1 337 ? -19.963 -2.691 16.213 1.00 59.34 337 SER A N 1
ATOM 2599 C CA . SER A 1 337 ? -19.782 -3.932 16.987 1.00 59.34 337 SER A CA 1
ATOM 2600 C C . SER A 1 337 ? -20.890 -4.959 16.752 1.00 59.34 337 SER A C 1
ATOM 2602 O O . SER A 1 337 ? -20.821 -6.073 17.280 1.00 59.34 337 SER A O 1
ATOM 2604 N N . ALA A 1 338 ? -21.922 -4.579 15.996 1.00 64.19 338 ALA A N 1
ATOM 2605 C CA . ALA A 1 338 ? -22.996 -5.473 15.612 1.00 64.19 338 ALA A CA 1
ATOM 2606 C C . ALA A 1 338 ? -22.493 -6.458 14.551 1.00 64.19 338 ALA A C 1
ATOM 2608 O O . ALA A 1 338 ? -21.689 -6.123 13.690 1.00 64.19 338 ALA A O 1
ATOM 2609 N N . VAL A 1 339 ? -22.956 -7.704 14.640 1.00 67.25 339 VAL A N 1
ATOM 2610 C CA . VAL A 1 339 ? -22.750 -8.686 13.576 1.00 67.25 339 VAL A CA 1
ATOM 2611 C C . VAL A 1 339 ? -23.935 -8.574 12.637 1.00 67.25 339 VAL A C 1
ATOM 2613 O O . VAL A 1 339 ? -25.042 -9.004 12.973 1.00 67.25 339 VAL A O 1
ATOM 2616 N N . GLU A 1 340 ? -23.695 -7.982 11.479 1.00 76.44 340 GLU A N 1
ATOM 2617 C CA . GLU A 1 340 ? -24.692 -7.765 10.442 1.00 76.44 340 GLU A CA 1
ATOM 2618 C C . GLU A 1 340 ? -24.336 -8.655 9.261 1.00 76.44 340 GLU A C 1
ATOM 2620 O O . GLU A 1 340 ? -23.190 -8.729 8.836 1.00 76.44 340 GLU A O 1
ATOM 2625 N N . ALA A 1 341 ? -25.297 -9.467 8.827 1.00 85.88 341 ALA A N 1
ATOM 2626 C CA . ALA A 1 341 ? -25.061 -10.381 7.724 1.00 85.88 341 ALA A CA 1
ATOM 2627 C C . ALA A 1 341 ? -25.299 -9.622 6.419 1.00 85.88 341 ALA A C 1
ATOM 2629 O O . ALA A 1 341 ? -26.439 -9.239 6.132 1.00 85.88 341 ALA A O 1
ATOM 2630 N N . THR A 1 342 ? -24.247 -9.463 5.626 1.00 91.19 342 THR A N 1
ATOM 2631 C CA . THR A 1 342 ? -24.271 -8.729 4.362 1.00 91.19 342 THR A CA 1
ATOM 2632 C C . THR A 1 342 ? -24.050 -9.705 3.224 1.00 91.19 342 THR A C 1
ATOM 2634 O O . THR A 1 342 ? -23.004 -10.346 3.117 1.00 91.19 342 THR A O 1
ATOM 2637 N N . LYS A 1 343 ? -25.047 -9.850 2.354 1.00 95.12 343 LYS A N 1
ATOM 2638 C CA . LYS A 1 343 ? -24.901 -10.628 1.125 1.00 95.12 343 LYS A CA 1
ATOM 2639 C C . LYS A 1 343 ? -24.004 -9.880 0.138 1.00 95.12 343 LYS A C 1
ATOM 2641 O O . LYS A 1 343 ? -24.148 -8.668 -0.019 1.00 95.12 343 LYS A O 1
ATOM 2646 N N . VAL A 1 344 ? -23.158 -10.626 -0.571 1.00 97.38 344 VAL A N 1
ATOM 2647 C CA . VAL A 1 344 ? -22.221 -10.113 -1.571 1.00 97.38 344 VAL A CA 1
ATOM 2648 C C . VAL A 1 344 ? -22.521 -10.735 -2.937 1.00 97.38 344 VAL A C 1
ATOM 2650 O O . VAL A 1 344 ? -22.500 -11.953 -3.104 1.00 97.38 344 VAL A O 1
ATOM 2653 N N . ASP A 1 345 ? -22.784 -9.894 -3.938 1.00 98.38 345 ASP A N 1
ATOM 2654 C CA . ASP A 1 345 ? -22.831 -10.300 -5.344 1.00 98.38 345 ASP A CA 1
ATOM 2655 C C . ASP A 1 345 ? -21.761 -9.554 -6.155 1.00 98.38 345 ASP A C 1
ATOM 2657 O O . ASP A 1 345 ? -21.474 -8.383 -5.897 1.00 98.38 345 ASP A O 1
ATOM 2661 N N . VAL A 1 346 ? -21.235 -10.187 -7.204 1.00 98.50 346 VAL A N 1
ATOM 2662 C CA . VAL A 1 346 ? -20.276 -9.570 -8.137 1.00 98.50 346 VAL A CA 1
ATOM 2663 C C . VAL A 1 346 ? -20.808 -9.560 -9.567 1.00 98.50 346 VAL A C 1
ATOM 2665 O O . VAL A 1 346 ? -21.655 -10.373 -9.945 1.00 98.50 346 VAL A O 1
ATOM 2668 N N . SER A 1 347 ? -20.326 -8.624 -10.387 1.00 98.38 347 SER A N 1
ATOM 2669 C CA . SER A 1 347 ? -20.715 -8.530 -11.796 1.00 98.38 347 SER A CA 1
ATOM 2670 C C . SER A 1 347 ? -19.611 -7.953 -12.681 1.00 98.38 347 SER A C 1
ATOM 2672 O O . SER A 1 347 ? -18.847 -7.073 -12.286 1.00 98.38 347 SER A O 1
ATOM 2674 N N . VAL A 1 348 ? -19.565 -8.416 -13.931 1.00 97.31 348 VAL A N 1
ATOM 2675 C CA . VAL A 1 348 ? -18.720 -7.842 -14.993 1.00 97.31 348 VAL A CA 1
ATOM 2676 C C . VAL A 1 348 ? -19.346 -6.571 -15.578 1.00 97.31 348 VAL A C 1
ATOM 2678 O O . VAL A 1 348 ? -18.630 -5.661 -15.987 1.00 97.31 348 VAL A O 1
ATOM 2681 N N . ASN A 1 349 ? -20.679 -6.491 -15.635 1.00 95.81 349 ASN A N 1
ATOM 2682 C CA . ASN A 1 349 ? -21.405 -5.483 -16.420 1.00 95.81 349 ASN A CA 1
ATOM 2683 C C . ASN A 1 349 ? -22.459 -4.685 -15.627 1.00 95.81 349 ASN A C 1
ATOM 2685 O O . ASN A 1 349 ? -23.169 -3.865 -16.215 1.00 95.81 349 ASN A O 1
ATOM 2689 N N . GLY A 1 350 ? -22.596 -4.951 -14.325 1.00 95.88 350 GLY A N 1
ATOM 2690 C CA . GLY A 1 350 ? -23.554 -4.300 -13.429 1.00 95.88 350 GLY A CA 1
ATOM 2691 C C . GLY A 1 350 ? -25.009 -4.734 -13.640 1.00 95.88 350 GLY A C 1
ATOM 2692 O O . GLY A 1 350 ? -25.922 -4.101 -13.110 1.00 95.88 350 GLY A O 1
ATOM 2693 N N . LYS A 1 351 ? -25.253 -5.784 -14.435 1.00 95.38 351 LYS A N 1
ATOM 2694 C CA . LYS A 1 351 ? -26.593 -6.293 -14.781 1.00 95.38 351 LYS A CA 1
ATOM 2695 C C . LYS A 1 351 ? -26.755 -7.765 -14.438 1.00 95.38 351 LYS A C 1
ATOM 2697 O O . LYS A 1 351 ? -27.754 -8.128 -13.825 1.00 95.38 351 LYS A O 1
ATOM 2702 N N . ASP A 1 352 ? -25.779 -8.577 -14.826 1.00 96.81 352 ASP A N 1
ATOM 2703 C CA . ASP A 1 352 ? -25.752 -10.011 -14.564 1.00 96.81 352 ASP A CA 1
ATOM 2704 C C . ASP A 1 352 ? -24.945 -10.248 -13.289 1.00 96.81 352 ASP A C 1
ATOM 2706 O O . ASP A 1 352 ? -23.753 -9.937 -13.243 1.00 96.81 352 ASP A O 1
ATOM 2710 N N . TRP A 1 353 ? -25.612 -10.727 -12.243 1.00 98.19 353 TRP A N 1
ATOM 2711 C CA . TRP A 1 353 ? -25.056 -10.825 -10.894 1.00 98.19 353 TRP A CA 1
ATOM 2712 C C . TRP A 1 353 ? -24.796 -12.276 -10.514 1.00 98.19 353 TRP A C 1
ATOM 2714 O O . TRP A 1 353 ? -25.652 -13.132 -10.742 1.00 98.19 353 TRP A O 1
ATOM 2724 N N . ILE A 1 354 ? -23.637 -12.519 -9.909 1.00 98.44 354 ILE A N 1
ATOM 2725 C CA . ILE A 1 354 ? -23.231 -13.816 -9.371 1.00 98.44 354 ILE A CA 1
ATOM 2726 C C . ILE A 1 354 ? -23.169 -13.695 -7.853 1.00 98.44 354 ILE A C 1
ATOM 2728 O O . ILE A 1 354 ? -22.497 -12.808 -7.333 1.00 98.44 354 ILE A O 1
ATOM 2732 N N . ASP A 1 355 ? -23.875 -14.587 -7.165 1.00 97.81 355 ASP A N 1
ATOM 2733 C CA . ASP A 1 355 ? -23.865 -14.689 -5.708 1.00 97.81 355 ASP A CA 1
ATOM 2734 C C . ASP A 1 355 ? -22.560 -15.349 -5.248 1.00 97.81 355 ASP A C 1
ATOM 2736 O O . ASP A 1 355 ? -22.285 -16.498 -5.621 1.00 97.81 355 ASP A O 1
ATOM 2740 N N . VAL A 1 356 ? -21.776 -14.616 -4.456 1.00 96.75 356 VAL A N 1
ATOM 2741 C CA . VAL A 1 356 ? -20.498 -15.072 -3.883 1.00 96.75 356 VAL A CA 1
ATOM 2742 C C . VAL A 1 356 ? -20.571 -15.179 -2.358 1.00 96.75 356 VAL A C 1
ATOM 2744 O O . VAL A 1 356 ? -19.570 -15.073 -1.656 1.00 96.75 356 VAL A O 1
ATOM 2747 N N . GLY A 1 357 ? -21.775 -15.399 -1.826 1.00 93.62 357 GLY A N 1
ATOM 2748 C CA . GLY A 1 357 ? -22.001 -15.661 -0.413 1.00 93.62 357 GLY A CA 1
ATOM 2749 C C . GLY A 1 357 ? -22.296 -14.406 0.402 1.00 93.62 357 GLY A C 1
ATOM 2750 O O . GLY A 1 357 ? -22.936 -13.456 -0.052 1.00 93.62 357 GLY A O 1
ATOM 2751 N N . SER A 1 358 ? -21.896 -14.438 1.668 1.00 91.06 358 SER A N 1
ATOM 2752 C CA . SER A 1 358 ? -22.184 -13.381 2.633 1.00 91.06 358 SER A CA 1
ATOM 2753 C C . SER A 1 358 ? -21.038 -13.207 3.610 1.00 91.06 358 SER A C 1
ATOM 2755 O O . SER A 1 358 ? -20.417 -14.191 4.015 1.00 91.06 358 SER A O 1
ATOM 2757 N N . VAL A 1 359 ? -20.837 -11.974 4.050 1.00 87.56 359 VAL A N 1
ATOM 2758 C CA . VAL A 1 359 ? -19.967 -11.638 5.172 1.00 87.56 359 VAL A CA 1
ATOM 2759 C C . VAL A 1 359 ? -20.796 -11.447 6.440 1.00 87.56 359 VAL A C 1
ATOM 2761 O O . VAL A 1 359 ? -21.939 -10.999 6.380 1.00 87.56 359 VAL A O 1
ATOM 2764 N N . GLU A 1 360 ? -20.243 -11.844 7.585 1.00 77.50 360 GLU A N 1
ATOM 2765 C CA . GLU A 1 360 ? -20.843 -11.614 8.900 1.00 77.50 360 GLU A CA 1
ATOM 2766 C C . GLU A 1 360 ? -19.794 -10.991 9.830 1.00 77.50 360 GLU A C 1
ATOM 2768 O O . GLU A 1 360 ? -18.698 -11.536 9.986 1.00 77.50 360 GLU A O 1
ATOM 2773 N N . GLY A 1 361 ? -20.153 -9.889 10.492 1.00 65.12 361 GLY A N 1
ATOM 2774 C CA . GLY A 1 361 ? -19.313 -9.229 11.494 1.00 65.12 361 GLY A CA 1
ATOM 2775 C C . GLY A 1 361 ? -18.643 -7.960 10.979 1.00 65.12 361 GLY A C 1
ATOM 2776 O O . GLY A 1 361 ? -18.616 -7.713 9.785 1.00 65.12 361 GLY A O 1
ATOM 2777 N N . ALA A 1 362 ? -18.064 -7.194 11.908 1.00 56.72 362 ALA A N 1
ATOM 2778 C CA . ALA A 1 362 ? -17.621 -5.815 11.706 1.00 56.72 362 ALA A CA 1
ATOM 2779 C C . ALA A 1 362 ? -16.660 -5.563 10.534 1.00 56.72 362 ALA A C 1
ATOM 2781 O O . ALA A 1 362 ? -16.429 -4.413 10.223 1.00 56.72 362 ALA A O 1
ATOM 2782 N N . THR A 1 363 ? -16.020 -6.572 9.943 1.00 63.34 363 THR A N 1
ATOM 2783 C CA . THR A 1 363 ? -15.191 -6.476 8.729 1.00 63.34 363 THR A CA 1
ATOM 2784 C C . THR A 1 363 ? -14.826 -7.906 8.312 1.00 63.34 363 THR A C 1
ATOM 2786 O O . THR A 1 363 ? -14.365 -8.684 9.154 1.00 63.34 363 THR A O 1
ATOM 2789 N N . SER A 1 364 ? -15.022 -8.284 7.045 1.00 81.50 364 SER A N 1
ATOM 2790 C CA . SER A 1 364 ? -14.740 -9.650 6.573 1.00 81.50 364 SER A CA 1
ATOM 2791 C C . SER A 1 364 ? -14.532 -9.714 5.056 1.00 81.50 364 SER A C 1
ATOM 2793 O O . SER A 1 364 ? -14.886 -8.792 4.318 1.00 81.50 364 SER A O 1
ATOM 2795 N N . GLY A 1 365 ? -13.924 -10.806 4.591 1.00 88.75 365 GLY A N 1
ATOM 2796 C CA . GLY A 1 365 ? -13.585 -11.021 3.189 1.00 88.75 365 GLY A CA 1
ATOM 2797 C C . GLY A 1 365 ? -14.288 -12.213 2.554 1.00 88.75 365 GLY A C 1
ATOM 2798 O O . GLY A 1 365 ? -14.868 -13.061 3.232 1.00 88.75 365 GLY A O 1
ATOM 2799 N N . VAL A 1 366 ? -14.206 -12.270 1.228 1.00 93.75 366 VAL A N 1
ATOM 2800 C CA . VAL A 1 366 ? -14.777 -13.324 0.387 1.00 93.75 366 VAL A CA 1
ATOM 2801 C C . VAL A 1 366 ? -13.683 -13.878 -0.522 1.00 93.75 366 VAL A C 1
ATOM 2803 O O . VAL A 1 366 ? -13.040 -13.126 -1.253 1.00 93.75 366 VAL A O 1
ATOM 2806 N N . ASP A 1 367 ? -13.494 -15.193 -0.477 1.00 94.12 367 ASP A N 1
ATOM 2807 C CA . ASP A 1 367 ? -12.817 -15.986 -1.509 1.00 94.12 367 ASP A CA 1
ATOM 2808 C C . ASP A 1 367 ? -13.857 -16.272 -2.608 1.00 94.12 367 ASP A C 1
ATOM 2810 O O . ASP A 1 367 ? -14.843 -16.977 -2.369 1.00 94.12 367 ASP A O 1
ATOM 2814 N N . ILE A 1 368 ? -13.685 -15.674 -3.791 1.00 95.50 368 ILE A N 1
ATOM 2815 C CA . ILE A 1 368 ? -14.597 -15.870 -4.924 1.00 95.50 368 ILE A CA 1
ATOM 2816 C C . ILE A 1 368 ? -14.229 -17.105 -5.760 1.00 95.50 368 ILE A C 1
ATOM 2818 O O . ILE A 1 368 ? -15.080 -17.594 -6.513 1.00 95.50 368 ILE A O 1
ATOM 2822 N N . ASP A 1 369 ? -13.018 -17.658 -5.614 1.00 93.62 369 ASP A N 1
ATOM 2823 C CA . ASP A 1 369 ? -12.613 -18.930 -6.228 1.00 93.62 369 ASP A CA 1
ATOM 2824 C C . ASP A 1 369 ? -13.518 -20.089 -5.791 1.00 93.62 369 ASP A C 1
ATOM 2826 O O . ASP A 1 369 ? -13.817 -20.982 -6.596 1.00 93.62 369 ASP A O 1
ATOM 2830 N N . ALA A 1 370 ? -14.031 -20.036 -4.560 1.00 95.69 370 ALA A N 1
ATOM 2831 C CA . ALA A 1 370 ? -14.993 -20.998 -4.024 1.00 95.69 370 ALA A CA 1
ATOM 2832 C C . ALA A 1 370 ? -16.341 -21.041 -4.782 1.00 95.69 370 ALA A C 1
ATOM 2834 O O . ALA A 1 370 ? -17.108 -21.994 -4.625 1.00 95.69 370 ALA A O 1
ATOM 2835 N N . PHE A 1 371 ? -16.638 -20.050 -5.632 1.00 96.62 371 PHE A N 1
ATOM 2836 C CA . PHE A 1 371 ? -17.943 -19.872 -6.285 1.00 96.62 371 PHE A CA 1
ATOM 2837 C C . PHE A 1 371 ? -17.920 -20.137 -7.800 1.00 96.62 371 PHE A C 1
ATOM 2839 O O . PHE A 1 371 ? -18.785 -19.659 -8.543 1.00 96.62 371 PHE A O 1
ATOM 2846 N N . LYS A 1 372 ? -16.970 -20.952 -8.282 1.00 94.12 372 LYS A N 1
ATOM 2847 C CA . LYS A 1 372 ? -16.898 -21.384 -9.696 1.00 94.12 372 LYS A CA 1
ATOM 2848 C C . LYS A 1 372 ? -18.188 -22.056 -10.180 1.00 94.12 372 LYS A C 1
ATOM 2850 O O . LYS A 1 372 ? -18.648 -21.784 -11.288 1.00 94.12 372 LYS A O 1
ATOM 2855 N N . ASP A 1 373 ? -18.837 -22.836 -9.316 1.00 95.56 373 ASP A N 1
ATOM 2856 C CA . ASP A 1 373 ? -20.125 -23.481 -9.615 1.00 95.56 373 ASP A CA 1
ATOM 2857 C C . ASP A 1 373 ? -21.287 -22.478 -9.771 1.00 95.56 373 ASP A C 1
ATOM 2859 O O . ASP A 1 373 ? -22.268 -22.773 -10.457 1.00 95.56 373 ASP A O 1
ATOM 2863 N N . ASN A 1 374 ? -21.160 -21.271 -9.206 1.00 94.81 374 ASN A N 1
ATOM 2864 C CA . ASN A 1 374 ? -22.136 -20.185 -9.348 1.00 94.81 374 ASN A CA 1
ATOM 2865 C C . ASN A 1 374 ? -21.880 -19.314 -10.592 1.00 94.81 374 ASN A C 1
ATOM 2867 O O . ASN A 1 374 ? -22.647 -18.388 -10.860 1.00 94.81 374 ASN A O 1
ATOM 2871 N N . GLY A 1 375 ? -20.835 -19.613 -11.370 1.00 95.25 375 GLY A N 1
ATOM 2872 C CA . GLY A 1 375 ? -20.487 -18.893 -12.595 1.00 95.25 375 GLY A CA 1
ATOM 2873 C C . GLY A 1 375 ? -19.271 -17.978 -12.478 1.00 95.25 375 GLY A C 1
ATOM 2874 O O . GLY A 1 375 ? -19.001 -17.247 -13.432 1.00 95.25 375 GLY A O 1
ATOM 2875 N N . ILE A 1 376 ? -18.527 -18.017 -11.364 1.00 96.75 376 ILE A N 1
ATOM 2876 C CA . ILE A 1 376 ? -17.212 -17.372 -11.306 1.00 96.75 376 ILE A CA 1
ATOM 2877 C C . ILE A 1 376 ? -16.250 -18.092 -12.255 1.00 96.75 376 ILE A C 1
ATOM 2879 O O . ILE A 1 376 ? -16.079 -19.307 -12.225 1.00 96.75 376 ILE A O 1
ATOM 2883 N N . VAL A 1 377 ? -15.616 -17.314 -13.119 1.00 93.25 377 VAL A N 1
ATOM 2884 C CA . VAL A 1 377 ? -14.587 -17.751 -14.060 1.00 93.25 377 VAL A CA 1
ATOM 2885 C C . VAL A 1 377 ? -13.256 -17.102 -13.693 1.00 93.25 377 VAL A C 1
ATOM 2887 O O . VAL A 1 377 ? -13.216 -15.913 -13.367 1.00 93.25 377 VAL A O 1
ATOM 2890 N N . GLU A 1 378 ? -12.187 -17.894 -13.766 1.00 87.38 378 GLU A N 1
ATOM 2891 C CA . GLU A 1 378 ? -10.811 -17.464 -13.504 1.00 87.38 378 GLU A CA 1
ATOM 2892 C C . GLU A 1 378 ? -10.362 -16.367 -14.486 1.00 87.38 378 GLU A C 1
ATOM 2894 O O . GLU A 1 378 ? -10.749 -16.375 -15.658 1.00 87.38 378 GLU A O 1
ATOM 2899 N N . ASP A 1 379 ? -9.578 -15.404 -13.990 1.00 80.94 379 ASP A N 1
ATOM 2900 C CA . ASP A 1 379 ? -9.032 -14.250 -14.731 1.00 80.94 379 ASP A CA 1
ATOM 2901 C C . ASP A 1 379 ? -10.074 -13.309 -15.383 1.00 80.94 379 ASP A C 1
ATOM 2903 O O . ASP A 1 379 ? -9.731 -12.420 -16.176 1.00 80.94 379 ASP A O 1
ATOM 2907 N N . ILE A 1 380 ? -11.360 -13.449 -15.039 1.00 90.50 380 ILE A N 1
ATOM 2908 C CA . ILE A 1 380 ? -12.397 -12.490 -15.429 1.00 90.50 380 ILE A CA 1
ATOM 2909 C C . ILE A 1 380 ? -12.369 -11.260 -14.522 1.00 90.50 380 ILE A C 1
ATOM 2911 O O . ILE A 1 380 ? -12.286 -11.340 -13.302 1.00 90.50 380 ILE A O 1
ATOM 2915 N N . LYS A 1 381 ? -12.510 -10.094 -15.158 1.00 92.25 381 LYS A N 1
ATOM 2916 C CA . LYS A 1 381 ? -12.514 -8.781 -14.510 1.00 92.25 381 LYS A CA 1
ATOM 2917 C C . LYS A 1 381 ? -13.928 -8.413 -14.054 1.00 92.25 381 LYS A C 1
ATOM 2919 O O . LYS A 1 381 ? -14.698 -7.843 -14.833 1.00 92.25 381 LYS A O 1
ATOM 2924 N N . TYR A 1 382 ? -14.271 -8.716 -12.805 1.00 96.94 382 TYR A N 1
ATOM 2925 C CA . TYR A 1 382 ? -15.512 -8.258 -12.174 1.00 96.94 382 TYR A CA 1
ATOM 2926 C C . TYR A 1 382 ? -15.344 -6.799 -11.744 1.00 96.94 382 TYR A C 1
ATOM 2928 O O . TYR A 1 382 ? -14.457 -6.460 -10.965 1.00 96.94 382 TYR A O 1
ATOM 2936 N N . ARG A 1 383 ? -16.169 -5.905 -12.292 1.00 96.56 383 ARG A N 1
ATOM 2937 C CA . ARG A 1 383 ? -16.046 -4.448 -12.096 1.00 96.56 383 ARG A CA 1
ATOM 2938 C C . ARG A 1 383 ? -17.048 -3.894 -11.090 1.00 96.56 383 ARG A C 1
ATOM 2940 O O . ARG A 1 383 ? -16.986 -2.712 -10.781 1.00 96.56 383 ARG A O 1
ATOM 2947 N N . TYR A 1 384 ? -17.983 -4.712 -10.618 1.00 98.44 384 TYR A N 1
ATOM 2948 C CA . TYR A 1 384 ? -19.066 -4.274 -9.748 1.00 98.44 384 TYR A CA 1
ATOM 2949 C C . TYR A 1 384 ? -19.238 -5.232 -8.579 1.00 98.44 384 TYR A C 1
ATOM 2951 O O . TYR A 1 384 ? -19.226 -6.450 -8.776 1.00 98.44 384 TYR A O 1
ATOM 2959 N N . VAL A 1 385 ? -19.476 -4.665 -7.401 1.00 98.38 385 VAL A N 1
ATOM 2960 C CA . VAL A 1 385 ? -19.848 -5.388 -6.183 1.00 98.38 385 VAL A CA 1
ATOM 2961 C C . VAL A 1 385 ? -21.174 -4.821 -5.702 1.00 98.38 385 VAL A C 1
ATOM 2963 O O . VAL A 1 385 ? -21.350 -3.605 -5.639 1.00 98.38 385 VAL A O 1
ATOM 2966 N N . ARG A 1 386 ? -22.128 -5.696 -5.389 1.00 98.25 386 ARG A N 1
ATOM 2967 C CA . ARG A 1 386 ? -23.384 -5.332 -4.737 1.00 98.25 386 ARG A CA 1
ATOM 2968 C C . ARG A 1 386 ? -23.399 -5.928 -3.345 1.00 98.25 386 ARG A C 1
ATOM 2970 O O . ARG A 1 386 ? -23.258 -7.138 -3.195 1.00 98.25 386 ARG A O 1
ATOM 2977 N N . LEU A 1 387 ? -23.642 -5.073 -2.362 1.00 96.88 387 LEU A N 1
ATOM 2978 C CA . LEU A 1 387 ? -23.871 -5.468 -0.981 1.00 96.88 387 LEU A CA 1
ATOM 2979 C C . LEU A 1 387 ? -25.356 -5.323 -0.660 1.00 96.88 387 LEU A C 1
ATOM 2981 O O . LEU A 1 387 ? -26.014 -4.394 -1.136 1.00 96.88 387 LEU A O 1
ATOM 2985 N N . THR A 1 388 ? -25.907 -6.276 0.086 1.00 95.81 388 THR A N 1
ATOM 2986 C CA . THR A 1 388 ? -27.313 -6.279 0.513 1.00 95.81 388 THR A CA 1
ATOM 2987 C C . THR A 1 388 ? -27.408 -6.712 1.967 1.00 95.81 388 THR A C 1
ATOM 2989 O O . THR A 1 388 ? -27.001 -7.825 2.298 1.00 95.81 388 THR A O 1
ATOM 2992 N N . ASP A 1 389 ? -27.982 -5.869 2.821 1.00 93.25 389 ASP A N 1
ATOM 2993 C CA . ASP A 1 389 ? -28.261 -6.244 4.208 1.00 93.25 389 ASP A CA 1
ATOM 2994 C C . ASP A 1 389 ? -29.306 -7.380 4.266 1.00 93.25 389 ASP A C 1
ATOM 2996 O O . ASP A 1 389 ? -30.324 -7.366 3.565 1.00 93.25 389 ASP A O 1
ATOM 3000 N N . LEU A 1 390 ? -29.064 -8.400 5.095 1.00 87.31 390 LEU A N 1
ATOM 3001 C CA . LEU A 1 390 ? -29.953 -9.565 5.189 1.00 87.31 390 LEU A CA 1
ATOM 3002 C C . LEU A 1 390 ? -30.883 -9.558 6.400 1.00 87.31 390 LEU A C 1
ATOM 3004 O O . LEU A 1 390 ? -31.912 -10.237 6.360 1.00 87.31 390 LEU A O 1
ATOM 3008 N N . LYS A 1 391 ? -30.519 -8.887 7.496 1.00 77.25 391 LYS A N 1
ATOM 3009 C CA . LYS A 1 391 ? -31.205 -9.055 8.792 1.00 77.25 391 LYS A CA 1
ATOM 3010 C C . LYS A 1 391 ? -31.547 -7.741 9.492 1.00 77.25 391 LYS A C 1
ATOM 3012 O O . LYS A 1 391 ? -32.363 -7.794 10.410 1.00 77.25 391 LYS A O 1
ATOM 3017 N N . GLY A 1 392 ? -30.968 -6.610 9.082 1.00 66.62 392 GLY A N 1
ATOM 3018 C CA . GLY A 1 392 ? -31.201 -5.320 9.717 1.00 66.62 392 GLY A CA 1
ATOM 3019 C C . GLY A 1 392 ? -30.749 -5.304 11.167 1.00 66.62 392 GLY A C 1
ATOM 3020 O O . GLY A 1 392 ? -31.570 -5.069 12.056 1.00 66.62 392 GLY A O 1
ATOM 3021 N N . GLY A 1 393 ? -29.481 -5.644 11.416 1.00 69.00 393 GLY A N 1
ATOM 3022 C CA . GLY A 1 393 ? -28.919 -5.519 12.759 1.00 69.00 393 GLY A CA 1
ATOM 3023 C C . GLY A 1 393 ? -28.919 -4.067 13.246 1.00 69.00 393 GLY A C 1
ATOM 3024 O O . GLY A 1 393 ? -29.380 -3.161 12.558 1.00 69.00 393 GLY A O 1
ATOM 3025 N N . SER A 1 394 ? -28.472 -3.879 14.487 1.00 73.94 394 SER A N 1
ATOM 3026 C CA . SER A 1 394 ? -28.360 -2.567 15.136 1.00 73.94 394 SER A CA 1
ATOM 3027 C C . SER A 1 394 ? -29.684 -1.762 15.225 1.00 73.94 394 SER A C 1
ATOM 3029 O O . SER A 1 394 ? -30.799 -2.299 15.165 1.00 73.94 394 SER A O 1
ATOM 3031 N N . SER A 1 395 ? -29.586 -0.469 15.540 1.00 77.50 395 SER A N 1
ATOM 3032 C CA . SER A 1 395 ? -30.722 0.418 15.798 1.00 77.50 395 SER A CA 1
ATOM 3033 C C . SER A 1 395 ? -30.562 1.727 15.045 1.00 77.50 395 SER A C 1
ATOM 3035 O O . SER A 1 395 ? -29.453 2.195 14.824 1.00 77.50 395 SER A O 1
ATOM 3037 N N . HIS A 1 396 ? -31.692 2.341 14.717 1.00 77.19 396 HIS A N 1
ATOM 3038 C CA . HIS A 1 396 ? -31.753 3.673 14.128 1.00 77.19 396 HIS A CA 1
ATOM 3039 C C . HIS A 1 396 ? -30.816 4.669 14.854 1.00 77.19 396 HIS A C 1
ATOM 3041 O O . HIS A 1 396 ? -30.829 4.667 16.092 1.00 77.19 396 HIS A O 1
ATOM 3047 N N . PRO A 1 397 ? -30.047 5.528 14.146 1.00 75.25 397 PRO A N 1
ATOM 3048 C CA . PRO A 1 397 ? -30.154 5.890 12.722 1.00 75.25 397 PRO A CA 1
ATOM 3049 C C . PRO A 1 397 ? -29.237 5.150 11.730 1.00 75.25 397 PRO A C 1
ATOM 3051 O O . PRO A 1 397 ? -29.120 5.598 10.593 1.00 75.25 397 PRO A O 1
ATOM 3054 N N . TYR A 1 398 ? -28.611 4.043 12.128 1.00 74.81 398 TYR A N 1
ATOM 3055 C CA . TYR A 1 398 ? -27.639 3.300 11.311 1.00 74.81 398 TYR A CA 1
ATOM 3056 C C . TYR A 1 398 ? -27.958 1.794 11.304 1.00 74.81 398 TYR A C 1
ATOM 3058 O O . TYR A 1 398 ? -27.122 0.963 11.619 1.00 74.81 398 TYR A O 1
ATOM 3066 N N . GLN A 1 399 ? -29.216 1.424 11.025 1.00 85.94 399 GLN A N 1
ATOM 3067 C CA . GLN A 1 399 ? -29.610 0.005 11.005 1.00 85.94 399 GLN A CA 1
ATOM 3068 C C . GLN A 1 399 ? -28.981 -0.777 9.856 1.00 85.94 399 GLN A C 1
ATOM 3070 O O . GLN A 1 399 ? -29.024 -0.318 8.725 1.00 85.94 399 GLN A O 1
ATOM 3075 N N . GLY A 1 400 ? -28.581 -2.022 10.097 1.00 86.38 400 GLY A N 1
ATOM 3076 C CA . GLY A 1 400 ? -27.971 -2.866 9.073 1.00 86.38 400 GLY A CA 1
ATOM 3077 C C . GLY A 1 400 ? -26.547 -2.430 8.741 1.00 86.38 400 GLY A C 1
ATOM 3078 O O . GLY A 1 400 ? -26.051 -1.449 9.276 1.00 86.38 400 GLY A O 1
ATOM 3079 N N . ALA A 1 401 ? -25.922 -3.172 7.827 1.00 87.81 401 ALA A N 1
ATOM 3080 C CA . ALA A 1 401 ? -24.482 -3.100 7.585 1.00 87.81 401 ALA A CA 1
ATOM 3081 C C . ALA A 1 401 ? -23.936 -1.679 7.357 1.00 87.81 401 ALA A C 1
ATOM 3083 O O . ALA A 1 401 ? -24.405 -0.954 6.479 1.00 87.81 401 ALA A O 1
ATOM 3084 N N . ASP A 1 402 ? -22.897 -1.336 8.107 1.00 87.00 402 ASP A N 1
ATOM 3085 C CA . ASP A 1 402 ? -22.257 -0.021 8.158 1.00 87.00 402 ASP A CA 1
ATOM 3086 C C . ASP A 1 402 ? -20.980 0.001 7.298 1.00 87.00 402 ASP A C 1
ATOM 3088 O O . ASP A 1 402 ? -19.881 -0.242 7.788 1.00 87.00 402 ASP A O 1
ATOM 3092 N N . ILE A 1 403 ? -21.101 0.260 5.995 1.00 89.31 403 ILE A N 1
ATOM 3093 C CA . ILE A 1 403 ? -20.007 0.115 5.023 1.00 89.31 403 ILE A CA 1
ATOM 3094 C C . ILE A 1 403 ? -19.069 1.3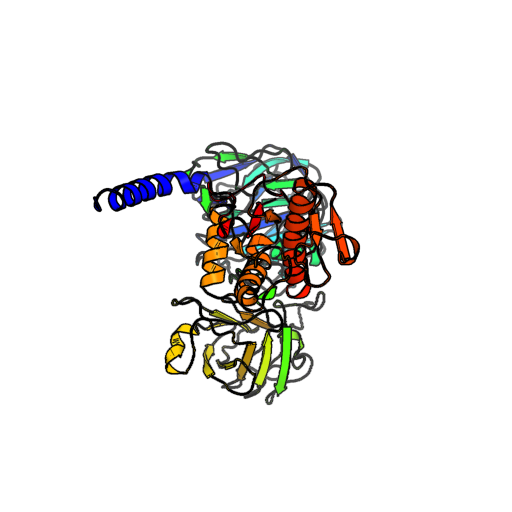34 5.037 1.00 89.31 403 ILE A C 1
ATOM 3096 O O . ILE A 1 403 ? -19.495 2.461 4.794 1.00 89.31 403 ILE A O 1
ATOM 3100 N N . ASP A 1 404 ? -17.774 1.096 5.243 1.00 86.06 404 ASP A N 1
ATOM 3101 C CA . ASP A 1 404 ? -16.698 2.103 5.183 1.00 86.06 404 ASP A CA 1
ATOM 3102 C C . ASP A 1 404 ? -15.950 2.027 3.842 1.00 86.06 404 ASP A C 1
ATOM 3104 O O . ASP A 1 404 ? -15.662 3.040 3.223 1.00 86.06 404 ASP A O 1
ATOM 3108 N N . ALA A 1 405 ? -15.682 0.824 3.325 1.00 89.69 405 ALA A N 1
ATOM 3109 C CA . ALA A 1 405 ? -15.012 0.658 2.035 1.00 89.69 405 ALA A CA 1
ATOM 3110 C C . ALA A 1 405 ? -15.194 -0.748 1.448 1.00 89.69 405 ALA A C 1
ATOM 3112 O O . ALA A 1 405 ? -15.446 -1.724 2.157 1.00 89.69 405 ALA A O 1
ATOM 3113 N N . VAL A 1 406 ? -14.981 -0.867 0.136 1.00 94.19 406 VAL A N 1
ATOM 3114 C CA . VAL A 1 406 ? -14.923 -2.152 -0.578 1.00 94.19 406 VAL A CA 1
ATOM 3115 C C . VAL A 1 406 ? -13.604 -2.238 -1.340 1.00 94.19 406 VAL A C 1
ATOM 3117 O O . VAL A 1 406 ? -13.334 -1.399 -2.202 1.00 94.19 406 VAL A O 1
ATOM 3120 N N . GLY A 1 407 ? -12.787 -3.250 -1.035 1.00 93.44 407 GLY A N 1
ATOM 3121 C CA . GLY A 1 407 ? -11.461 -3.437 -1.628 1.00 93.44 407 GLY A CA 1
ATOM 3122 C C . GLY A 1 407 ? -11.283 -4.811 -2.271 1.00 93.44 407 GLY A C 1
ATOM 3123 O O . GLY A 1 407 ? -11.508 -5.833 -1.629 1.00 93.44 407 GLY A O 1
ATOM 3124 N N . ALA A 1 408 ? -10.827 -4.854 -3.520 1.00 93.56 408 ALA A N 1
ATOM 3125 C CA . ALA A 1 408 ? -10.389 -6.071 -4.196 1.00 93.56 408 ALA A CA 1
ATOM 3126 C C . ALA A 1 408 ? -8.936 -6.401 -3.813 1.00 93.56 408 ALA A C 1
ATOM 3128 O O . ALA A 1 408 ? -8.003 -5.742 -4.261 1.00 93.56 408 ALA A O 1
ATOM 3129 N N . ILE A 1 409 ? -8.723 -7.440 -3.008 1.00 86.88 409 ILE A N 1
ATOM 3130 C CA . ILE A 1 409 ? -7.387 -7.971 -2.685 1.00 86.88 409 ILE A CA 1
ATOM 3131 C C . ILE A 1 409 ? -6.722 -8.487 -3.967 1.00 86.88 409 ILE A C 1
ATOM 3133 O O . ILE A 1 409 ? -5.574 -8.159 -4.286 1.00 86.88 409 ILE A O 1
ATOM 3137 N N . SER A 1 410 ? -7.480 -9.258 -4.744 1.00 83.25 410 SER A N 1
ATOM 3138 C CA . SER A 1 410 ? -7.064 -9.796 -6.031 1.00 83.25 410 SER A CA 1
ATOM 3139 C C . SER A 1 410 ? -7.482 -8.834 -7.152 1.00 83.25 410 SER A C 1
ATOM 3141 O O . SER A 1 410 ? -8.490 -9.024 -7.835 1.00 83.25 410 SER A O 1
ATOM 3143 N N . ALA A 1 411 ? -6.694 -7.760 -7.311 1.00 78.81 411 ALA A N 1
ATOM 3144 C CA . ALA A 1 411 ? -6.949 -6.681 -8.276 1.00 78.81 411 ALA A CA 1
ATOM 3145 C C . ALA A 1 411 ? -6.148 -6.752 -9.595 1.00 78.81 411 ALA A C 1
ATOM 3147 O O . ALA A 1 411 ? -6.133 -5.813 -10.390 1.00 78.81 411 ALA A O 1
ATOM 3148 N N . ALA A 1 412 ? -5.468 -7.872 -9.832 1.00 77.06 412 ALA A N 1
ATOM 3149 C CA . ALA A 1 412 ? -4.709 -8.155 -11.049 1.00 77.06 412 ALA A CA 1
ATOM 3150 C C . ALA A 1 412 ? -4.807 -9.648 -11.360 1.00 77.06 412 ALA A C 1
ATOM 3152 O O . ALA A 1 412 ? -4.846 -10.433 -10.423 1.00 77.06 412 ALA A O 1
ATOM 3153 N N . THR A 1 413 ? -4.825 -10.062 -12.629 1.00 76.31 413 THR A N 1
ATOM 3154 C CA . THR A 1 413 ? -4.867 -11.498 -12.999 1.00 76.31 413 THR A CA 1
ATOM 3155 C C . THR A 1 413 ? -3.670 -12.285 -12.461 1.00 76.31 413 THR A C 1
ATOM 3157 O O . THR A 1 413 ? -2.619 -11.710 -12.147 1.00 76.31 413 THR A O 1
ATOM 3160 N N . LYS A 1 414 ? -3.794 -13.618 -12.389 1.00 73.69 414 LYS A N 1
ATOM 3161 C CA . LYS A 1 414 ? -2.709 -14.480 -11.892 1.00 73.69 414 LYS A CA 1
ATOM 3162 C C . LYS A 1 414 ? -1.416 -14.296 -12.690 1.00 73.69 414 LYS A C 1
ATOM 3164 O O . LYS A 1 414 ? -0.344 -14.192 -12.103 1.00 73.69 414 LYS A O 1
ATOM 3169 N N . GLU A 1 415 ? -1.522 -14.191 -14.014 1.00 76.31 415 GLU A N 1
ATOM 3170 C CA . GLU A 1 415 ? -0.381 -13.940 -14.905 1.00 76.31 415 GLU A CA 1
ATOM 3171 C C . GLU A 1 415 ? 0.349 -12.633 -14.551 1.00 76.31 415 GLU A C 1
ATOM 3173 O O . GLU A 1 415 ? 1.578 -12.606 -14.476 1.00 76.31 415 GLU A O 1
ATOM 3178 N N . ILE A 1 416 ? -0.399 -11.559 -14.273 1.00 78.44 416 ILE A N 1
ATOM 3179 C CA . ILE A 1 416 ? 0.172 -10.263 -13.887 1.00 78.44 416 ILE A CA 1
ATOM 3180 C C . ILE A 1 416 ? 0.831 -10.349 -12.511 1.00 78.44 416 ILE A C 1
ATOM 3182 O O . ILE A 1 416 ? 1.946 -9.857 -12.353 1.00 78.44 416 ILE A O 1
ATOM 3186 N N . ARG A 1 417 ? 0.201 -11.010 -11.530 1.00 73.81 417 ARG A N 1
ATOM 3187 C CA . ARG A 1 417 ? 0.792 -11.217 -10.194 1.00 73.81 417 ARG A CA 1
ATOM 3188 C C . ARG A 1 417 ? 2.092 -12.021 -10.256 1.00 73.81 417 ARG A C 1
ATOM 3190 O O . ARG A 1 417 ? 3.084 -11.621 -9.649 1.00 73.81 417 ARG A O 1
ATOM 3197 N N . ASP A 1 418 ? 2.104 -13.118 -11.013 1.00 76.00 418 ASP A N 1
ATOM 3198 C CA . ASP A 1 418 ? 3.287 -13.968 -11.195 1.00 76.00 418 ASP A CA 1
ATOM 3199 C C . ASP A 1 418 ? 4.431 -13.187 -11.861 1.00 76.00 418 ASP A C 1
ATOM 3201 O O . ASP A 1 418 ? 5.597 -13.306 -11.465 1.00 76.00 418 ASP A O 1
ATOM 3205 N N . LEU A 1 419 ? 4.099 -12.342 -12.844 1.00 75.94 419 LEU A N 1
ATOM 3206 C CA . LEU A 1 419 ? 5.066 -11.466 -13.493 1.00 75.94 419 LEU A CA 1
ATOM 3207 C C . LEU A 1 419 ? 5.587 -10.404 -12.518 1.00 75.94 419 LEU A C 1
ATOM 3209 O O . LEU A 1 419 ? 6.799 -10.264 -12.402 1.00 75.94 419 LEU A O 1
ATOM 3213 N N . VAL A 1 420 ? 4.719 -9.730 -11.756 1.00 75.81 420 VAL A N 1
ATOM 3214 C CA . VAL A 1 420 ? 5.130 -8.751 -10.733 1.00 75.81 420 VAL A CA 1
ATOM 3215 C C . VAL A 1 420 ? 6.129 -9.372 -9.754 1.00 75.81 420 VAL A C 1
ATOM 3217 O O . VAL A 1 420 ? 7.238 -8.860 -9.603 1.00 75.81 420 VAL A O 1
ATOM 3220 N N . LYS A 1 421 ? 5.790 -10.534 -9.185 1.00 72.19 421 LYS A N 1
ATOM 3221 C CA . LYS A 1 421 ? 6.652 -11.260 -8.243 1.00 72.19 421 LYS A CA 1
ATOM 3222 C C . LYS A 1 421 ? 8.004 -11.630 -8.854 1.00 72.19 421 LYS A C 1
ATOM 3224 O O . LYS A 1 421 ? 9.050 -11.423 -8.244 1.00 72.19 421 LYS A O 1
ATOM 3229 N N . THR A 1 422 ? 7.997 -12.136 -10.089 1.00 73.38 422 THR A N 1
ATOM 3230 C CA . THR A 1 422 ? 9.229 -12.483 -10.815 1.00 73.38 422 THR A CA 1
ATOM 3231 C C . THR A 1 422 ? 10.152 -11.271 -10.958 1.00 73.38 422 THR A C 1
ATOM 3233 O O . THR A 1 422 ? 11.374 -11.395 -10.859 1.00 73.38 422 THR A O 1
ATOM 3236 N N . ILE A 1 423 ? 9.588 -10.089 -11.190 1.00 71.94 423 ILE A N 1
ATOM 3237 C CA . ILE A 1 423 ? 10.346 -8.850 -11.369 1.00 71.94 423 ILE A CA 1
ATOM 3238 C C . ILE A 1 423 ? 10.878 -8.335 -10.033 1.00 71.94 423 ILE A C 1
ATOM 3240 O O . ILE A 1 423 ? 12.024 -7.892 -9.983 1.00 71.94 423 ILE A O 1
ATOM 3244 N N . GLU A 1 424 ? 10.086 -8.401 -8.963 1.00 70.12 424 GLU A N 1
ATOM 3245 C CA . GLU A 1 424 ? 10.530 -8.037 -7.612 1.00 70.12 424 GLU A CA 1
ATOM 3246 C C . GLU A 1 424 ? 11.717 -8.897 -7.157 1.00 70.12 424 GLU A C 1
ATOM 3248 O O . GLU A 1 424 ? 12.693 -8.371 -6.621 1.00 70.12 424 GLU A O 1
ATOM 3253 N N . GLU A 1 425 ? 11.678 -10.203 -7.438 1.00 67.44 425 GLU A N 1
ATOM 3254 C CA . GLU A 1 425 ? 12.753 -11.141 -7.095 1.00 67.44 425 GLU A CA 1
ATOM 3255 C C . GLU A 1 425 ? 14.027 -10.910 -7.926 1.00 67.44 425 GLU A C 1
ATOM 3257 O O . GLU A 1 425 ? 15.142 -10.990 -7.404 1.00 67.44 425 GLU A O 1
ATOM 3262 N N . ASN A 1 426 ? 13.884 -10.618 -9.224 1.00 67.88 426 ASN A N 1
ATOM 3263 C CA . ASN A 1 426 ? 15.016 -10.558 -10.156 1.00 67.88 426 ASN A CA 1
ATOM 3264 C C . ASN A 1 426 ? 15.504 -9.135 -10.472 1.00 67.88 426 ASN A C 1
ATOM 3266 O O . ASN A 1 426 ? 16.536 -8.979 -11.127 1.00 67.88 426 ASN A O 1
ATOM 3270 N N . ASN A 1 427 ? 14.782 -8.098 -10.031 1.00 66.19 427 ASN A N 1
ATOM 3271 C CA . ASN A 1 427 ? 14.991 -6.687 -10.385 1.00 66.19 427 ASN A CA 1
ATOM 3272 C C . ASN A 1 427 ? 15.133 -6.442 -11.901 1.00 66.19 427 ASN A C 1
ATOM 3274 O O . ASN A 1 427 ? 15.828 -5.521 -12.333 1.00 66.19 427 ASN A O 1
ATOM 3278 N N . PHE A 1 428 ? 14.510 -7.284 -12.728 1.00 66.75 428 PHE A N 1
ATOM 3279 C CA . PHE A 1 428 ? 14.706 -7.284 -14.174 1.00 66.75 428 PHE A CA 1
ATOM 3280 C C . PHE A 1 428 ? 13.489 -7.851 -14.909 1.00 66.75 428 PHE A C 1
ATOM 3282 O O . PHE A 1 428 ? 12.901 -8.836 -14.467 1.00 66.75 428 PHE A O 1
ATOM 3289 N N . VAL A 1 429 ? 13.140 -7.243 -16.050 1.00 65.75 429 VAL A N 1
ATOM 3290 C CA . VAL A 1 429 ? 12.013 -7.659 -16.905 1.00 65.75 429 VAL A CA 1
ATOM 3291 C C . VAL A 1 429 ? 12.410 -7.504 -18.362 1.00 65.75 429 VAL A C 1
ATOM 3293 O O . VAL A 1 429 ? 12.345 -6.398 -18.869 1.00 65.75 429 VAL A O 1
ATOM 3296 N N . ASP A 1 430 ? 12.797 -8.570 -19.061 1.00 67.38 430 ASP A N 1
ATOM 3297 C CA . ASP A 1 430 ? 12.934 -8.501 -20.525 1.00 67.38 430 ASP A CA 1
ATOM 3298 C C . ASP A 1 430 ? 11.582 -8.817 -21.162 1.00 67.38 430 ASP A C 1
ATOM 3300 O O . ASP A 1 430 ? 11.253 -9.976 -21.418 1.00 67.38 430 ASP A O 1
ATOM 3304 N N . PHE A 1 431 ? 10.763 -7.784 -21.340 1.00 72.75 431 PHE A N 1
ATOM 3305 C CA . PHE A 1 431 ? 9.489 -7.917 -22.031 1.00 72.75 431 PHE A CA 1
ATOM 3306 C C . PHE A 1 431 ? 9.681 -7.569 -23.507 1.00 72.75 431 PHE A C 1
ATOM 3308 O O . PHE A 1 431 ? 9.858 -6.402 -23.850 1.00 72.75 431 PHE A O 1
ATOM 3315 N N . ASP A 1 432 ? 9.680 -8.584 -24.373 1.00 72.94 432 ASP A N 1
ATOM 3316 C CA . ASP A 1 432 ? 9.928 -8.418 -25.805 1.00 72.94 432 ASP A CA 1
ATOM 3317 C C . ASP A 1 432 ? 8.653 -8.001 -26.548 1.00 72.94 432 ASP A C 1
ATOM 3319 O O . ASP A 1 432 ? 7.802 -8.826 -26.878 1.00 72.94 432 ASP A O 1
ATOM 3323 N N . ILE A 1 433 ? 8.555 -6.727 -26.922 1.00 79.12 433 ILE A N 1
ATOM 3324 C CA . ILE A 1 433 ? 7.458 -6.249 -27.777 1.00 79.12 433 ILE A CA 1
ATOM 3325 C C . ILE A 1 433 ? 7.883 -6.246 -29.241 1.00 79.12 433 ILE A C 1
ATOM 3327 O O . ILE A 1 433 ? 8.633 -5.367 -29.671 1.00 79.12 433 ILE A O 1
ATOM 3331 N N . ALA A 1 434 ? 7.393 -7.209 -30.021 1.00 76.44 434 ALA A N 1
ATOM 3332 C CA . ALA A 1 434 ? 7.737 -7.344 -31.433 1.00 76.44 434 ALA A CA 1
ATOM 3333 C C . ALA A 1 434 ? 6.987 -6.351 -32.347 1.00 76.44 434 ALA A C 1
ATOM 3335 O O . ALA A 1 434 ? 5.833 -5.999 -32.112 1.00 76.44 434 ALA A O 1
ATOM 3336 N N . PHE A 1 435 ? 7.640 -5.934 -33.439 1.00 77.19 435 PHE A N 1
ATOM 3337 C CA . PHE A 1 435 ? 7.055 -5.070 -34.475 1.00 77.19 435 PHE A CA 1
ATOM 3338 C C . PHE A 1 435 ? 7.127 -5.694 -35.872 1.00 77.19 435 PHE A C 1
ATOM 3340 O O . PHE A 1 435 ? 8.087 -6.396 -36.227 1.00 77.19 435 PHE A O 1
ATOM 3347 N N . GLU A 1 436 ? 6.178 -5.316 -36.732 1.00 74.88 436 GLU A N 1
ATOM 3348 C CA . GLU A 1 436 ? 6.264 -5.609 -38.160 1.00 74.88 436 GLU A CA 1
ATOM 3349 C C . GLU A 1 436 ? 7.353 -4.785 -38.864 1.00 74.88 436 GLU A C 1
ATOM 3351 O O . GLU A 1 436 ? 7.359 -3.548 -38.866 1.00 74.88 436 GLU A O 1
ATOM 3356 N N . GLY A 1 437 ? 8.252 -5.507 -39.538 1.00 76.25 437 GLY A N 1
ATOM 3357 C CA . GLY A 1 437 ? 9.158 -4.984 -40.561 1.00 76.25 437 GLY A CA 1
ATOM 3358 C C . GLY A 1 437 ? 9.890 -3.697 -40.174 1.00 76.25 437 GLY A C 1
ATOM 3359 O O . GLY A 1 437 ? 10.612 -3.658 -39.183 1.00 76.25 437 GLY A O 1
ATOM 3360 N N . ASN A 1 438 ? 9.712 -2.651 -40.981 1.00 77.12 438 ASN A N 1
ATOM 3361 C CA . ASN A 1 438 ? 10.343 -1.335 -40.826 1.00 77.12 438 ASN A CA 1
ATOM 3362 C C . ASN A 1 438 ? 9.386 -0.289 -40.235 1.00 77.12 438 ASN A C 1
ATOM 3364 O O . ASN A 1 438 ? 9.517 0.903 -40.503 1.00 77.12 438 ASN A O 1
ATOM 3368 N N . HIS A 1 439 ? 8.407 -0.734 -39.445 1.00 82.94 439 HIS A N 1
ATOM 3369 C CA . HIS A 1 439 ? 7.407 0.140 -38.848 1.00 82.94 439 HIS A CA 1
ATOM 3370 C C . HIS A 1 439 ? 7.586 0.249 -37.326 1.00 82.94 439 HIS A C 1
ATOM 3372 O O . HIS A 1 439 ? 8.084 -0.666 -36.663 1.00 82.94 439 HIS A O 1
ATOM 3378 N N . TRP A 1 440 ? 7.163 1.389 -36.780 1.00 87.38 440 TRP A N 1
ATOM 3379 C CA . TRP A 1 440 ? 6.965 1.639 -35.347 1.00 87.38 440 TRP A CA 1
ATOM 3380 C C . TRP A 1 440 ? 5.485 1.738 -34.935 1.00 87.38 440 TRP A C 1
ATOM 3382 O O . TRP A 1 440 ? 5.180 2.086 -33.803 1.00 87.38 440 TRP A O 1
ATOM 3392 N N . ARG A 1 441 ? 4.542 1.448 -35.840 1.00 84.56 441 ARG A N 1
ATOM 3393 C CA . ARG A 1 441 ? 3.113 1.457 -35.515 1.00 84.56 441 ARG A CA 1
ATOM 3394 C C . ARG A 1 441 ? 2.786 0.172 -34.780 1.00 84.56 441 ARG A C 1
ATOM 3396 O O . ARG A 1 441 ? 3.110 -0.909 -35.263 1.00 84.56 441 ARG A O 1
ATOM 3403 N N . LEU A 1 442 ? 2.102 0.327 -33.657 1.00 85.44 442 LEU A N 1
ATOM 3404 C CA . LEU A 1 442 ? 1.551 -0.780 -32.896 1.00 85.44 442 LEU A CA 1
ATOM 3405 C C . LEU A 1 442 ? 0.389 -1.408 -33.663 1.00 85.44 442 LEU A C 1
ATOM 3407 O O . LEU A 1 442 ? -0.485 -0.702 -34.180 1.00 85.44 442 LEU A O 1
ATOM 3411 N N . GLN A 1 443 ? 0.424 -2.728 -33.760 1.00 81.94 443 GLN A N 1
ATOM 3412 C CA . GLN A 1 443 ? -0.612 -3.524 -34.403 1.00 81.94 443 GLN A CA 1
ATOM 3413 C C . GLN A 1 443 ? -1.651 -3.979 -33.385 1.00 81.94 443 GLN A C 1
ATOM 3415 O O . GLN A 1 443 ? -1.433 -3.871 -32.181 1.00 81.94 443 GLN A O 1
ATOM 3420 N N . ASP A 1 444 ? -2.810 -4.423 -33.863 1.00 84.38 444 ASP A N 1
ATOM 3421 C CA . ASP A 1 444 ? -3.911 -4.797 -32.974 1.00 84.38 444 ASP A CA 1
ATOM 3422 C C . ASP A 1 444 ? -3.635 -6.104 -32.214 1.00 84.38 444 ASP A C 1
ATOM 3424 O O . ASP A 1 444 ? -4.074 -6.244 -31.078 1.00 84.38 444 ASP A O 1
ATOM 3428 N N . ASP A 1 445 ? -2.870 -7.022 -32.800 1.00 83.62 445 ASP A N 1
ATOM 3429 C CA . ASP A 1 445 ? -2.471 -8.308 -32.215 1.00 83.62 445 ASP A CA 1
ATOM 3430 C C . ASP A 1 445 ? -1.461 -8.178 -31.064 1.00 83.62 445 ASP A C 1
ATOM 3432 O O . ASP A 1 445 ? -1.439 -9.027 -30.179 1.00 83.62 445 ASP A O 1
ATOM 3436 N N . ILE A 1 446 ? -0.671 -7.100 -31.032 1.00 84.31 446 ILE A N 1
ATOM 3437 C CA . ILE A 1 446 ? 0.271 -6.795 -29.940 1.00 84.31 446 ILE A CA 1
ATOM 3438 C C . ILE A 1 446 ? -0.421 -6.077 -28.766 1.00 84.31 446 ILE A C 1
ATOM 3440 O O . ILE A 1 446 ? 0.083 -6.095 -27.648 1.00 84.31 446 ILE A O 1
ATOM 3444 N N . LYS A 1 447 ? -1.598 -5.468 -28.961 1.00 87.00 447 LYS A N 1
ATOM 3445 C CA . LYS A 1 447 ? -2.277 -4.710 -27.891 1.00 87.00 447 LYS A CA 1
ATOM 3446 C C . LYS A 1 447 ? -2.518 -5.498 -26.600 1.00 87.00 447 LYS A C 1
ATOM 3448 O O . LYS A 1 447 ? -2.210 -4.931 -25.560 1.00 87.00 447 LYS A O 1
ATOM 3453 N N . PRO A 1 448 ? -2.966 -6.770 -26.617 1.00 85.75 448 PRO A N 1
ATOM 3454 C CA . PRO A 1 448 ? -3.127 -7.536 -25.380 1.00 85.75 448 PRO A CA 1
ATOM 3455 C C . PRO A 1 448 ? -1.827 -7.640 -24.574 1.00 85.75 448 PRO A C 1
ATOM 3457 O O . PRO A 1 448 ? -1.845 -7.545 -23.353 1.00 85.75 448 PRO A O 1
ATOM 3460 N N . GLU A 1 449 ? -0.692 -7.775 -25.257 1.00 84.62 449 GLU A N 1
ATOM 3461 C CA . GLU A 1 449 ? 0.627 -7.873 -24.629 1.00 84.62 449 GLU A CA 1
ATOM 3462 C C . GLU A 1 449 ? 1.085 -6.513 -24.067 1.00 84.62 449 GLU A C 1
ATOM 3464 O O . GLU A 1 449 ? 1.677 -6.441 -22.992 1.00 84.62 449 GLU A O 1
ATOM 3469 N N . LEU A 1 450 ? 0.736 -5.407 -24.737 1.00 88.88 450 LEU A N 1
ATOM 3470 C CA . LEU A 1 450 ? 0.928 -4.056 -24.194 1.00 88.88 450 LEU A CA 1
ATOM 3471 C C . LEU A 1 450 ? 0.024 -3.760 -23.007 1.00 88.88 450 LEU A C 1
ATOM 3473 O O . LEU A 1 450 ? 0.441 -3.035 -22.109 1.00 88.88 450 LEU A O 1
ATOM 3477 N N . ASP A 1 451 ? -1.201 -4.280 -23.018 1.00 87.69 451 ASP A N 1
ATOM 3478 C CA . ASP A 1 451 ? -2.145 -4.090 -21.927 1.00 87.69 451 ASP A CA 1
ATOM 3479 C C . ASP A 1 451 ? -1.655 -4.822 -20.679 1.00 87.69 451 ASP A C 1
ATOM 3481 O O . ASP A 1 451 ? -1.621 -4.234 -19.601 1.00 87.69 451 ASP A O 1
ATOM 3485 N N . LYS A 1 452 ? -1.156 -6.056 -20.842 1.00 84.31 452 LYS A N 1
ATOM 3486 C CA . LYS A 1 452 ? -0.466 -6.785 -19.770 1.00 84.31 452 LYS A CA 1
ATOM 3487 C C . LYS A 1 452 ? 0.721 -5.997 -19.233 1.00 84.31 452 LYS A C 1
ATOM 3489 O O . LYS A 1 452 ? 0.830 -5.798 -18.027 1.00 84.31 452 LYS A O 1
ATOM 3494 N N . LEU A 1 453 ? 1.592 -5.508 -20.117 1.00 86.44 453 LEU A N 1
ATOM 3495 C CA . LEU A 1 453 ? 2.727 -4.689 -19.703 1.00 86.44 453 LEU A CA 1
ATOM 3496 C C . LEU A 1 453 ? 2.267 -3.425 -18.956 1.00 86.44 453 LEU A C 1
ATOM 3498 O O . LEU A 1 453 ? 2.864 -3.064 -17.947 1.00 86.44 453 LEU A O 1
ATOM 3502 N N . GLY A 1 454 ? 1.207 -2.766 -19.423 1.00 87.44 454 GLY A N 1
ATOM 3503 C CA . GLY A 1 454 ? 0.613 -1.601 -18.772 1.00 87.44 454 GLY A CA 1
ATOM 3504 C C . GLY A 1 454 ? 0.111 -1.891 -17.362 1.00 87.44 454 GLY A C 1
ATOM 3505 O O . GLY A 1 454 ? 0.422 -1.124 -16.451 1.00 87.44 454 GLY A O 1
ATOM 3506 N N . GLU A 1 455 ? -0.584 -3.012 -17.163 1.00 83.38 455 GLU A N 1
ATOM 3507 C CA . GLU A 1 455 ? -1.028 -3.465 -15.838 1.00 83.38 455 GLU A CA 1
ATOM 3508 C C . GLU A 1 455 ? 0.164 -3.761 -14.918 1.00 83.38 455 GLU A C 1
ATOM 3510 O O . GLU A 1 455 ? 0.209 -3.248 -13.802 1.00 83.38 455 GLU A O 1
ATOM 3515 N N . VAL A 1 456 ? 1.183 -4.479 -15.407 1.00 83.06 456 VAL A N 1
ATOM 3516 C CA . VAL A 1 456 ? 2.419 -4.751 -14.649 1.00 83.06 456 VAL A CA 1
ATOM 3517 C C . VAL A 1 456 ? 3.093 -3.451 -14.230 1.00 83.06 456 VAL A C 1
ATOM 3519 O O . VAL A 1 456 ? 3.358 -3.260 -13.053 1.00 83.06 456 VAL A O 1
ATOM 3522 N N . LEU A 1 457 ? 3.352 -2.532 -15.164 1.00 84.56 457 LEU A N 1
ATOM 3523 C CA . LEU A 1 457 ? 4.038 -1.260 -14.896 1.00 84.56 457 LEU A CA 1
ATOM 3524 C C . LEU A 1 457 ? 3.261 -0.342 -13.937 1.00 84.56 457 LEU A C 1
ATOM 3526 O O . LEU A 1 457 ? 3.867 0.522 -13.296 1.00 84.56 457 LEU A O 1
ATOM 3530 N N . SER A 1 458 ? 1.938 -0.509 -13.876 1.00 80.69 458 SER A N 1
ATOM 3531 C CA . SER A 1 458 ? 1.042 0.250 -12.996 1.00 80.69 458 SER A CA 1
ATOM 3532 C C . SER A 1 458 ? 0.917 -0.366 -11.602 1.00 80.69 458 SER A C 1
ATOM 3534 O O . SER A 1 458 ? 0.420 0.304 -10.700 1.00 80.69 458 SER A O 1
ATOM 3536 N N . ALA A 1 459 ? 1.389 -1.602 -11.404 1.00 77.88 459 ALA A N 1
ATOM 3537 C CA . ALA A 1 459 ? 1.319 -2.280 -10.118 1.00 77.88 459 ALA A CA 1
ATOM 3538 C C . ALA A 1 459 ? 2.045 -1.482 -9.023 1.00 77.88 459 ALA A C 1
ATOM 3540 O O . ALA A 1 459 ? 3.168 -0.992 -9.211 1.00 77.88 459 ALA A O 1
ATOM 3541 N N . HIS A 1 460 ? 1.422 -1.392 -7.845 1.00 73.50 460 HIS A N 1
ATOM 3542 C CA . HIS A 1 460 ? 1.966 -0.647 -6.708 1.00 73.50 460 HIS A CA 1
ATOM 3543 C C . HIS A 1 460 ? 3.340 -1.151 -6.254 1.00 73.50 460 HIS A C 1
ATOM 3545 O O . HIS A 1 460 ? 4.175 -0.334 -5.865 1.00 73.50 460 HIS A O 1
ATOM 3551 N N . ALA A 1 461 ? 3.621 -2.448 -6.412 1.00 70.19 461 ALA A N 1
ATOM 3552 C CA . ALA A 1 461 ? 4.942 -3.052 -6.211 1.00 70.19 461 ALA A CA 1
ATOM 3553 C C . ALA A 1 461 ? 6.084 -2.286 -6.907 1.00 70.19 461 ALA A C 1
ATOM 3555 O O . ALA A 1 461 ? 7.203 -2.194 -6.399 1.00 70.19 461 ALA A O 1
ATOM 3556 N N . PHE A 1 462 ? 5.808 -1.668 -8.059 1.00 76.50 462 PHE A N 1
ATOM 3557 C CA . PHE A 1 462 ? 6.807 -0.889 -8.782 1.00 76.50 462 PHE A CA 1
ATOM 3558 C C . PHE A 1 462 ? 6.720 0.603 -8.541 1.00 76.50 462 PHE A C 1
ATOM 3560 O O . PHE A 1 462 ? 7.550 1.307 -9.102 1.00 76.50 462 PHE A O 1
ATOM 3567 N N . SER A 1 463 ? 5.784 1.115 -7.736 1.00 72.31 463 SER A N 1
ATOM 3568 C CA . SER A 1 463 ? 5.548 2.554 -7.506 1.00 72.31 463 SER A CA 1
ATOM 3569 C C . SER A 1 463 ? 6.828 3.369 -7.253 1.00 72.31 463 SER A C 1
ATOM 3571 O O . SER A 1 463 ? 6.942 4.498 -7.735 1.00 72.31 463 SER A O 1
ATOM 3573 N N . LYS A 1 464 ? 7.821 2.760 -6.591 1.00 69.81 464 LYS A N 1
ATOM 3574 C CA . LYS A 1 464 ? 9.105 3.359 -6.191 1.00 69.81 464 LYS A CA 1
ATOM 3575 C C . LYS A 1 464 ? 10.238 3.246 -7.229 1.00 69.81 464 LYS A C 1
ATOM 3577 O O . LYS A 1 464 ? 11.319 3.773 -7.000 1.00 69.81 464 LYS A O 1
ATOM 3582 N N . GLY A 1 465 ? 10.047 2.562 -8.357 1.00 76.75 465 GLY A N 1
ATOM 3583 C CA . GLY A 1 465 ? 11.097 2.361 -9.367 1.00 76.75 465 GLY A CA 1
ATOM 3584 C C . GLY A 1 465 ? 10.855 3.092 -10.688 1.00 76.75 465 GLY A C 1
ATOM 3585 O O . GLY A 1 465 ? 9.822 3.733 -10.899 1.00 76.75 465 GLY A O 1
ATOM 3586 N N . SER A 1 466 ? 11.800 2.987 -11.617 1.00 86.81 466 SER A N 1
ATOM 3587 C CA . SER A 1 466 ? 11.669 3.505 -12.983 1.00 86.81 466 SER A CA 1
ATOM 3588 C C . SER A 1 466 ? 11.872 2.412 -14.026 1.00 86.81 466 SER A C 1
ATOM 3590 O O . SER A 1 466 ? 12.464 1.365 -13.763 1.00 86.81 466 SER A O 1
ATOM 3592 N N . PHE A 1 467 ? 11.358 2.675 -15.223 1.00 89.25 467 PHE A N 1
ATOM 3593 C CA . PHE A 1 467 ? 11.430 1.785 -16.364 1.00 89.25 467 PHE A CA 1
ATOM 3594 C C . PHE A 1 467 ? 12.142 2.444 -17.543 1.00 89.25 467 PHE A C 1
ATOM 3596 O O . PHE A 1 467 ? 11.932 3.624 -17.845 1.00 89.25 467 PHE A O 1
ATOM 3603 N N . GLU A 1 468 ? 12.948 1.659 -18.251 1.00 91.56 468 GLU A N 1
ATOM 3604 C CA . GLU A 1 468 ? 13.502 2.024 -19.549 1.00 91.56 468 GLU A CA 1
ATOM 3605 C C . GLU A 1 468 ? 12.883 1.158 -20.649 1.00 91.56 468 GLU A C 1
ATOM 3607 O O . GLU A 1 468 ? 12.854 -0.062 -20.545 1.00 91.56 468 GLU A O 1
ATOM 3612 N N . LEU A 1 469 ? 12.409 1.794 -21.717 1.00 93.75 469 LEU A N 1
ATOM 3613 C CA . LEU A 1 469 ? 11.961 1.158 -22.949 1.00 93.75 469 LEU A CA 1
ATOM 3614 C C . LEU A 1 469 ? 13.057 1.337 -23.996 1.00 93.75 469 LEU A C 1
ATOM 3616 O O . LEU A 1 469 ? 13.308 2.448 -24.472 1.00 93.75 469 LEU A O 1
ATOM 3620 N N . VAL A 1 470 ? 13.721 0.242 -24.338 1.00 93.81 470 VAL A N 1
ATOM 3621 C CA . VAL A 1 470 ? 14.867 0.212 -25.241 1.00 93.81 470 VAL A CA 1
ATOM 3622 C C . VAL A 1 470 ? 14.422 -0.368 -26.569 1.00 93.81 470 VAL A C 1
ATOM 3624 O O . VAL A 1 470 ? 14.130 -1.553 -26.690 1.00 93.81 470 VAL A O 1
ATOM 3627 N N . GLY A 1 471 ? 14.340 0.475 -27.588 1.00 93.81 471 GLY A N 1
ATOM 3628 C CA . GLY A 1 471 ? 13.927 0.047 -28.911 1.00 93.81 471 GLY A CA 1
ATOM 3629 C C . GLY A 1 471 ? 15.092 -0.496 -29.724 1.00 93.81 471 GLY A C 1
ATOM 3630 O O . GLY A 1 471 ? 16.148 0.140 -29.830 1.00 93.81 471 GLY A O 1
ATOM 3631 N N . HIS A 1 472 ? 14.850 -1.634 -30.370 1.00 92.50 472 HIS A N 1
ATOM 3632 C CA . HIS A 1 472 ? 15.800 -2.389 -31.183 1.00 92.50 472 HIS A CA 1
ATOM 3633 C C . HIS A 1 472 ? 15.296 -2.565 -32.624 1.00 92.50 472 HIS A C 1
ATOM 3635 O O . HIS A 1 472 ? 14.095 -2.492 -32.931 1.00 92.50 472 HIS A O 1
ATOM 3641 N N . VAL A 1 473 ? 16.231 -2.803 -33.543 1.00 92.31 473 VAL A N 1
ATOM 3642 C CA . VAL A 1 473 ? 15.935 -3.164 -34.936 1.00 92.31 473 VAL A CA 1
ATOM 3643 C C . VAL A 1 473 ? 16.650 -4.451 -35.325 1.00 92.31 473 VAL A C 1
ATOM 3645 O O . VAL A 1 473 ? 17.636 -4.837 -34.710 1.00 92.31 473 VAL A O 1
ATOM 3648 N N . ALA A 1 474 ? 16.132 -5.102 -36.363 1.00 90.00 474 ALA A N 1
ATOM 3649 C CA . ALA A 1 474 ? 16.864 -6.118 -37.103 1.00 90.00 474 ALA A CA 1
ATOM 3650 C C . ALA A 1 474 ? 17.628 -5.459 -38.260 1.00 90.00 474 ALA A C 1
ATOM 3652 O O . ALA A 1 474 ? 17.284 -4.355 -38.695 1.00 90.00 474 ALA A O 1
ATOM 3653 N N . GLY A 1 475 ? 18.602 -6.178 -38.800 1.00 87.50 475 GLY A N 1
ATOM 3654 C CA . GLY A 1 475 ? 19.429 -5.756 -39.920 1.00 87.50 475 GLY A CA 1
ATOM 3655 C C . GLY A 1 475 ? 20.791 -5.229 -39.490 1.00 87.50 475 GLY A C 1
ATOM 3656 O O . GLY A 1 475 ? 21.081 -5.025 -38.315 1.00 87.50 475 GLY A O 1
ATOM 3657 N N . LYS A 1 476 ? 21.667 -5.029 -40.471 1.00 86.94 476 LYS A N 1
ATOM 3658 C CA . LYS A 1 476 ? 22.993 -4.446 -40.253 1.00 86.94 476 LYS A CA 1
ATOM 3659 C C . LYS A 1 476 ? 22.960 -2.954 -40.545 1.00 86.94 476 LYS A C 1
ATOM 3661 O O . LYS A 1 476 ? 22.287 -2.512 -41.472 1.00 86.94 476 LYS A O 1
ATOM 3666 N N . GLY A 1 477 ? 23.743 -2.199 -39.786 1.00 83.88 477 GLY A N 1
ATOM 3667 C CA . GLY A 1 477 ? 24.054 -0.821 -40.127 1.00 83.88 477 GLY A CA 1
ATOM 3668 C C . GLY A 1 477 ? 24.841 -0.663 -41.421 1.00 83.88 477 GLY A C 1
ATOM 3669 O O . GLY A 1 477 ? 25.321 -1.623 -42.026 1.00 83.88 477 GLY A O 1
ATOM 3670 N N . GLY A 1 478 ? 25.017 0.593 -41.807 1.00 89.62 478 GLY A N 1
ATOM 3671 C CA . GLY A 1 478 ? 25.604 0.979 -43.079 1.00 89.62 478 GLY A CA 1
ATOM 3672 C C . GLY A 1 478 ? 25.607 2.492 -43.269 1.00 89.62 478 GLY A C 1
ATOM 3673 O O . GLY A 1 478 ? 25.083 3.247 -42.448 1.00 89.62 478 GLY A O 1
ATOM 3674 N N . MET A 1 479 ? 26.247 2.927 -44.352 1.00 91.88 479 MET A N 1
ATOM 3675 C CA . MET A 1 479 ? 26.438 4.338 -44.703 1.00 91.88 479 MET A CA 1
ATOM 3676 C C . MET A 1 479 ? 25.576 4.757 -45.905 1.00 91.88 479 MET A C 1
ATOM 3678 O O . MET A 1 479 ? 25.873 5.765 -46.544 1.00 91.88 479 MET A O 1
ATOM 3682 N N . HIS A 1 480 ? 24.541 3.985 -46.253 1.00 90.75 480 HIS A N 1
ATOM 3683 C CA . HIS A 1 480 ? 23.682 4.293 -47.394 1.00 90.75 480 HIS A CA 1
ATOM 3684 C C . HIS A 1 480 ? 22.515 5.178 -46.980 1.00 90.75 480 HIS A C 1
ATOM 3686 O O . HIS A 1 480 ? 21.964 5.043 -45.891 1.00 90.75 480 HIS A O 1
ATOM 3692 N N . LYS A 1 481 ? 22.098 6.058 -47.889 1.00 91.44 481 LYS A N 1
ATOM 3693 C CA . LYS A 1 481 ? 20.913 6.881 -47.688 1.00 91.44 481 LYS A CA 1
ATOM 3694 C C . LYS A 1 481 ? 19.657 6.009 -47.687 1.00 91.44 481 LYS A C 1
ATOM 3696 O O . LYS A 1 481 ? 19.419 5.281 -48.650 1.00 91.44 481 LYS A O 1
ATOM 3701 N N . VAL A 1 482 ? 18.823 6.155 -46.661 1.00 90.44 482 VAL A N 1
ATOM 3702 C CA . VAL A 1 482 ? 17.527 5.474 -46.549 1.00 90.44 482 VAL A CA 1
ATOM 3703 C C . VAL A 1 482 ? 16.417 6.504 -46.676 1.00 90.44 482 VAL A C 1
ATOM 3705 O O . VAL A 1 482 ? 16.448 7.536 -46.017 1.00 90.44 482 VAL A O 1
ATOM 3708 N N . CYS A 1 483 ? 15.422 6.225 -47.509 1.00 91.31 483 CYS A N 1
ATOM 3709 C CA . CYS A 1 483 ? 14.229 7.048 -47.654 1.00 91.31 483 CYS A CA 1
ATOM 3710 C C . CYS A 1 483 ? 12.986 6.166 -47.545 1.00 91.31 483 CYS A C 1
ATOM 3712 O O . CYS A 1 483 ? 12.983 5.061 -48.088 1.00 91.31 483 CYS A O 1
ATOM 3714 N N . ILE A 1 484 ? 11.932 6.650 -46.887 1.00 89.69 484 ILE A N 1
ATOM 3715 C CA . ILE A 1 484 ? 10.656 5.934 -46.752 1.00 89.69 484 ILE A CA 1
ATOM 3716 C C . ILE A 1 484 ? 9.494 6.756 -47.311 1.00 89.69 484 ILE A C 1
ATOM 3718 O O . ILE A 1 484 ? 9.513 7.984 -47.240 1.00 89.69 484 ILE A O 1
ATOM 3722 N N . ASP A 1 485 ? 8.484 6.092 -47.871 1.00 89.12 485 ASP A N 1
ATOM 3723 C CA . ASP A 1 485 ? 7.240 6.725 -48.328 1.00 89.12 485 ASP A CA 1
ATOM 3724 C C . ASP A 1 485 ? 6.231 6.950 -47.182 1.00 89.12 485 ASP A C 1
ATOM 3726 O O . ASP A 1 485 ? 6.483 6.634 -46.018 1.00 89.12 485 ASP A O 1
ATOM 3730 N N . SER A 1 486 ? 5.046 7.473 -47.513 1.00 85.50 486 SER A N 1
ATOM 3731 C CA . SER A 1 486 ? 3.946 7.678 -46.555 1.00 85.50 486 SER A CA 1
ATOM 3732 C C . SER A 1 486 ? 3.332 6.387 -45.999 1.00 85.50 486 SER A C 1
ATOM 3734 O O . SER A 1 486 ? 2.524 6.437 -45.074 1.00 85.50 486 SER A O 1
ATOM 3736 N N . LYS A 1 487 ? 3.704 5.223 -46.546 1.00 83.69 487 LYS A N 1
ATOM 3737 C CA . LYS A 1 487 ? 3.357 3.890 -46.035 1.00 83.69 487 LYS A CA 1
ATOM 3738 C C . LYS A 1 487 ? 4.533 3.247 -45.285 1.00 83.69 487 LYS A C 1
ATOM 3740 O O . LYS A 1 487 ? 4.474 2.052 -44.998 1.00 83.69 487 LYS A O 1
ATOM 3745 N N . HIS A 1 488 ? 5.584 4.017 -44.987 1.00 81.88 488 HIS A N 1
ATOM 3746 C CA . HIS A 1 488 ? 6.824 3.588 -44.334 1.00 81.88 488 HIS A CA 1
ATOM 3747 C C . HIS A 1 488 ? 7.568 2.458 -45.066 1.00 81.88 488 HIS A C 1
ATOM 3749 O O . HIS A 1 488 ? 8.310 1.684 -44.457 1.00 81.88 488 HIS A O 1
ATOM 3755 N N . LYS A 1 489 ? 7.392 2.349 -46.388 1.00 85.19 489 LYS A N 1
ATOM 3756 C CA . LYS A 1 489 ? 8.170 1.435 -47.230 1.00 85.19 489 LYS A CA 1
ATOM 3757 C C . LYS A 1 489 ? 9.412 2.141 -47.749 1.00 85.19 489 LYS A C 1
ATOM 3759 O O . LYS A 1 489 ? 9.349 3.305 -48.132 1.00 85.19 489 LYS A O 1
ATOM 3764 N N . VAL A 1 490 ? 10.531 1.420 -47.790 1.00 86.12 490 VAL A N 1
ATOM 3765 C CA . VAL A 1 490 ? 11.793 1.943 -48.328 1.00 86.12 490 VAL A CA 1
ATOM 3766 C C . VAL A 1 490 ? 11.629 2.250 -49.819 1.00 86.12 490 VAL A C 1
ATOM 3768 O O . VAL A 1 490 ? 11.150 1.406 -50.580 1.00 86.12 490 VAL A O 1
ATOM 3771 N N . VAL A 1 491 ? 12.036 3.451 -50.233 1.00 87.81 491 VAL A N 1
ATOM 3772 C CA . VAL A 1 491 ? 11.984 3.918 -51.621 1.00 87.81 491 VAL A CA 1
ATOM 3773 C C . VAL A 1 491 ? 13.358 4.355 -52.113 1.00 87.81 491 VAL A C 1
ATOM 3775 O O . VAL A 1 491 ? 14.077 5.098 -51.453 1.00 87.81 491 VAL A O 1
ATOM 3778 N N . ASN A 1 492 ? 13.692 3.945 -53.335 1.00 84.00 492 ASN A N 1
ATOM 3779 C CA . ASN A 1 492 ? 14.976 4.276 -53.962 1.00 84.00 492 ASN A CA 1
ATOM 3780 C C . ASN A 1 492 ? 14.987 5.666 -54.622 1.00 84.00 492 ASN A C 1
ATOM 3782 O O . ASN A 1 492 ? 16.035 6.142 -55.047 1.00 84.00 492 ASN A O 1
ATOM 3786 N N . ASN A 1 493 ? 13.826 6.316 -54.748 1.00 82.38 493 ASN A N 1
ATOM 3787 C CA . ASN A 1 493 ? 13.690 7.628 -55.373 1.00 82.38 493 ASN A CA 1
ATOM 3788 C C . ASN A 1 493 ? 13.126 8.630 -54.361 1.00 82.38 493 ASN A C 1
ATOM 3790 O O . ASN A 1 493 ? 11.971 8.523 -53.946 1.00 82.38 493 ASN A O 1
ATOM 3794 N N . SER A 1 494 ? 13.941 9.627 -54.011 1.00 78.38 494 SER A N 1
ATOM 3795 C CA . SER A 1 494 ? 13.615 10.660 -53.022 1.00 78.38 494 SER A CA 1
ATOM 3796 C C . SER A 1 494 ? 12.384 11.494 -53.379 1.00 78.38 494 SER A C 1
ATOM 3798 O O . SER A 1 494 ? 11.778 12.080 -52.491 1.00 78.38 494 SER A O 1
ATOM 3800 N N . ARG A 1 495 ? 11.956 11.517 -54.650 1.00 83.56 495 ARG A N 1
ATOM 3801 C CA . ARG A 1 495 ? 10.727 12.207 -55.079 1.00 83.56 495 ARG A CA 1
ATOM 3802 C C . ARG A 1 495 ? 9.451 11.590 -54.494 1.00 83.56 495 ARG A C 1
ATOM 3804 O O . ARG A 1 495 ? 8.434 12.272 -54.423 1.00 83.56 495 ARG A O 1
ATOM 3811 N N . PHE A 1 496 ? 9.494 10.317 -54.107 1.00 85.12 496 PHE A N 1
ATOM 3812 C CA . PHE A 1 496 ? 8.377 9.611 -53.471 1.00 85.12 496 PHE A CA 1
ATOM 3813 C C . PHE A 1 496 ? 8.592 9.414 -51.965 1.00 85.12 496 PHE A C 1
ATOM 3815 O O . PHE A 1 496 ? 7.787 8.750 -51.313 1.00 85.12 496 PHE A O 1
ATOM 3822 N N . ALA A 1 497 ? 9.680 9.965 -51.420 1.00 88.06 497 ALA A N 1
ATOM 3823 C CA . ALA A 1 497 ? 9.999 9.861 -50.010 1.00 88.06 497 ALA A CA 1
ATOM 3824 C C . ALA A 1 497 ? 9.225 10.906 -49.206 1.00 88.06 497 ALA A C 1
ATOM 3826 O O . ALA A 1 497 ? 9.177 12.081 -49.565 1.00 88.06 497 ALA A O 1
ATOM 3827 N N . MET A 1 498 ? 8.647 10.460 -48.100 1.00 90.50 498 MET A N 1
ATOM 3828 C CA . MET A 1 498 ? 8.132 11.320 -47.044 1.00 90.50 498 MET A CA 1
ATOM 3829 C C . MET A 1 498 ? 9.271 11.790 -46.133 1.00 90.50 498 MET A C 1
ATOM 3831 O O . MET A 1 498 ? 9.301 12.950 -45.738 1.00 90.50 498 MET A O 1
ATOM 3835 N N . GLU A 1 499 ? 10.214 10.899 -45.823 1.00 92.19 499 GLU A N 1
ATOM 3836 C CA . GLU A 1 499 ? 11.331 11.172 -44.917 1.00 92.19 499 GLU A CA 1
ATOM 3837 C C . GLU A 1 499 ? 12.587 10.411 -45.368 1.00 92.19 499 GLU A C 1
ATOM 3839 O O . GLU A 1 499 ? 12.485 9.326 -45.949 1.00 92.19 499 GLU A O 1
ATOM 3844 N N . CYS A 1 500 ? 13.769 10.988 -45.131 1.00 91.50 500 CYS A N 1
ATOM 3845 C CA . CYS A 1 500 ? 15.054 10.394 -45.494 1.00 91.50 500 CYS A CA 1
ATOM 3846 C C . CYS A 1 500 ? 16.110 10.608 -44.404 1.00 91.50 500 CYS A C 1
ATOM 3848 O O . CYS A 1 500 ? 16.155 11.662 -43.776 1.00 91.50 500 CYS A O 1
ATOM 3850 N N . TRP A 1 501 ? 17.028 9.651 -44.294 1.00 93.50 501 TRP A N 1
ATOM 3851 C CA . TRP A 1 501 ? 18.203 9.664 -43.428 1.00 93.50 501 TRP A CA 1
ATOM 3852 C C . TRP A 1 501 ? 19.458 9.418 -44.257 1.00 93.50 501 TRP A C 1
ATOM 3854 O O . TRP A 1 501 ? 19.445 8.603 -45.179 1.00 93.50 501 TRP A O 1
ATOM 3864 N N . ASP A 1 502 ? 20.554 10.092 -43.915 1.00 93.44 502 ASP A N 1
ATOM 3865 C CA . ASP A 1 502 ? 21.796 10.028 -44.696 1.00 93.44 502 ASP A CA 1
ATOM 3866 C C . ASP A 1 502 ? 22.501 8.669 -44.626 1.00 93.44 502 ASP A C 1
ATOM 3868 O O . ASP A 1 502 ? 23.269 8.336 -45.526 1.00 93.44 502 ASP A O 1
ATOM 3872 N N . THR A 1 503 ? 22.241 7.880 -43.578 1.00 94.31 503 THR A N 1
ATOM 3873 C CA . THR A 1 503 ? 22.858 6.563 -43.369 1.00 94.31 503 THR A CA 1
ATOM 3874 C C . THR A 1 503 ? 21.857 5.547 -42.820 1.00 94.31 503 THR A C 1
ATOM 3876 O O . THR A 1 503 ? 20.949 5.909 -42.064 1.00 94.31 503 THR A O 1
ATOM 3879 N N . ASP A 1 504 ? 22.078 4.263 -43.112 1.00 91.00 504 ASP A N 1
ATOM 3880 C CA . ASP A 1 504 ? 21.344 3.151 -42.499 1.00 91.00 504 ASP A CA 1
ATOM 3881 C C . ASP A 1 504 ? 21.486 3.178 -40.970 1.00 91.00 504 ASP A C 1
ATOM 3883 O O . ASP A 1 504 ? 20.546 2.849 -40.256 1.00 91.00 504 ASP A O 1
ATOM 3887 N N . ASN A 1 505 ? 22.641 3.622 -40.454 1.00 93.81 505 ASN A N 1
ATOM 3888 C CA . ASN A 1 505 ? 22.866 3.814 -39.018 1.00 93.81 505 ASN A CA 1
ATOM 3889 C C . ASN A 1 505 ? 21.907 4.851 -38.413 1.00 93.81 505 ASN A C 1
ATOM 3891 O O . ASN A 1 505 ? 21.295 4.590 -37.378 1.00 93.81 505 ASN A O 1
ATOM 3895 N N . ALA A 1 506 ? 21.757 6.012 -39.059 1.00 94.19 506 ALA A N 1
ATOM 3896 C CA . ALA A 1 506 ? 20.846 7.063 -38.607 1.00 94.19 506 ALA A CA 1
ATOM 3897 C C . ALA A 1 506 ? 19.378 6.619 -38.695 1.00 94.19 506 ALA A C 1
ATOM 3899 O O . ALA A 1 506 ? 18.585 6.904 -37.793 1.00 94.19 506 ALA A O 1
ATOM 3900 N N . TRP A 1 507 ? 19.027 5.873 -39.746 1.00 92.69 507 TRP A N 1
ATOM 3901 C CA . TRP A 1 507 ? 17.709 5.257 -39.873 1.00 92.69 507 TRP A CA 1
ATOM 3902 C C . TRP A 1 507 ? 17.450 4.223 -38.772 1.00 92.69 507 TRP A C 1
ATOM 3904 O O . TRP A 1 507 ? 16.427 4.306 -38.100 1.00 92.69 507 TRP A O 1
ATOM 3914 N N . ALA A 1 508 ? 18.378 3.290 -38.544 1.00 93.69 508 ALA A N 1
ATOM 3915 C CA . ALA A 1 508 ? 18.262 2.256 -37.520 1.00 93.69 508 ALA A CA 1
ATOM 3916 C C . ALA A 1 508 ? 18.058 2.868 -36.130 1.00 93.69 508 ALA A C 1
ATOM 3918 O O . ALA A 1 508 ? 17.154 2.450 -35.410 1.00 93.69 508 ALA A O 1
ATOM 3919 N N . GLN A 1 509 ? 18.853 3.887 -35.788 1.00 95.38 509 GLN A N 1
ATOM 3920 C CA . GLN A 1 509 ? 18.714 4.631 -34.537 1.00 95.38 509 GLN A CA 1
ATOM 3921 C C . GLN A 1 509 ? 17.325 5.274 -34.415 1.00 95.38 509 GLN A C 1
ATOM 3923 O O . GLN A 1 509 ? 16.643 5.086 -33.410 1.00 95.38 509 GLN A O 1
ATOM 3928 N N . THR A 1 510 ? 16.874 5.974 -35.460 1.00 94.38 510 THR A N 1
ATOM 3929 C CA . THR A 1 510 ? 15.569 6.654 -35.463 1.00 94.38 510 THR A CA 1
ATOM 3930 C C . THR A 1 510 ? 14.405 5.666 -35.370 1.00 94.38 510 THR A C 1
ATOM 3932 O O . THR A 1 510 ? 13.461 5.883 -34.613 1.00 94.38 510 THR A O 1
ATOM 3935 N N . LEU A 1 511 ? 14.450 4.572 -36.135 1.00 93.31 511 LEU A N 1
ATOM 3936 C CA . LEU A 1 511 ? 13.406 3.548 -36.150 1.00 93.31 511 LEU A CA 1
ATOM 3937 C C . LEU A 1 511 ? 13.271 2.893 -34.777 1.00 93.31 511 LEU A C 1
ATOM 3939 O O . LEU A 1 511 ? 12.157 2.706 -34.286 1.00 93.31 511 LEU A O 1
ATOM 3943 N N . SER A 1 512 ? 14.397 2.544 -34.161 1.00 94.94 512 SER A N 1
ATOM 3944 C CA . SER A 1 512 ? 14.390 1.877 -32.870 1.00 94.94 512 SER A CA 1
ATOM 3945 C C . SER A 1 512 ? 13.895 2.827 -31.766 1.00 94.94 512 SER A C 1
ATOM 3947 O O . SER A 1 512 ? 13.030 2.450 -30.982 1.00 94.94 512 SER A O 1
ATOM 3949 N N . GLU A 1 513 ? 14.291 4.101 -31.778 1.00 96.12 513 GLU A N 1
ATOM 3950 C CA . GLU A 1 513 ? 13.771 5.113 -30.848 1.00 96.12 513 GLU A CA 1
ATOM 3951 C C . GLU A 1 513 ? 12.262 5.356 -31.013 1.00 96.12 513 GLU A C 1
ATOM 3953 O O . GLU A 1 513 ? 11.517 5.349 -30.032 1.00 96.12 513 GLU A O 1
ATOM 3958 N N . ARG A 1 514 ? 11.772 5.468 -32.256 1.00 94.44 514 ARG A N 1
ATOM 3959 C CA . ARG A 1 514 ? 10.333 5.631 -32.532 1.00 94.44 514 ARG A CA 1
ATOM 3960 C C . ARG A 1 514 ? 9.498 4.442 -32.057 1.00 94.44 514 ARG A C 1
ATOM 3962 O O . ARG A 1 514 ? 8.353 4.637 -31.648 1.00 94.44 514 ARG A O 1
ATOM 3969 N N . ARG A 1 515 ? 10.043 3.222 -32.085 1.00 93.50 515 ARG A N 1
ATOM 3970 C CA . ARG A 1 515 ? 9.381 2.032 -31.519 1.00 93.50 515 ARG A CA 1
ATOM 3971 C C . ARG A 1 515 ? 9.219 2.142 -30.013 1.00 93.50 515 ARG A C 1
ATOM 3973 O O . ARG A 1 515 ? 8.104 1.983 -29.523 1.00 93.50 515 ARG A O 1
ATOM 3980 N N . ALA A 1 516 ? 10.302 2.465 -29.308 1.00 95.25 516 ALA A N 1
ATOM 3981 C CA . ALA A 1 516 ? 10.267 2.667 -27.864 1.00 95.25 516 ALA A CA 1
ATOM 3982 C C . ALA A 1 516 ? 9.269 3.769 -27.481 1.00 95.25 516 ALA A C 1
ATOM 3984 O O . ALA A 1 516 ? 8.454 3.584 -26.578 1.00 95.25 516 ALA A O 1
ATOM 3985 N N . GLN A 1 517 ? 9.267 4.878 -28.227 1.00 95.94 517 GLN A N 1
ATOM 3986 C CA . GLN A 1 517 ? 8.329 5.974 -28.003 1.00 95.94 517 GLN A CA 1
ATOM 3987 C C . GLN A 1 517 ? 6.875 5.562 -28.263 1.00 95.94 517 GLN A C 1
ATOM 3989 O O . GLN A 1 517 ? 5.998 5.926 -27.492 1.00 95.94 517 GLN A O 1
ATOM 3994 N N . SER A 1 518 ? 6.609 4.758 -29.295 1.00 94.19 518 SER A N 1
ATOM 3995 C CA . SER A 1 518 ? 5.244 4.304 -29.600 1.00 94.19 518 SER A CA 1
ATOM 3996 C C . SER A 1 518 ? 4.672 3.413 -28.494 1.00 94.19 518 SER A C 1
ATOM 3998 O O . SER A 1 518 ? 3.501 3.554 -28.148 1.00 94.19 518 SER A O 1
ATOM 4000 N N . VAL A 1 519 ? 5.500 2.541 -27.904 1.00 94.06 519 VAL A N 1
ATOM 4001 C CA . VAL A 1 519 ? 5.128 1.763 -26.707 1.00 94.06 519 VAL A CA 1
ATOM 4002 C C . VAL A 1 519 ? 4.882 2.699 -25.526 1.00 94.06 519 VAL A C 1
ATOM 4004 O O . VAL A 1 519 ? 3.833 2.615 -24.897 1.00 94.06 519 VAL A O 1
ATOM 4007 N N . ARG A 1 520 ? 5.798 3.641 -25.261 1.00 95.44 520 ARG A N 1
ATOM 4008 C CA . ARG A 1 520 ? 5.647 4.629 -24.181 1.00 95.44 520 ARG A CA 1
ATOM 4009 C C . ARG A 1 520 ? 4.334 5.402 -24.289 1.00 95.44 520 ARG A C 1
ATOM 4011 O O . ARG A 1 520 ? 3.615 5.521 -23.304 1.00 95.44 520 ARG A O 1
ATOM 4018 N N . ASP A 1 521 ? 4.023 5.915 -25.472 1.00 94.94 521 ASP A N 1
ATOM 4019 C CA . ASP A 1 521 ? 2.827 6.720 -25.713 1.00 94.94 521 ASP A CA 1
ATOM 4020 C C . ASP A 1 521 ? 1.551 5.890 -25.553 1.00 94.94 521 ASP A C 1
ATOM 4022 O O . ASP A 1 521 ? 0.557 6.393 -25.035 1.00 94.94 521 ASP A O 1
ATOM 4026 N N . TYR A 1 522 ? 1.574 4.613 -25.951 1.00 94.56 522 TYR A N 1
ATOM 4027 C CA . TYR A 1 522 ? 0.468 3.693 -25.689 1.00 94.56 522 TYR A CA 1
ATOM 4028 C C . TYR A 1 522 ? 0.248 3.493 -24.190 1.00 94.56 522 TYR A C 1
ATOM 4030 O O . TYR A 1 522 ? -0.878 3.628 -23.716 1.00 94.56 522 TYR A O 1
ATOM 4038 N N . LEU A 1 523 ? 1.316 3.208 -23.445 1.00 93.31 523 LEU A N 1
ATOM 4039 C CA . LEU A 1 523 ? 1.242 2.955 -22.009 1.00 93.31 523 LEU A CA 1
ATOM 4040 C C . LEU A 1 523 ? 0.716 4.183 -21.258 1.00 93.31 523 LEU A C 1
ATOM 4042 O O . LEU A 1 523 ? -0.270 4.083 -20.542 1.00 93.31 523 LEU A O 1
ATOM 4046 N N . LEU A 1 524 ? 1.292 5.364 -21.502 1.00 92.38 524 LEU A N 1
ATOM 4047 C CA . LEU A 1 524 ? 0.877 6.610 -20.841 1.00 92.38 524 LEU A CA 1
ATOM 4048 C C . LEU A 1 524 ? -0.534 7.073 -21.224 1.00 92.38 524 LEU A C 1
ATOM 4050 O O . LEU A 1 524 ? -1.145 7.849 -20.495 1.00 92.38 524 LEU A O 1
ATOM 4054 N N . LYS A 1 525 ? -1.036 6.655 -22.390 1.00 93.12 525 LYS A N 1
ATOM 4055 C CA . LYS A 1 525 ? -2.389 6.995 -22.837 1.00 93.12 525 LYS A CA 1
ATOM 4056 C C . LYS A 1 525 ? -3.454 6.114 -22.191 1.00 93.12 525 LYS A C 1
ATOM 4058 O O . LYS A 1 525 ? -4.559 6.599 -21.966 1.00 93.12 525 LYS A O 1
ATOM 4063 N N . ASN A 1 526 ? -3.156 4.832 -21.989 1.00 88.94 526 ASN A N 1
ATOM 4064 C CA . ASN A 1 526 ? -4.149 3.842 -21.568 1.00 88.94 526 ASN A CA 1
ATOM 4065 C C . ASN A 1 526 ? -4.039 3.463 -20.083 1.00 88.94 526 ASN A C 1
ATOM 4067 O O . ASN A 1 526 ? -4.988 2.898 -19.552 1.00 88.94 526 ASN A O 1
ATOM 4071 N N . PHE A 1 527 ? -2.923 3.786 -19.422 1.00 85.62 527 PHE A N 1
ATOM 4072 C CA . PHE A 1 527 ? -2.647 3.410 -18.036 1.00 85.62 527 PHE A CA 1
ATOM 4073 C C . PHE A 1 527 ? -2.173 4.606 -17.208 1.00 85.62 527 PHE A C 1
ATOM 4075 O O . PHE A 1 527 ? -1.501 5.513 -17.709 1.00 85.62 527 PHE A O 1
ATOM 4082 N N . THR A 1 528 ? -2.487 4.582 -15.914 1.00 77.44 528 THR A N 1
ATOM 4083 C CA . THR A 1 528 ? -2.120 5.631 -14.955 1.00 77.44 528 THR A CA 1
ATOM 4084 C C . THR A 1 528 ? -0.664 5.469 -14.513 1.00 77.44 528 THR A C 1
ATOM 4086 O O . THR A 1 528 ? -0.371 5.064 -13.393 1.00 77.44 528 THR A O 1
ATOM 4089 N N . ILE A 1 529 ? 0.277 5.789 -15.407 1.00 83.44 529 ILE A N 1
ATOM 4090 C CA . ILE A 1 529 ? 1.717 5.714 -15.129 1.00 83.44 529 ILE A CA 1
ATOM 4091 C C . ILE A 1 529 ? 2.332 7.120 -15.193 1.00 83.44 529 ILE A C 1
ATOM 4093 O O . ILE A 1 529 ? 2.221 7.793 -16.222 1.00 83.44 529 ILE A O 1
ATOM 4097 N N . PRO A 1 530 ? 3.028 7.597 -14.142 1.00 83.38 530 PRO A N 1
ATOM 4098 C CA . PRO A 1 530 ? 3.701 8.891 -14.187 1.00 83.38 530 PRO A CA 1
ATOM 4099 C C . PRO A 1 530 ? 4.748 8.952 -15.309 1.00 83.38 530 PRO A C 1
ATOM 4101 O O . PRO A 1 530 ? 5.688 8.160 -15.351 1.00 83.38 530 PRO A O 1
ATOM 4104 N N . ALA A 1 531 ? 4.642 9.947 -16.195 1.00 86.94 531 ALA A N 1
ATOM 4105 C CA . ALA A 1 531 ? 5.490 10.057 -17.389 1.00 86.94 531 ALA A CA 1
ATOM 4106 C C . ALA A 1 531 ? 7.003 10.122 -17.097 1.00 86.94 531 ALA A C 1
ATOM 4108 O O . ALA A 1 531 ? 7.803 9.727 -17.948 1.00 86.94 531 ALA A O 1
ATOM 4109 N N . GLY A 1 532 ? 7.390 10.615 -15.914 1.00 88.06 532 GLY A N 1
ATOM 4110 C CA . GLY A 1 532 ? 8.782 10.664 -15.453 1.00 88.06 532 GLY A CA 1
ATOM 4111 C C . GLY A 1 532 ? 9.363 9.301 -15.060 1.00 88.06 532 GLY A C 1
ATOM 4112 O O . GLY A 1 532 ? 10.580 9.174 -14.959 1.00 88.06 532 GLY A O 1
ATOM 4113 N N . ARG A 1 533 ? 8.519 8.278 -14.875 1.00 88.88 533 ARG A N 1
ATOM 4114 C CA . ARG A 1 533 ? 8.942 6.920 -14.512 1.00 88.88 533 ARG A CA 1
ATOM 4115 C C . ARG A 1 533 ? 9.276 6.048 -15.716 1.00 88.88 533 ARG A C 1
ATOM 4117 O O . ARG A 1 533 ? 9.921 5.028 -15.526 1.00 88.88 533 ARG A O 1
ATOM 4124 N N . ILE A 1 534 ? 8.885 6.443 -16.930 1.00 92.94 534 ILE A N 1
ATOM 4125 C CA . ILE A 1 534 ? 9.200 5.708 -18.161 1.00 92.94 534 ILE A CA 1
ATOM 4126 C C . ILE A 1 534 ? 10.102 6.554 -19.055 1.00 92.94 534 ILE A C 1
ATOM 4128 O O . ILE A 1 534 ? 9.680 7.571 -19.618 1.00 92.94 534 ILE A O 1
ATOM 4132 N N . LYS A 1 535 ? 11.327 6.078 -19.259 1.00 94.81 535 LYS A N 1
ATOM 4133 C CA . LYS A 1 535 ? 12.271 6.603 -20.248 1.00 94.81 535 LYS A CA 1
ATOM 4134 C C . LYS A 1 535 ? 12.227 5.730 -21.498 1.00 94.81 535 LYS A C 1
ATOM 4136 O O . LYS A 1 535 ? 12.227 4.516 -21.380 1.00 94.81 535 LYS A O 1
ATOM 4141 N N . ALA A 1 536 ? 12.224 6.322 -22.687 1.00 96.56 536 ALA A N 1
ATOM 4142 C CA . ALA A 1 536 ? 12.287 5.584 -23.949 1.00 96.56 536 ALA A CA 1
ATOM 4143 C C . ALA A 1 536 ? 13.488 6.049 -24.776 1.00 96.56 536 ALA A C 1
ATOM 4145 O O . ALA A 1 536 ? 13.754 7.248 -24.838 1.00 96.56 536 ALA A O 1
ATOM 4146 N N . TYR A 1 537 ? 14.222 5.115 -25.383 1.00 96.38 537 TYR A N 1
ATOM 4147 C CA . TYR A 1 537 ? 15.323 5.424 -26.299 1.00 96.38 537 TYR A CA 1
ATOM 4148 C C . TYR A 1 537 ? 15.609 4.271 -27.265 1.00 96.38 537 TYR A C 1
ATOM 4150 O O . TYR A 1 537 ? 15.208 3.129 -27.047 1.00 96.38 537 TYR A O 1
ATOM 4158 N N . GLY A 1 538 ? 16.314 4.575 -28.354 1.00 95.75 538 GLY A N 1
ATOM 4159 C CA . GLY A 1 538 ? 16.763 3.595 -29.338 1.00 95.75 538 GLY A CA 1
ATOM 4160 C C . GLY A 1 538 ? 18.247 3.248 -29.217 1.00 95.75 538 GLY A C 1
ATOM 4161 O O . GLY A 1 538 ? 19.047 4.087 -28.806 1.00 95.75 538 GLY A O 1
ATOM 4162 N N . VAL A 1 539 ? 18.625 2.033 -29.619 1.00 95.19 539 VAL A N 1
ATOM 4163 C CA . VAL A 1 539 ? 20.031 1.587 -29.727 1.00 95.19 539 VAL A CA 1
ATOM 4164 C C . VAL A 1 539 ? 20.443 1.182 -31.152 1.00 95.19 539 VAL A C 1
ATOM 4166 O O . VAL A 1 539 ? 21.550 0.677 -31.375 1.00 95.19 539 VAL A O 1
ATOM 4169 N N . GLY A 1 540 ? 19.562 1.376 -32.138 1.00 93.38 540 GLY A N 1
ATOM 4170 C CA . GLY A 1 540 ? 19.798 0.976 -33.523 1.00 93.38 540 GLY A CA 1
ATOM 4171 C C . GLY A 1 540 ? 20.085 -0.523 -33.668 1.00 93.38 540 GLY A C 1
ATOM 4172 O O . GLY A 1 540 ? 19.432 -1.354 -33.041 1.00 93.38 540 GLY A O 1
ATOM 4173 N N . HIS A 1 541 ? 21.058 -0.871 -34.515 1.00 90.88 541 HIS A N 1
ATOM 4174 C CA . HIS A 1 541 ? 21.467 -2.261 -34.814 1.00 90.88 541 HIS A CA 1
ATOM 4175 C C . HIS A 1 541 ? 22.575 -2.792 -33.884 1.00 90.88 541 HIS A C 1
ATOM 4177 O O . HIS A 1 541 ? 23.162 -3.842 -34.132 1.00 90.88 541 HIS A O 1
ATOM 4183 N N . SER A 1 542 ? 22.915 -2.049 -32.826 1.00 90.25 542 SER A N 1
ATOM 4184 C CA . SER A 1 542 ? 24.099 -2.342 -32.008 1.00 90.25 542 SER A CA 1
ATOM 4185 C C . SER A 1 542 ? 23.890 -3.435 -30.950 1.00 90.25 542 SER A C 1
ATOM 4187 O O . SER A 1 542 ? 24.873 -3.971 -30.443 1.00 90.25 542 SER A O 1
ATOM 4189 N N . GLN A 1 543 ? 22.637 -3.781 -30.621 1.00 90.62 543 GLN A N 1
ATOM 4190 C CA . GLN A 1 543 ? 22.283 -4.684 -29.512 1.00 90.62 543 GLN A CA 1
ATOM 4191 C C . GLN A 1 543 ? 21.271 -5.769 -29.926 1.00 90.62 543 GLN A C 1
ATOM 4193 O O . GLN A 1 543 ? 20.153 -5.865 -29.415 1.00 90.62 543 GLN A O 1
ATOM 4198 N N . HIS A 1 544 ? 21.658 -6.618 -30.877 1.00 90.31 544 HIS A N 1
ATOM 4199 C CA . HIS A 1 544 ? 20.829 -7.756 -31.280 1.00 90.31 544 HIS A CA 1
ATOM 4200 C C . HIS A 1 544 ? 20.720 -8.815 -30.173 1.00 90.31 544 HIS A C 1
ATOM 4202 O O . HIS A 1 544 ? 21.711 -9.157 -29.531 1.00 90.31 544 HIS A O 1
ATOM 4208 N N . LYS A 1 545 ? 19.514 -9.369 -30.001 1.00 89.00 545 LYS A N 1
ATOM 4209 C CA . LYS A 1 545 ? 19.247 -10.521 -29.124 1.00 89.00 545 LYS A CA 1
ATOM 4210 C C . LYS A 1 545 ? 19.749 -11.817 -29.754 1.00 89.00 545 LYS A C 1
ATOM 4212 O O . LYS A 1 545 ? 20.279 -12.686 -29.067 1.00 89.00 545 LYS A O 1
ATOM 4217 N N . PHE A 1 546 ? 19.616 -11.928 -31.075 1.00 90.44 546 PHE A N 1
ATOM 4218 C CA . PHE A 1 546 ? 20.040 -13.086 -31.850 1.00 90.44 546 PHE A CA 1
ATOM 4219 C C . PHE A 1 546 ? 21.272 -12.766 -32.694 1.00 90.44 546 PHE A C 1
ATOM 4221 O O . PHE A 1 546 ? 21.366 -11.710 -33.317 1.00 90.44 546 PHE A O 1
ATOM 4228 N N . ASN A 1 547 ? 22.197 -13.728 -32.773 1.00 92.12 547 ASN A N 1
ATOM 4229 C CA . ASN A 1 547 ? 23.437 -13.593 -33.545 1.00 92.12 547 ASN A CA 1
ATOM 4230 C C . ASN A 1 547 ? 23.193 -13.289 -35.028 1.00 92.12 547 ASN A C 1
ATOM 4232 O O . ASN A 1 547 ? 24.029 -12.648 -35.661 1.00 92.12 547 ASN A O 1
ATOM 4236 N N . ASN A 1 548 ? 22.079 -13.770 -35.588 1.00 93.50 548 ASN A N 1
ATOM 4237 C CA . ASN A 1 548 ? 21.649 -13.402 -36.928 1.00 93.50 548 ASN A CA 1
ATOM 4238 C C . ASN A 1 548 ? 21.044 -11.985 -36.894 1.00 93.50 548 ASN A C 1
ATOM 4240 O O . ASN A 1 548 ? 19.973 -11.821 -36.312 1.00 93.50 548 ASN A O 1
ATOM 4244 N N . PRO A 1 549 ? 21.665 -10.970 -37.525 1.00 90.62 549 PRO A N 1
ATOM 4245 C CA . PRO A 1 549 ? 21.159 -9.597 -37.486 1.00 90.62 549 PRO A CA 1
ATOM 4246 C C . PRO A 1 549 ? 19.760 -9.459 -38.083 1.00 90.62 549 PRO A C 1
ATOM 4248 O O . PRO A 1 549 ? 18.964 -8.668 -37.591 1.00 90.62 549 PRO A O 1
ATOM 4251 N N . ASP A 1 550 ? 19.436 -10.260 -39.099 1.00 89.88 550 ASP A N 1
ATOM 4252 C CA . ASP A 1 550 ? 18.158 -10.197 -39.814 1.00 89.88 550 ASP A CA 1
ATOM 4253 C C . ASP A 1 550 ? 17.033 -10.982 -39.114 1.00 89.88 550 ASP A C 1
ATOM 4255 O O . ASP A 1 550 ? 15.918 -11.070 -39.634 1.00 89.88 550 ASP A O 1
ATOM 4259 N N . ASP A 1 551 ? 17.306 -11.556 -37.936 1.00 90.44 551 ASP A N 1
ATOM 4260 C CA . ASP A 1 551 ? 16.303 -12.272 -37.156 1.00 90.44 551 ASP A CA 1
ATOM 4261 C C . ASP A 1 551 ? 15.136 -11.355 -36.764 1.00 90.44 551 ASP A C 1
ATOM 4263 O O . ASP A 1 551 ? 15.313 -10.213 -36.326 1.00 90.44 551 ASP A O 1
ATOM 4267 N N . ALA A 1 552 ? 13.917 -11.870 -36.912 1.00 85.25 552 ALA A N 1
ATOM 4268 C CA . ALA A 1 552 ? 12.703 -11.142 -36.593 1.00 85.25 552 ALA A CA 1
ATOM 4269 C C . ALA A 1 552 ? 12.622 -10.716 -35.125 1.00 85.25 552 ALA A C 1
ATOM 4271 O O . ALA A 1 552 ? 12.148 -9.610 -34.855 1.00 85.25 552 ALA A O 1
ATOM 4272 N N . GLY A 1 553 ? 13.131 -11.539 -34.206 1.00 84.69 553 GLY A N 1
ATOM 4273 C CA . GLY A 1 553 ? 13.126 -11.255 -32.775 1.00 84.69 553 GLY A CA 1
ATOM 4274 C C . GLY A 1 553 ? 14.056 -10.107 -32.365 1.00 84.69 553 GLY A C 1
ATOM 4275 O O . GLY A 1 553 ? 13.938 -9.588 -31.261 1.00 84.69 553 GLY A O 1
ATOM 4276 N N . ASN A 1 554 ? 14.936 -9.628 -33.254 1.00 87.81 554 ASN A N 1
ATOM 4277 C CA . ASN A 1 554 ? 15.701 -8.402 -32.999 1.00 87.81 554 ASN A CA 1
ATOM 4278 C C . ASN A 1 554 ? 14.837 -7.132 -33.112 1.00 87.81 554 ASN A C 1
ATOM 4280 O O . ASN A 1 554 ? 15.203 -6.091 -32.567 1.00 87.81 554 ASN A O 1
ATOM 4284 N N . ARG A 1 555 ? 13.680 -7.193 -33.790 1.00 88.56 555 ARG A N 1
ATOM 4285 C CA . ARG A 1 555 ? 12.728 -6.074 -33.888 1.00 88.56 555 ARG A CA 1
ATOM 4286 C C . ARG A 1 555 ? 11.850 -6.015 -32.646 1.00 88.56 555 ARG A C 1
ATOM 4288 O O . ARG A 1 555 ? 10.684 -6.400 -32.702 1.00 88.56 555 ARG A O 1
ATOM 4295 N N . ARG A 1 556 ? 12.409 -5.520 -31.550 1.00 88.50 556 ARG A N 1
ATOM 4296 C CA . ARG A 1 556 ? 11.727 -5.499 -30.259 1.00 88.50 556 ARG A CA 1
ATOM 4297 C C . ARG A 1 556 ? 11.815 -4.150 -29.559 1.00 88.50 556 ARG A C 1
ATOM 4299 O O . ARG A 1 556 ? 12.689 -3.345 -29.875 1.00 88.50 556 ARG A O 1
ATOM 4306 N N . VAL A 1 557 ? 10.939 -3.921 -28.595 1.00 90.06 557 VAL A N 1
ATOM 4307 C CA . VAL A 1 557 ? 11.212 -3.015 -27.476 1.00 90.06 557 VAL A CA 1
ATOM 4308 C C . VAL A 1 557 ? 11.466 -3.898 -26.270 1.00 90.06 557 VAL A C 1
ATOM 4310 O O . VAL A 1 557 ? 10.628 -4.732 -25.965 1.00 90.06 557 VAL A O 1
ATOM 4313 N N . GLU A 1 558 ? 12.636 -3.739 -25.667 1.00 88.94 558 GLU A N 1
ATOM 4314 C CA . GLU A 1 558 ? 13.035 -4.365 -24.408 1.00 88.94 558 GLU A CA 1
ATOM 4315 C C . GLU A 1 558 ? 12.665 -3.412 -23.274 1.00 88.94 558 GLU A C 1
ATOM 4317 O O . GLU A 1 558 ? 12.919 -2.208 -23.357 1.00 88.94 558 GLU A O 1
ATOM 4322 N N . VAL A 1 559 ? 12.062 -3.942 -22.222 1.00 87.06 559 VAL A N 1
ATOM 4323 C CA . VAL A 1 559 ? 11.769 -3.189 -21.001 1.00 87.06 559 VAL A CA 1
ATOM 4324 C C . VAL A 1 559 ? 12.914 -3.422 -20.014 1.00 87.06 559 VAL A C 1
ATOM 4326 O O . VAL A 1 559 ? 13.583 -4.444 -20.063 1.00 87.06 559 VAL A O 1
ATOM 4329 N N . LYS A 1 560 ? 13.218 -2.465 -19.142 1.00 84.81 560 LYS A N 1
ATOM 4330 C CA . LYS A 1 560 ? 14.148 -2.651 -18.017 1.00 84.81 560 LYS A CA 1
ATOM 4331 C C . LYS A 1 560 ? 13.578 -1.971 -16.797 1.00 84.81 560 LYS A C 1
ATOM 4333 O O . LYS A 1 560 ? 13.089 -0.854 -16.918 1.00 84.81 560 LYS A O 1
ATOM 4338 N N . TYR A 1 561 ? 13.674 -2.615 -15.642 1.00 83.06 561 TYR A N 1
ATOM 4339 C CA . TYR A 1 561 ? 13.262 -2.049 -14.361 1.00 83.06 561 TYR A CA 1
ATOM 4340 C C . TYR A 1 561 ? 14.485 -1.658 -13.528 1.00 83.06 561 TYR A C 1
ATOM 4342 O O . TYR A 1 561 ? 15.518 -2.322 -13.570 1.00 83.06 561 TYR A O 1
ATOM 4350 N N . THR A 1 562 ? 14.388 -0.559 -12.785 1.00 76.94 562 THR A N 1
ATOM 4351 C CA . THR A 1 562 ? 15.384 -0.137 -11.794 1.00 76.94 562 THR A CA 1
ATOM 4352 C C . THR A 1 562 ? 14.654 0.298 -10.526 1.00 76.94 562 THR A C 1
ATOM 4354 O O . THR A 1 562 ? 13.938 1.303 -10.538 1.00 76.94 562 THR A O 1
ATOM 4357 N N . LYS A 1 563 ? 14.827 -0.459 -9.434 1.00 69.81 563 LYS A N 1
ATOM 4358 C CA . LYS A 1 563 ? 14.364 -0.068 -8.092 1.00 69.81 563 LYS A CA 1
ATOM 4359 C C . LYS A 1 563 ? 15.241 1.096 -7.601 1.00 69.81 563 LYS A C 1
ATOM 4361 O O . LYS A 1 563 ? 16.462 1.021 -7.755 1.00 69.81 563 LYS A O 1
ATOM 4366 N N . GLN A 1 564 ? 14.625 2.179 -7.117 1.00 59.66 564 GLN A N 1
ATOM 4367 C CA . GLN A 1 564 ? 15.349 3.345 -6.584 1.00 59.66 564 GLN A CA 1
ATOM 4368 C C . GLN A 1 564 ? 15.854 3.111 -5.165 1.00 59.66 564 GLN A C 1
ATOM 4370 O O . GLN A 1 564 ? 15.178 2.369 -4.417 1.00 59.66 564 GLN A O 1
#

Sequence (564 aa):
MQNNTITKLVIFLALITNITLASAANNALKFSHGKYVELDAFEMGGSLTFSSWVKFDKATSWSRVFDFGDGRNSNINALMVGLEDSSKKLVFYSFDKDGKYTEVSDGDNAKSFGKVPVDGSWVHVVATINDAGNARMYANGFLIGSKDNAYVPPMSVRKYGYLGNSAWDNNYSDLEIDNFGIWKRALSAKEVESLYLDGISGVSNPDYYWNFDKVNPKILIPTIGNIKGKLINMNISDWTLSNVDTFMVQGVSFPQGPISFADKVIDYKPGTGVESPHDDMNVAVGLPGNTGNFCDASVCNEVSLGVHGTIITQFIDNYLTTSGDDSLDLWIFETGSAVEATKVDVSVNGKDWIDVGSVEGATSGVDIDAFKDNGIVEDIKYRYVRLTDLKGGSSHPYQGADIDAVGAISAATKEIRDLVKTIEENNFVDFDIAFEGNHWRLQDDIKPELDKLGEVLSAHAFSKGSFELVGHVAGKGGMHKVCIDSKHKVVNNSRFAMECWDTDNAWAQTLSERRAQSVRDYLLKNFTIPAGRIKAYGVGHSQHKFNNPDDAGNRRVEVKYTKQ

Foldseek 3Di:
DPPPPVVVVVVVVVVCVVCVLQQADFKWFWWDQQWWKWKAKDWAWAKKKKKWKKAALDLDAQWAQKWWAAAQPFQTQGQGLGLHDPFQFGKGWHAARVGDIDIWTFQAQFDGLGHHDNPRFIWIWMWIAHNQGWIFIDILLGTGTTDRNTHIGDTDITRTIMGQAYRNDGDGGGMIIFWIAMANHGDDSQLSNLCSQVNCVSHDHGQWIARLSNQDAFKRATPHHDMIIGIGPGGSVSIGRNCSLFRDASRHGQQQGQLQFFADWDDWFAEPQADPPQQPLVQATTGFPPDPDDGRSPDHRWHFRHAFIKIKTFRDQWFFFAPLDQDFFKKFAFADFAWWKKWKWWAQPVPDTFTQGIDTGRIDTGRSVVRVVSPHDGPRGTTMMMITTHGQDDGHNRTGTTTRTMGGSRGGHPVLVVQLVVCSSVVWDFLWQFDPDLDLDDDPVSVVSLVSVLSNLSGSSQVQKAKEWEFFAFDDWWQDKWFAAPVRDTDPDCVRGPDIDRTSQRSQQVSRQSNQVNSLVVSVVSHDHPSVRYHTGYDGQPDAPDPRRRDRSRRTTTMGMDRD

pLDDT: mean 82.45, std 15.63, range [27.77, 98.5]